Protein AF-A0A9P0PT63-F1 (afdb_monomer_lite)

Foldseek 3Di:
DVVVVVVVVVVVVVVVVVVVVVVVVVVVVVVCVVVVVVVVVVVVVVVVVVVVVVVVVVVVVVVVVVVVVVLVVLVVVVLVLLVVLLVLVVQLVLDDPVVCVVCCVSVPPPVCVVVVPPDDCPSPVSDDDPDPPPQDPVNSVVSVVCVVPDDPRPGPDPDPVVSVVSVVVVVVVVVVVVVVVVVVVVVVVVVVVVVVVVVVVVVVVVVVVVVVVVVVVVVVVVVVVVVVVVVVVVVCCVVPVVCCVCVPPVNVVLQVVLQVLLVVQQHHPPPVDDSVRSVVRSVVSVVVVVVVVVVDDPVVVVVVVVVVVVVVVVVVVVVVVVVVVVVVVVVVVVVVCVVPPDPDDDDPDPDPDDDDPDPDDPPPDPDPDDDDDPVRVVCVVVVDPDDPDDPDVVVVVDDCVVVVVVVVVVVVVVVVVPPDDDDDDDDDDDDDDDDD

pLDDT: mean 78.11, std 16.87, range [29.38, 98.12]

Radius of gyration: 75.82 Å; chains: 1; bounding box: 135×76×252 Å

InterPro domains:
  IPR051147 Cilia- and flagella-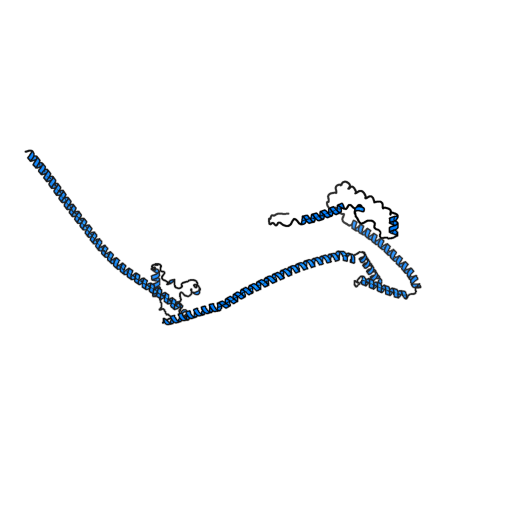associated domain-containing protein [PTHR21683] (3-370)

Structure (mmCIF, N/CA/C/O backbone):
data_AF-A0A9P0PT63-F1
#
_entry.id   AF-A0A9P0PT63-F1
#
loop_
_atom_site.group_PDB
_atom_site.id
_atom_site.type_symbol
_atom_site.label_atom_id
_atom_site.label_alt_id
_atom_site.label_comp_id
_atom_site.label_asym_id
_atom_site.label_entity_id
_atom_site.label_seq_id
_atom_site.pdbx_PDB_ins_code
_atom_site.Cartn_x
_atom_site.Cartn_y
_atom_site.Cartn_z
_atom_site.occupancy
_atom_site.B_iso_or_equiv
_atom_site.auth_seq_id
_atom_site.auth_comp_id
_atom_site.auth_asym_id
_atom_site.auth_atom_id
_atom_site.pdbx_PDB_model_num
ATOM 1 N N . MET A 1 1 ? -11.423 20.568 153.221 1.00 59.31 1 MET A N 1
ATOM 2 C CA . MET A 1 1 ? -11.903 21.873 152.723 1.00 59.31 1 MET A CA 1
ATOM 3 C C . MET A 1 1 ? -11.352 22.216 151.340 1.00 59.31 1 MET A C 1
ATOM 5 O O . MET A 1 1 ? -12.153 22.307 150.429 1.00 59.31 1 MET A O 1
ATOM 9 N N . LEU A 1 2 ? -10.031 22.305 151.117 1.00 66.31 2 LEU A N 1
ATOM 10 C CA . LEU A 1 2 ? -9.475 22.692 149.798 1.00 66.31 2 LEU A CA 1
ATOM 11 C C . LEU A 1 2 ? -9.800 21.710 148.646 1.00 66.31 2 LEU A C 1
ATOM 13 O O . LEU A 1 2 ? -9.967 22.111 147.500 1.00 66.31 2 LEU A O 1
ATOM 17 N N . ILE A 1 3 ? -9.929 20.417 148.960 1.00 73.19 3 ILE A N 1
ATOM 18 C CA . ILE A 1 3 ? -10.315 19.371 147.994 1.00 73.19 3 ILE A CA 1
ATOM 19 C C . ILE A 1 3 ? -11.766 19.557 147.527 1.00 73.19 3 ILE A C 1
ATOM 21 O O . ILE A 1 3 ? -12.070 19.329 146.364 1.00 73.19 3 ILE A O 1
ATOM 25 N N . GLU A 1 4 ? -12.646 20.005 148.422 1.00 73.25 4 GLU A N 1
ATOM 26 C CA . GLU A 1 4 ? -14.074 20.210 148.152 1.00 73.25 4 GLU A CA 1
ATOM 27 C C . GLU A 1 4 ? -14.294 21.410 147.228 1.00 73.25 4 GLU A C 1
ATOM 29 O O . GLU A 1 4 ? -15.067 21.335 146.281 1.00 73.25 4 GLU A O 1
ATOM 34 N N . GLU A 1 5 ? -13.551 22.496 147.439 1.00 76.12 5 GLU A N 1
ATOM 35 C CA . GLU A 1 5 ? -13.633 23.694 146.603 1.00 76.12 5 GLU A CA 1
ATOM 36 C C . GLU A 1 5 ? -13.079 23.441 145.189 1.00 76.12 5 GLU A C 1
ATOM 38 O O . GLU A 1 5 ? -13.733 23.786 144.202 1.00 76.12 5 GLU A O 1
ATOM 43 N N . ASN A 1 6 ? -11.955 22.720 145.068 1.00 77.50 6 ASN A N 1
ATOM 44 C CA . ASN A 1 6 ? -11.454 22.244 143.773 1.00 77.50 6 ASN A CA 1
ATOM 45 C C . ASN A 1 6 ? -12.447 21.302 143.081 1.00 77.50 6 ASN A C 1
ATOM 47 O O . ASN A 1 6 ? -12.688 21.463 141.889 1.00 77.50 6 ASN A O 1
ATOM 51 N N . LEU A 1 7 ? -13.089 20.389 143.820 1.00 81.19 7 LEU A N 1
ATOM 52 C CA . LEU A 1 7 ? -14.144 19.527 143.280 1.00 81.19 7 LEU A CA 1
ATOM 53 C C . LEU A 1 7 ? -15.309 20.360 142.718 1.00 81.19 7 LEU A C 1
ATOM 55 O O . LEU A 1 7 ? -15.822 20.049 141.648 1.00 81.19 7 LEU A O 1
ATOM 59 N N . THR A 1 8 ? -15.703 21.454 143.384 1.00 82.06 8 THR A N 1
ATOM 60 C CA . THR A 1 8 ? -16.770 22.337 142.875 1.00 82.06 8 THR A CA 1
ATOM 61 C C . THR A 1 8 ? -16.363 23.146 141.642 1.00 82.06 8 THR A C 1
ATOM 63 O O . THR A 1 8 ? -17.206 23.383 140.775 1.00 82.06 8 THR A O 1
ATOM 66 N N . MET A 1 9 ? -15.099 23.572 141.528 1.00 81.75 9 MET A N 1
ATOM 67 C CA . MET A 1 9 ? -14.596 24.270 140.338 1.00 81.75 9 MET A CA 1
ATOM 68 C C . MET A 1 9 ? -14.438 23.323 139.146 1.00 81.75 9 MET A C 1
ATOM 70 O O . MET A 1 9 ? -14.886 23.662 138.052 1.00 81.75 9 MET A O 1
ATOM 74 N N . GLU A 1 10 ? -13.904 22.121 139.368 1.00 81.38 10 GLU A N 1
ATOM 75 C CA . GLU A 1 10 ? -13.870 21.030 138.386 1.00 81.38 10 GLU A CA 1
ATOM 76 C C . GLU A 1 10 ? -15.290 20.684 137.922 1.00 81.38 10 GLU A C 1
ATOM 78 O O . GLU A 1 10 ? -15.550 20.625 136.725 1.00 81.38 10 GLU A O 1
ATOM 83 N N . GLN A 1 11 ? -16.258 20.584 138.841 1.00 83.38 11 GLN A N 1
ATOM 84 C CA . GLN A 1 11 ? -17.657 20.335 138.488 1.00 83.38 11 GLN A CA 1
ATOM 85 C C . GLN A 1 11 ? -18.253 21.466 137.637 1.00 83.38 11 GLN A C 1
ATOM 87 O O . GLN A 1 11 ? -18.990 21.204 136.689 1.00 83.38 11 GLN A O 1
ATOM 92 N N . LYS A 1 12 ? -17.930 22.733 137.934 1.00 85.25 12 LYS A N 1
ATOM 93 C CA . LYS A 1 12 ? -18.347 23.881 137.108 1.00 85.25 12 LYS A CA 1
ATOM 94 C C . LYS A 1 12 ? -17.708 23.841 135.722 1.00 85.25 12 LYS A C 1
ATOM 96 O O . LYS A 1 12 ? -18.402 24.093 134.741 1.00 85.25 12 LYS A O 1
ATOM 101 N N . MET A 1 13 ? -16.427 23.491 135.631 1.00 85.56 13 MET A N 1
ATOM 102 C CA . MET A 1 13 ? -15.718 23.352 134.360 1.00 85.56 13 MET A CA 1
ATOM 103 C C . MET A 1 13 ? -16.294 22.199 133.531 1.00 85.56 13 MET A C 1
ATOM 105 O O . MET A 1 13 ? -16.607 22.391 132.360 1.00 85.56 13 MET A O 1
ATOM 109 N N . ILE A 1 14 ? -16.552 21.046 134.155 1.00 85.69 14 ILE A N 1
ATOM 110 C CA . ILE A 1 14 ? -17.243 19.899 133.552 1.00 85.69 14 ILE A CA 1
ATOM 111 C C . ILE A 1 14 ? -18.635 20.306 133.065 1.00 85.69 14 ILE A C 1
ATOM 113 O O . ILE A 1 14 ? -19.023 19.936 131.963 1.00 85.69 14 ILE A O 1
ATOM 117 N N . ASN A 1 15 ? -19.379 21.107 133.829 1.00 87.31 15 ASN A N 1
ATOM 118 C CA . ASN A 1 15 ? -20.696 21.589 133.413 1.00 87.31 15 ASN A CA 1
ATOM 119 C C . ASN A 1 15 ? -20.620 22.533 132.199 1.00 87.31 15 ASN A C 1
ATOM 121 O O . ASN A 1 15 ? -21.442 22.413 131.294 1.00 87.31 15 ASN A O 1
ATOM 125 N N . ILE A 1 16 ? -19.633 23.435 132.142 1.00 88.94 16 ILE A N 1
ATOM 126 C CA . ILE A 1 16 ? -19.401 24.322 130.985 1.00 88.94 16 ILE A CA 1
ATOM 127 C C . ILE A 1 16 ? -18.994 23.505 129.756 1.00 88.94 16 ILE A C 1
ATOM 129 O O . ILE A 1 16 ? -19.508 23.722 128.660 1.00 88.94 16 ILE A O 1
ATOM 133 N N . ILE A 1 17 ? -18.094 22.540 129.942 1.00 86.81 17 ILE A N 1
ATOM 134 C CA . ILE A 1 17 ? -17.646 21.622 128.899 1.00 86.81 17 ILE A CA 1
ATOM 135 C C . ILE A 1 17 ? -18.831 20.797 128.381 1.00 86.81 17 ILE A C 1
ATOM 137 O O . ILE A 1 17 ? -19.046 20.750 127.175 1.00 86.81 17 ILE A O 1
ATOM 141 N N . ASN A 1 18 ? -19.653 20.233 129.269 1.00 87.56 18 ASN A N 1
ATOM 142 C CA . ASN A 1 18 ? -20.878 19.520 128.907 1.00 87.56 18 ASN A CA 1
ATOM 143 C C . ASN A 1 18 ? -21.846 20.420 128.137 1.00 87.56 18 ASN A C 1
ATOM 145 O O . ASN A 1 18 ? -22.384 19.991 127.125 1.00 87.56 18 ASN A O 1
ATOM 149 N N . HIS A 1 19 ? -22.038 21.671 128.557 1.00 89.75 19 HIS A N 1
ATOM 150 C CA . HIS A 1 19 ? -22.893 22.614 127.839 1.00 89.75 19 HIS A CA 1
ATOM 151 C C . HIS A 1 19 ? -22.367 22.919 126.427 1.00 89.75 19 HIS A C 1
ATOM 153 O O . HIS A 1 19 ? -23.127 22.888 125.463 1.00 89.75 19 HIS A O 1
ATOM 159 N N . ASN A 1 20 ? -21.059 23.143 126.277 1.00 89.25 20 ASN A N 1
ATOM 160 C CA . ASN A 1 20 ? -20.441 23.354 124.968 1.00 89.25 20 ASN A CA 1
ATOM 161 C C . ASN A 1 20 ? -20.518 22.101 124.088 1.00 89.25 20 ASN A C 1
ATOM 163 O O . ASN A 1 20 ? -20.829 22.221 122.907 1.00 89.25 20 ASN A O 1
ATOM 167 N N . TYR A 1 21 ? -20.301 20.906 124.648 1.00 90.00 21 TYR A N 1
ATOM 168 C CA . TYR A 1 21 ? -20.503 19.647 123.930 1.00 90.00 21 TYR A CA 1
ATOM 169 C C . TYR A 1 21 ? -21.944 19.506 123.449 1.00 90.00 21 TYR A C 1
ATOM 171 O O . TYR A 1 21 ? -22.147 19.195 122.283 1.00 90.00 21 TYR A O 1
ATOM 179 N N . GLN A 1 22 ? -22.933 19.805 124.294 1.00 90.38 22 GLN A N 1
ATOM 180 C CA . GLN A 1 22 ? -24.341 19.807 123.888 1.00 90.38 22 GLN A CA 1
ATOM 181 C C . GLN A 1 22 ? -24.600 20.810 122.754 1.00 90.38 22 GLN A C 1
ATOM 183 O O . GLN A 1 22 ? -25.274 20.478 121.785 1.00 90.38 22 GLN A O 1
ATOM 188 N N . ASN A 1 23 ? -24.005 22.005 122.803 1.00 90.50 23 ASN A N 1
ATOM 189 C CA . ASN A 1 23 ? -24.130 22.990 121.725 1.00 90.50 23 ASN A CA 1
ATOM 190 C C . ASN A 1 23 ? -23.486 22.516 120.409 1.00 90.50 23 ASN A C 1
ATOM 192 O O . ASN A 1 23 ? -24.074 22.717 119.347 1.00 90.50 23 ASN A O 1
ATOM 196 N N . TYR A 1 24 ? -22.318 21.866 120.455 1.00 90.69 24 TYR A N 1
ATOM 197 C CA . TYR A 1 24 ? -21.683 21.286 119.266 1.00 90.69 24 TYR A CA 1
ATOM 198 C C . TYR A 1 24 ? -22.472 20.105 118.703 1.00 90.69 24 TYR A C 1
ATOM 200 O O . TYR A 1 24 ? -22.617 20.017 117.486 1.00 90.69 24 TYR A O 1
ATOM 208 N N . VAL A 1 25 ? -23.007 19.234 119.565 1.00 91.50 25 VAL A N 1
ATOM 209 C CA . VAL A 1 25 ? -23.889 18.129 119.163 1.00 91.50 25 VAL A CA 1
ATOM 210 C C . VAL A 1 25 ? -25.119 18.688 118.455 1.00 91.50 25 VAL A C 1
ATOM 212 O O . VAL A 1 25 ? -25.373 18.312 117.317 1.00 91.50 25 VAL A O 1
ATOM 215 N N . ASN A 1 26 ? -25.794 19.678 119.045 1.00 90.56 26 ASN A N 1
ATOM 216 C CA . ASN A 1 26 ? -26.953 20.325 118.429 1.00 90.56 26 ASN A CA 1
ATOM 217 C C . ASN A 1 26 ? -26.606 20.990 117.084 1.00 90.56 26 ASN A C 1
ATOM 219 O O . ASN A 1 26 ? -27.338 20.844 116.108 1.00 90.56 26 ASN A O 1
ATOM 223 N N . ALA A 1 27 ? -25.484 21.713 116.997 1.00 91.88 27 ALA A N 1
ATOM 224 C CA . ALA A 1 27 ? -25.052 22.343 115.747 1.00 91.88 27 ALA A CA 1
ATOM 225 C C . ALA A 1 27 ? -24.721 21.308 114.657 1.00 91.88 27 ALA A C 1
ATOM 227 O O . ALA A 1 27 ? -25.038 21.521 113.485 1.00 91.88 27 ALA A O 1
ATOM 228 N N . PHE A 1 28 ? -24.110 20.184 115.038 1.00 92.81 28 PHE A N 1
ATOM 229 C CA . PHE A 1 28 ? -23.794 19.089 114.128 1.00 92.81 28 PHE A CA 1
ATOM 230 C C . PHE A 1 28 ? -25.051 18.344 113.671 1.00 92.81 28 PHE A C 1
ATOM 232 O O . PHE A 1 28 ? -25.179 18.054 112.487 1.00 92.81 28 PHE A O 1
ATOM 239 N N . GLU A 1 29 ? -26.016 18.107 114.560 1.00 91.69 29 GLU A N 1
ATOM 240 C CA . GLU A 1 29 ? -27.321 17.537 114.206 1.00 91.69 29 GLU A CA 1
ATOM 241 C C . GLU A 1 29 ? -28.078 18.430 113.215 1.00 91.69 29 GLU A C 1
ATOM 243 O O . GLU A 1 29 ? -28.604 17.938 112.217 1.00 91.69 29 GLU A O 1
ATOM 248 N N . VAL A 1 30 ? -28.067 19.753 113.421 1.00 92.81 30 VAL A N 1
ATOM 249 C CA . VAL A 1 30 ? -28.656 20.717 112.475 1.00 92.81 30 VAL A CA 1
ATOM 250 C C . VAL A 1 30 ? -27.931 20.694 111.125 1.00 92.81 30 VAL A C 1
ATOM 252 O O . VAL A 1 30 ? -28.581 20.760 110.079 1.00 92.81 30 VAL A O 1
ATOM 255 N N . PHE A 1 31 ? -26.599 20.581 111.120 1.00 94.62 31 PHE A N 1
ATOM 256 C CA . PHE A 1 31 ? -25.821 20.442 109.887 1.00 94.62 31 PHE A CA 1
ATOM 257 C C . PHE A 1 31 ? -26.155 19.140 109.149 1.00 94.62 31 PHE A C 1
ATOM 259 O O . PHE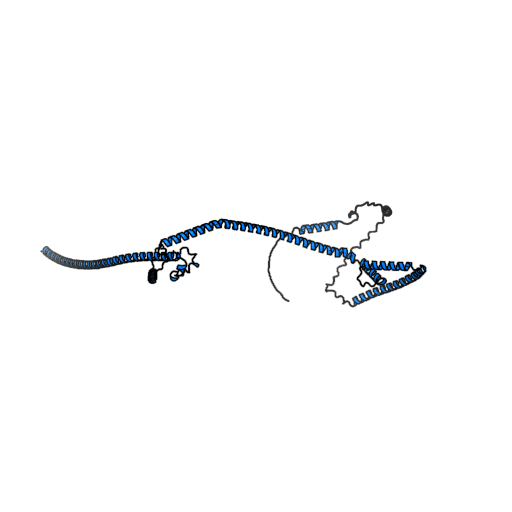 A 1 31 ? -26.459 19.197 107.960 1.00 94.62 31 PHE A O 1
ATOM 266 N N . LEU A 1 32 ? -26.177 17.999 109.849 1.00 94.25 32 LEU A N 1
ATOM 267 C CA . LEU A 1 32 ? -26.550 16.701 109.282 1.00 94.25 32 LEU A CA 1
ATOM 268 C C . LEU A 1 32 ? -27.968 16.722 108.716 1.00 94.25 32 LEU A C 1
ATOM 270 O O . LEU A 1 32 ? -28.198 16.199 107.630 1.00 94.25 32 LEU A O 1
ATOM 274 N N . PHE A 1 33 ? -28.910 17.359 109.412 1.00 94.50 33 PHE A N 1
ATOM 275 C CA . PHE A 1 33 ? -30.274 17.511 108.921 1.00 94.50 33 PHE A CA 1
ATOM 276 C C . PHE A 1 33 ? -30.320 18.335 107.628 1.00 94.50 33 PHE A C 1
ATOM 278 O O . PHE A 1 33 ? -30.963 17.931 106.660 1.00 94.50 33 PHE A O 1
ATOM 285 N N . LYS A 1 34 ? -29.616 19.474 107.584 1.00 94.31 34 LYS A N 1
ATOM 286 C CA . LYS A 1 34 ? -29.572 20.342 106.400 1.00 94.31 34 LYS A CA 1
ATOM 287 C C . LYS A 1 34 ? -28.875 19.670 105.214 1.00 94.31 34 LYS A C 1
ATOM 289 O O . LYS A 1 34 ? -29.360 19.795 104.092 1.00 94.31 34 LYS A O 1
ATOM 294 N N . ASP A 1 35 ? -27.768 18.975 105.454 1.00 95.00 35 ASP A N 1
ATOM 295 C CA . ASP A 1 35 ? -27.023 18.245 104.426 1.00 95.00 35 ASP A CA 1
ATOM 296 C C . ASP A 1 35 ? -27.834 17.065 103.883 1.00 95.00 35 ASP A C 1
ATOM 298 O O . ASP A 1 35 ? -28.002 16.938 102.672 1.00 95.00 35 ASP A O 1
ATOM 302 N N . HIS A 1 36 ? -28.450 16.276 104.770 1.00 94.31 36 HIS A N 1
ATOM 303 C CA . HIS A 1 36 ? -29.356 15.201 104.377 1.00 94.31 36 HIS A CA 1
ATOM 304 C C . HIS A 1 36 ? -30.527 15.734 103.548 1.00 94.31 36 HIS A C 1
ATOM 306 O O . HIS A 1 36 ? -30.816 15.195 102.484 1.00 94.31 36 HIS A O 1
ATOM 312 N N . HIS A 1 37 ? -31.161 16.827 103.980 1.00 95.56 37 HIS A N 1
ATOM 313 C CA . HIS A 1 37 ? -32.255 17.446 103.236 1.00 95.56 37 HIS A CA 1
ATOM 314 C C . HIS A 1 37 ? -31.813 17.947 101.852 1.00 95.56 37 HIS A C 1
ATOM 316 O O . HIS A 1 37 ? -32.503 17.702 100.866 1.00 95.56 37 HIS A O 1
ATOM 322 N N . ASN A 1 38 ? -30.651 18.600 101.756 1.00 94.31 38 ASN A N 1
ATOM 323 C CA . ASN A 1 38 ? -30.105 19.069 100.482 1.00 94.31 38 ASN A CA 1
ATOM 324 C C . ASN A 1 38 ? -29.736 17.903 99.547 1.00 94.31 38 ASN A C 1
ATOM 326 O O . ASN A 1 38 ? -30.055 17.934 98.364 1.00 94.31 38 ASN A O 1
ATOM 330 N N . SER A 1 39 ? -29.117 16.849 100.082 1.00 93.69 39 SER A N 1
ATOM 331 C CA . SER A 1 39 ? -28.791 15.628 99.340 1.00 93.69 39 SER A CA 1
ATOM 332 C C . SER A 1 39 ? -30.053 14.930 98.823 1.00 93.69 39 SER A C 1
ATOM 334 O O . SER A 1 39 ? -30.117 14.564 97.652 1.00 93.69 39 SER A O 1
ATOM 336 N N . MET A 1 40 ? -31.102 14.837 99.651 1.00 93.75 40 MET A N 1
ATOM 337 C CA . MET A 1 40 ? -32.406 14.312 99.230 1.00 93.75 40 MET A CA 1
ATOM 338 C C . MET A 1 40 ? -33.054 15.174 98.140 1.00 93.75 40 MET A C 1
ATOM 340 O O . MET A 1 40 ? -33.577 14.623 97.176 1.00 93.75 40 MET A O 1
ATOM 344 N N . ALA A 1 41 ? -32.978 16.505 98.237 1.00 94.19 41 ALA A N 1
ATOM 345 C CA . ALA A 1 41 ? -33.503 17.402 97.207 1.00 94.19 41 ALA A CA 1
ATOM 346 C C . ALA A 1 41 ? -32.776 17.229 95.858 1.00 94.19 41 ALA A C 1
ATOM 348 O O . ALA A 1 41 ? -33.422 17.164 94.813 1.00 94.19 41 ALA A O 1
ATOM 349 N N . ILE A 1 42 ? -31.445 17.093 95.879 1.00 93.81 42 ILE A N 1
ATOM 350 C CA . ILE A 1 42 ? -30.640 16.824 94.677 1.00 93.81 42 ILE A CA 1
ATOM 351 C C . ILE A 1 42 ? -30.976 15.447 94.095 1.00 93.81 42 ILE A C 1
ATOM 353 O O . ILE A 1 42 ? -31.095 15.315 92.879 1.00 93.81 42 ILE A O 1
ATOM 357 N N . LEU A 1 43 ? -31.146 14.418 94.933 1.00 94.56 43 LEU A N 1
ATOM 358 C CA . LEU A 1 43 ? -31.555 13.088 94.472 1.00 94.56 43 LEU A CA 1
ATOM 359 C C . LEU A 1 43 ? -32.927 13.126 93.801 1.00 94.56 43 LEU A C 1
ATOM 361 O O . LEU A 1 43 ? -33.079 12.570 92.718 1.00 94.56 43 LEU A O 1
ATOM 365 N N . GLU A 1 44 ? -33.892 13.834 94.385 1.00 94.62 44 GLU A N 1
ATOM 366 C CA . GLU A 1 44 ? -35.221 13.996 93.795 1.00 94.62 44 GLU A CA 1
ATOM 367 C C . GLU A 1 44 ? -35.154 14.720 92.435 1.00 94.62 44 GLU A C 1
ATOM 369 O O . GLU A 1 44 ? -35.834 14.337 91.480 1.00 94.62 44 GLU A O 1
ATOM 374 N N . GLU A 1 45 ? -34.315 15.752 92.302 1.00 94.88 45 GLU A N 1
ATOM 375 C CA . GLU A 1 45 ? -34.093 16.440 91.025 1.00 94.88 45 GLU A CA 1
ATOM 376 C C . GLU A 1 45 ? -33.396 15.538 89.989 1.00 94.88 45 GLU A C 1
ATOM 378 O O . GLU A 1 45 ? -33.801 15.498 88.820 1.00 94.88 45 GLU A O 1
ATOM 383 N N . CYS A 1 46 ? -32.400 14.756 90.407 1.00 95.00 46 CYS A N 1
ATOM 384 C CA . CYS A 1 46 ? -31.737 13.750 89.577 1.00 95.00 46 CYS A CA 1
ATOM 385 C C . CYS A 1 46 ? -32.718 12.669 89.098 1.00 95.00 46 CYS A C 1
ATOM 387 O O . CYS A 1 46 ? -32.708 12.303 87.925 1.00 95.00 46 CYS A O 1
ATOM 389 N N . GLU A 1 47 ? -33.614 12.186 89.958 1.00 94.06 47 GLU A N 1
ATOM 390 C CA . GLU A 1 47 ? -34.656 11.229 89.571 1.00 94.06 47 GLU A CA 1
ATOM 391 C C . GLU A 1 47 ? -35.652 11.849 88.581 1.00 94.06 47 GLU A C 1
ATOM 393 O O . GLU A 1 47 ? -35.973 11.245 87.552 1.00 94.06 47 GLU A O 1
ATOM 398 N N . LYS A 1 48 ? -36.096 13.091 88.818 1.00 94.44 48 LYS A N 1
ATOM 399 C CA . LYS A 1 48 ? -36.985 13.826 87.897 1.00 94.44 48 LYS A CA 1
ATOM 400 C C . LYS A 1 48 ? -36.347 14.095 86.534 1.00 94.44 48 LYS A C 1
ATOM 402 O O . LYS A 1 48 ? -37.037 14.102 85.517 1.00 94.44 48 LYS A O 1
ATOM 407 N N . THR A 1 49 ? -35.049 14.371 86.486 1.00 92.38 49 THR A N 1
ATOM 408 C CA . THR A 1 49 ? -34.332 14.585 85.219 1.00 92.38 49 THR A CA 1
ATOM 409 C C . THR A 1 49 ? -34.040 13.264 84.510 1.00 92.38 49 THR A C 1
ATOM 411 O O . THR A 1 49 ? -34.209 13.190 83.293 1.00 92.38 49 THR A O 1
ATOM 414 N N . SER A 1 50 ? -33.705 12.208 85.256 1.00 94.69 50 SER A N 1
ATOM 415 C CA . SER A 1 50 ? -33.507 10.846 84.744 1.00 94.69 50 SER A CA 1
ATOM 416 C C . SER A 1 50 ? -34.777 10.285 84.100 1.00 94.69 50 SER A C 1
ATOM 418 O O . SER A 1 50 ? -34.744 9.832 82.958 1.00 94.69 50 SER A O 1
ATOM 420 N N . THR A 1 51 ? -35.924 10.401 84.774 1.00 94.12 51 THR A N 1
ATOM 421 C CA . THR A 1 51 ? -37.230 9.975 84.234 1.00 94.12 51 THR A CA 1
ATOM 422 C C . THR A 1 51 ? -37.569 10.691 82.925 1.00 94.12 51 THR A C 1
ATOM 424 O O . THR A 1 51 ? -37.842 10.031 81.925 1.00 94.12 51 THR A O 1
ATOM 427 N N . LYS A 1 52 ? -37.430 12.023 82.868 1.00 95.50 52 LYS A N 1
ATOM 428 C CA . LYS A 1 52 ? -37.610 12.794 81.622 1.00 95.50 52 LYS A CA 1
ATOM 429 C C . LYS A 1 52 ? -36.638 12.379 80.514 1.00 95.50 52 LYS A C 1
ATOM 431 O O . LYS A 1 52 ? -37.012 12.368 79.343 1.00 95.50 52 LYS A O 1
ATOM 436 N N . ALA A 1 53 ? -35.386 12.069 80.851 1.00 95.00 53 ALA A N 1
ATOM 437 C CA . ALA A 1 53 ? -34.400 11.611 79.874 1.00 95.00 53 ALA A CA 1
ATOM 438 C C . ALA A 1 53 ? -34.779 10.243 79.284 1.00 95.00 53 ALA A C 1
ATOM 440 O O . ALA A 1 53 ? -34.657 10.051 78.074 1.00 95.00 53 ALA A O 1
ATOM 441 N N . ILE A 1 54 ? -35.292 9.328 80.115 1.00 94.88 54 ILE A N 1
ATOM 442 C CA . ILE A 1 54 ? -35.811 8.026 79.679 1.00 94.88 54 ILE A CA 1
ATOM 443 C C . ILE A 1 54 ? -37.013 8.216 78.744 1.00 94.88 54 ILE A C 1
ATOM 445 O O . ILE A 1 54 ? -37.006 7.661 77.648 1.00 94.88 54 ILE A O 1
ATOM 449 N N . GLU A 1 55 ? -37.987 9.055 79.110 1.00 95.25 55 GLU A N 1
ATOM 450 C CA . GLU A 1 55 ? -39.158 9.351 78.267 1.00 95.25 55 GLU A CA 1
ATOM 451 C C . GLU A 1 55 ? -38.745 9.872 76.878 1.00 95.25 55 GLU A C 1
ATOM 453 O O . GLU A 1 55 ? -39.179 9.354 75.848 1.00 95.25 55 GLU A O 1
ATOM 458 N N . ARG A 1 56 ? -37.829 10.850 76.822 1.00 94.69 56 ARG A N 1
ATOM 459 C CA . ARG A 1 56 ? -37.313 11.377 75.545 1.00 94.69 56 ARG A CA 1
ATOM 460 C C . ARG A 1 56 ? -36.536 10.335 74.743 1.00 94.69 56 ARG A C 1
ATOM 462 O O . ARG A 1 56 ? -36.600 10.339 73.513 1.00 94.69 56 ARG A O 1
ATOM 469 N N . TYR A 1 57 ? -35.804 9.447 75.411 1.00 94.88 57 TYR A N 1
ATOM 470 C CA . TYR A 1 57 ? -35.094 8.355 74.749 1.00 94.88 57 TYR A CA 1
ATOM 471 C C . TYR A 1 57 ? -36.063 7.343 74.122 1.00 94.88 57 TYR A C 1
ATOM 473 O O . TYR A 1 57 ? -35.827 6.868 73.008 1.00 94.88 57 TYR A O 1
ATOM 481 N N . GLU A 1 58 ? -37.180 7.043 74.784 1.00 94.94 58 GLU A N 1
ATOM 482 C CA . GLU A 1 58 ? -38.228 6.181 74.234 1.00 94.94 58 GLU A CA 1
ATOM 483 C C . GLU A 1 58 ? -38.911 6.809 73.013 1.00 94.94 58 GLU A C 1
ATOM 485 O O . GLU A 1 58 ? -39.065 6.136 71.988 1.00 94.94 58 GLU A O 1
ATOM 490 N N . GLU A 1 59 ? -39.239 8.104 73.068 1.00 95.44 59 GLU A N 1
ATOM 491 C CA . GLU A 1 59 ? -39.755 8.858 71.917 1.00 95.44 59 GLU A CA 1
ATOM 492 C C . GLU A 1 59 ? -38.782 8.805 70.731 1.00 95.44 59 GLU A C 1
ATOM 494 O O . GLU A 1 59 ? -39.180 8.482 69.605 1.00 95.44 59 GLU A O 1
ATOM 499 N N . TYR A 1 60 ? -37.493 9.051 70.986 1.00 95.12 60 TYR A N 1
ATOM 500 C CA . TYR A 1 60 ? -36.440 8.946 69.979 1.00 95.12 60 TYR A CA 1
ATOM 501 C C . TYR A 1 60 ? -36.364 7.536 69.387 1.00 95.12 60 TYR A C 1
ATOM 503 O O . TYR A 1 60 ? -36.327 7.381 68.168 1.00 95.12 60 TYR A O 1
ATOM 511 N N . LYS A 1 61 ? -36.394 6.491 70.220 1.00 95.88 61 LYS A N 1
ATOM 512 C CA . LYS A 1 61 ? -36.339 5.093 69.770 1.00 95.88 61 LYS A CA 1
ATOM 513 C C . LYS A 1 61 ? -37.527 4.739 68.876 1.00 95.88 61 LYS A C 1
ATOM 515 O O . LYS A 1 61 ? -37.356 4.065 67.856 1.00 95.88 61 LYS A O 1
ATOM 520 N N . LEU A 1 62 ? -38.728 5.200 69.225 1.00 95.62 62 LEU A N 1
ATOM 521 C CA . LEU A 1 62 ? -39.923 5.017 68.402 1.00 95.62 62 LEU A CA 1
ATOM 522 C C . LEU A 1 62 ? -39.811 5.767 67.068 1.00 95.62 62 LEU A C 1
ATOM 524 O O . LEU A 1 62 ? -40.139 5.197 66.023 1.00 95.62 62 LEU A O 1
ATOM 528 N N . ALA A 1 63 ? -39.316 7.008 67.080 1.00 94.62 63 ALA A N 1
ATOM 529 C CA . ALA A 1 63 ? -39.075 7.792 65.870 1.00 94.62 63 ALA A CA 1
ATOM 530 C C . ALA A 1 63 ? -38.007 7.146 64.968 1.00 94.62 63 ALA A C 1
ATOM 532 O O . ALA A 1 63 ? -38.235 6.995 63.769 1.00 94.62 63 ALA A O 1
ATOM 533 N N . ALA A 1 64 ? -36.897 6.676 65.540 1.00 94.38 64 ALA A N 1
ATOM 534 C CA . ALA A 1 64 ? -35.827 5.979 64.830 1.00 94.38 64 ALA A CA 1
ATOM 535 C C . ALA A 1 64 ? -36.321 4.674 64.188 1.00 94.38 64 ALA A C 1
ATOM 537 O O . ALA A 1 64 ? -36.000 4.391 63.034 1.00 94.38 64 ALA A O 1
ATOM 538 N N . LYS A 1 65 ? -37.175 3.908 64.884 1.00 95.19 65 LYS A N 1
ATOM 539 C CA . LYS A 1 65 ? -37.810 2.707 64.320 1.00 95.19 65 LYS A CA 1
ATOM 540 C C . LYS A 1 65 ? -38.705 3.043 63.123 1.00 95.19 65 LYS A C 1
ATOM 542 O O . LYS A 1 65 ? -38.637 2.360 62.103 1.00 95.19 65 LYS A O 1
ATOM 547 N N . LYS A 1 66 ? -39.535 4.090 63.230 1.00 95.00 66 LYS A N 1
ATOM 548 C CA . LYS A 1 66 ? -40.376 4.555 62.113 1.00 95.00 66 LYS A CA 1
ATOM 549 C C . LYS A 1 66 ? -39.523 5.015 60.932 1.00 95.00 66 LYS A C 1
ATOM 551 O O . LYS A 1 66 ? -39.797 4.614 59.807 1.00 95.00 66 LYS A O 1
ATOM 556 N N . TYR A 1 67 ? -38.467 5.783 61.194 1.00 91.31 67 TYR A N 1
ATOM 557 C CA . TYR A 1 67 ? -37.525 6.235 60.173 1.00 91.31 67 TYR A CA 1
ATOM 558 C C . TYR A 1 67 ? -36.856 5.061 59.449 1.00 91.31 67 TYR A C 1
ATOM 560 O O . TYR A 1 67 ? -36.867 5.028 58.225 1.00 91.31 67 TYR A O 1
ATOM 568 N N . ALA A 1 68 ? -36.356 4.056 60.176 1.00 89.19 68 ALA A N 1
ATOM 569 C CA . ALA A 1 68 ? -35.746 2.869 59.575 1.00 89.19 68 ALA A CA 1
ATOM 570 C C . ALA A 1 68 ? -36.735 2.087 58.691 1.00 89.19 68 ALA A C 1
ATOM 572 O O . ALA A 1 68 ? -36.395 1.685 57.579 1.00 89.19 68 ALA A O 1
ATOM 573 N N . SER A 1 69 ? -37.981 1.931 59.153 1.00 93.19 69 SER A N 1
ATOM 574 C CA . SER A 1 69 ? -39.062 1.305 58.383 1.00 93.19 69 SER A CA 1
ATOM 575 C C . SER A 1 69 ? -39.370 2.079 57.096 1.00 93.19 69 SER A C 1
ATOM 577 O O . SER A 1 69 ? -39.489 1.480 56.031 1.00 93.19 69 SER A O 1
ATOM 579 N N . MET A 1 70 ? -39.478 3.409 57.176 1.00 89.75 70 MET A N 1
ATOM 580 C CA . MET A 1 70 ? -39.704 4.268 56.009 1.00 89.75 70 MET A CA 1
ATOM 581 C C . MET A 1 70 ? -38.517 4.255 55.042 1.00 89.75 70 MET A C 1
ATOM 583 O O . MET A 1 70 ? -38.730 4.180 53.838 1.00 89.75 70 MET A O 1
ATOM 587 N N . LYS A 1 71 ? -37.281 4.279 55.554 1.00 86.56 71 LYS A N 1
ATOM 588 C CA . LYS A 1 71 ? -36.049 4.212 54.755 1.00 86.56 71 LYS A CA 1
ATOM 589 C C . LYS A 1 71 ? -35.982 2.904 53.962 1.00 86.56 71 LYS A C 1
ATOM 591 O O . LYS A 1 71 ? -35.749 2.934 52.761 1.00 86.56 71 LYS A O 1
ATOM 596 N N . SER A 1 72 ? -36.266 1.768 54.602 1.00 87.44 72 SER A N 1
ATOM 597 C CA . SER A 1 72 ? -36.299 0.467 53.921 1.00 87.44 72 SER A CA 1
ATOM 598 C C . SER A 1 72 ? -37.408 0.382 52.867 1.00 87.44 72 SER A C 1
ATOM 600 O O . SER A 1 72 ? -37.153 -0.084 51.760 1.00 87.44 72 SER A O 1
ATOM 602 N N . ALA A 1 73 ? -38.614 0.871 53.177 1.00 89.69 73 ALA A N 1
ATOM 603 C CA . ALA A 1 73 ? -39.713 0.902 52.212 1.00 89.69 73 ALA A CA 1
ATOM 604 C C . ALA A 1 73 ? -39.397 1.794 51.000 1.00 89.69 73 ALA A C 1
ATOM 606 O O . ALA A 1 73 ? -39.719 1.423 49.873 1.00 89.69 73 ALA A O 1
ATOM 607 N N . LEU A 1 74 ? -38.737 2.936 51.226 1.00 85.88 74 LEU A N 1
ATOM 608 C CA . LEU A 1 74 ? -38.300 3.840 50.167 1.00 85.88 74 LEU A CA 1
ATOM 609 C C . LEU A 1 74 ? -37.312 3.148 49.225 1.00 85.88 74 LEU A C 1
ATOM 611 O O . LEU A 1 74 ? -37.565 3.126 48.024 1.00 85.88 74 LEU A O 1
ATOM 615 N N . TYR A 1 75 ? -36.251 2.531 49.755 1.00 83.06 75 TYR A N 1
ATOM 616 C CA . TYR A 1 75 ? -35.278 1.816 48.922 1.00 83.06 75 TYR A CA 1
ATOM 617 C C . TYR A 1 75 ? -35.906 0.670 48.139 1.00 83.06 75 TYR A C 1
ATOM 619 O O . TYR A 1 75 ? -35.666 0.550 46.947 1.00 83.06 75 TYR A O 1
ATOM 627 N N . PHE A 1 76 ? -36.785 -0.116 48.764 1.00 86.69 76 PHE A N 1
ATOM 628 C CA . PHE A 1 76 ? -37.483 -1.181 48.048 1.00 86.69 76 PHE A CA 1
ATOM 629 C C . PHE A 1 76 ? -38.347 -0.639 46.899 1.00 86.69 76 PHE A C 1
ATOM 631 O O . PHE A 1 76 ? -38.356 -1.193 45.802 1.00 86.69 76 PHE A O 1
ATOM 638 N N . SER A 1 77 ? -39.086 0.450 47.132 1.00 83.81 77 SER A N 1
ATOM 639 C CA . SER A 1 77 ? -39.909 1.063 46.082 1.00 83.81 77 SER A CA 1
ATOM 640 C C . SER A 1 77 ? -39.077 1.676 44.954 1.00 83.81 77 SER A C 1
ATOM 642 O O . SER A 1 77 ? -39.497 1.659 43.800 1.00 83.81 77 SER A O 1
ATOM 644 N N . GLU A 1 78 ? -37.896 2.186 45.284 1.00 82.19 78 GLU A N 1
ATOM 645 C CA . GLU A 1 78 ? -36.974 2.807 44.344 1.00 82.19 78 GLU A CA 1
ATOM 646 C C . GLU A 1 78 ? -36.272 1.765 43.466 1.00 82.19 78 GLU A C 1
ATOM 648 O O . GLU A 1 78 ? -36.284 1.897 42.242 1.00 82.19 78 GLU A O 1
ATOM 653 N N . GLU A 1 79 ? -35.801 0.671 44.061 1.00 81.88 79 GLU A N 1
ATOM 654 C CA . GLU A 1 79 ? -35.283 -0.497 43.348 1.00 81.88 79 GLU A CA 1
ATOM 655 C C . GLU A 1 79 ? -36.322 -1.021 42.347 1.00 81.88 79 GLU A C 1
ATOM 657 O O . GLU A 1 79 ? -36.043 -1.188 41.160 1.00 81.88 79 GLU A O 1
ATOM 662 N N . LYS A 1 80 ? -37.575 -1.180 42.794 1.00 85.81 80 LYS A N 1
ATOM 663 C CA . LYS A 1 80 ? -38.678 -1.618 41.926 1.00 85.81 80 LYS A CA 1
ATOM 664 C C . LYS A 1 80 ? -38.961 -0.638 40.793 1.00 85.81 80 LYS A C 1
ATOM 666 O O . LYS A 1 80 ? -39.316 -1.070 39.697 1.00 85.81 80 LYS A O 1
ATOM 671 N N . TRP A 1 81 ? -38.827 0.662 41.033 1.00 84.19 81 TRP A N 1
ATOM 672 C CA . TRP A 1 81 ? -38.989 1.669 39.991 1.00 84.19 81 TRP A CA 1
ATOM 673 C C . TRP A 1 81 ? -37.875 1.579 38.941 1.00 84.19 81 TRP A C 1
ATOM 675 O O . TRP A 1 81 ? -38.182 1.586 37.746 1.00 84.19 81 TRP A O 1
ATOM 685 N N . ARG A 1 82 ? -36.612 1.412 39.363 1.00 81.44 82 ARG A N 1
ATOM 686 C CA . ARG A 1 82 ? -35.476 1.206 38.448 1.00 81.44 82 ARG A CA 1
ATOM 687 C C . ARG A 1 82 ? -35.658 -0.050 37.604 1.00 81.44 82 ARG A C 1
ATOM 689 O O . ARG A 1 82 ? -35.535 0.036 36.385 1.00 81.44 82 ARG A O 1
ATOM 696 N N . ASP A 1 83 ? -36.036 -1.167 38.230 1.00 82.94 83 ASP A N 1
ATOM 697 C CA . ASP A 1 83 ? -36.362 -2.420 37.538 1.00 82.94 83 ASP A CA 1
ATOM 698 C C . ASP A 1 83 ? -37.417 -2.176 36.449 1.00 82.94 83 ASP A C 1
ATOM 700 O O . ASP A 1 83 ? -37.241 -2.542 35.287 1.00 82.94 83 ASP A O 1
ATOM 704 N N . CYS A 1 84 ? -38.521 -1.510 36.806 1.00 83.56 84 CYS A N 1
ATOM 705 C CA . CYS A 1 84 ? -39.612 -1.233 35.873 1.00 83.56 84 CYS A CA 1
ATOM 706 C C . CYS A 1 84 ? -39.176 -0.324 34.717 1.00 83.56 84 CYS A C 1
ATOM 708 O O . CYS A 1 84 ? -39.616 -0.536 33.588 1.00 83.56 84 CYS A O 1
ATOM 710 N N . LYS A 1 85 ? -38.313 0.665 34.972 1.00 80.06 85 LYS A N 1
ATOM 711 C CA . LYS A 1 85 ? -37.751 1.534 33.930 1.00 80.06 85 LYS A CA 1
ATOM 712 C C . LYS A 1 85 ? -36.825 0.778 32.989 1.00 80.06 85 LYS A C 1
ATOM 714 O O . LYS A 1 85 ? -36.985 0.897 31.777 1.00 80.06 85 LYS A O 1
ATOM 719 N N . MET A 1 86 ? -35.945 -0.057 33.531 1.00 81.62 86 MET A N 1
ATOM 720 C CA . MET A 1 86 ? -35.076 -0.928 32.745 1.00 81.62 86 MET A CA 1
ATOM 721 C C . MET A 1 86 ? -35.899 -1.857 31.841 1.00 81.62 86 MET A C 1
ATOM 723 O O . MET A 1 86 ? -35.638 -1.949 30.642 1.00 81.62 86 MET A O 1
ATOM 727 N N . TYR A 1 87 ? -36.941 -2.500 32.381 1.00 84.88 87 TYR A N 1
ATOM 728 C CA . TYR A 1 87 ? -37.831 -3.347 31.584 1.00 84.88 87 TYR A CA 1
ATOM 729 C C . TYR A 1 87 ? -38.625 -2.553 30.545 1.00 84.88 87 TYR A C 1
ATOM 731 O O . TYR A 1 87 ? -38.815 -3.038 29.431 1.00 84.88 87 TYR A O 1
ATOM 739 N N . GLN A 1 88 ? -39.068 -1.337 30.869 1.00 81.06 88 GLN A N 1
ATOM 740 C CA . GLN A 1 88 ? -39.761 -0.463 29.924 1.00 81.06 88 GLN A CA 1
ATOM 741 C C . GLN A 1 88 ? -38.870 -0.126 28.720 1.00 81.06 88 GLN A C 1
ATOM 743 O O . GLN A 1 88 ? -39.317 -0.269 27.582 1.00 81.06 88 GLN A O 1
ATOM 748 N N . GLU A 1 89 ? -37.625 0.290 28.955 1.00 79.31 89 GLU A N 1
ATOM 749 C CA . GLU A 1 89 ? -36.674 0.609 27.883 1.00 79.31 89 GLU A CA 1
ATOM 750 C C . GLU A 1 89 ? -36.301 -0.631 27.070 1.00 79.31 89 GLU A C 1
ATOM 752 O O . GLU A 1 89 ? -36.312 -0.594 25.838 1.00 79.31 89 GLU A O 1
ATOM 757 N N . PHE A 1 90 ? -36.064 -1.760 27.741 1.00 83.62 90 PHE A N 1
ATOM 758 C CA . PHE A 1 90 ? -35.801 -3.033 27.081 1.00 83.62 90 PHE A CA 1
ATOM 759 C C . PHE A 1 90 ? -36.951 -3.440 26.141 1.00 83.62 90 PHE A C 1
ATOM 761 O O . PHE A 1 90 ? -36.730 -3.715 24.960 1.00 83.62 90 PHE A O 1
ATOM 768 N N . LEU A 1 91 ? -38.196 -3.428 26.631 1.00 85.06 91 LEU A N 1
ATOM 769 C CA . LEU A 1 91 ? -39.374 -3.780 25.833 1.00 85.06 91 LEU A CA 1
ATOM 770 C C . LEU A 1 91 ? -39.619 -2.784 24.696 1.00 85.06 91 LEU A C 1
ATOM 772 O O . LEU A 1 91 ? -40.052 -3.184 23.615 1.00 85.06 91 LEU A O 1
ATOM 776 N N . PHE A 1 92 ? -39.322 -1.500 24.902 1.00 83.06 92 PHE A N 1
ATOM 777 C CA . PHE A 1 92 ? -39.409 -0.506 23.837 1.00 83.06 92 PHE A CA 1
ATOM 778 C C . PHE A 1 92 ? -38.380 -0.780 22.734 1.00 83.06 92 PHE A C 1
ATOM 780 O O . PHE A 1 92 ? -38.749 -0.810 21.561 1.00 83.06 92 PHE A O 1
ATOM 787 N N . ASN A 1 93 ? -37.127 -1.074 23.081 1.00 81.75 93 ASN A N 1
ATOM 788 C CA . ASN A 1 93 ? -36.065 -1.371 22.113 1.00 81.75 93 ASN A CA 1
ATOM 789 C C . ASN A 1 93 ? -36.328 -2.656 21.319 1.00 81.75 93 ASN A C 1
ATOM 791 O O . ASN A 1 93 ? -36.066 -2.708 20.115 1.00 81.75 93 ASN A O 1
ATOM 795 N N . MET A 1 94 ? -36.918 -3.659 21.968 1.00 83.38 94 MET A N 1
ATOM 796 C CA . MET A 1 94 ? -37.341 -4.908 21.333 1.00 83.38 94 MET A CA 1
ATOM 797 C C . MET A 1 94 ? -38.592 -4.755 20.458 1.00 83.38 94 MET A C 1
ATOM 799 O O . MET A 1 94 ? -38.836 -5.584 19.580 1.00 83.38 94 MET A O 1
ATOM 803 N N . SER A 1 95 ? -39.401 -3.712 20.673 1.00 85.44 95 SER A N 1
ATOM 804 C CA . SER A 1 95 ? -40.623 -3.492 19.895 1.00 85.44 95 SER A CA 1
ATOM 805 C C . SER A 1 95 ? -40.309 -3.171 18.427 1.00 85.44 95 SER A C 1
ATOM 807 O O . SER A 1 95 ? -39.269 -2.576 18.138 1.00 85.44 95 SER A O 1
ATOM 809 N N . PRO A 1 96 ? -41.184 -3.510 17.464 1.00 85.69 96 PRO A N 1
ATOM 810 C CA . PRO A 1 96 ? -40.934 -3.232 16.054 1.00 85.69 96 PRO A CA 1
ATOM 811 C C . PRO A 1 96 ? -40.692 -1.744 15.778 1.00 85.69 96 PRO A C 1
ATOM 813 O O . PRO A 1 96 ? -41.347 -0.875 16.352 1.00 85.69 96 PRO A O 1
ATOM 816 N N . VAL A 1 97 ? -39.833 -1.444 14.798 1.00 82.06 97 VAL A N 1
ATOM 817 C CA . VAL A 1 97 ? -39.466 -0.066 14.403 1.00 82.06 97 VAL A CA 1
ATOM 818 C C . VAL A 1 97 ? -40.698 0.824 14.176 1.00 82.06 97 VAL A C 1
ATOM 820 O O . VAL A 1 97 ? -40.713 1.985 14.570 1.00 82.06 97 VAL A O 1
ATOM 823 N N . ARG A 1 98 ? -41.777 0.271 13.605 1.00 84.19 98 ARG A N 1
ATOM 824 C CA . ARG A 1 98 ? -43.037 0.996 13.358 1.00 84.19 98 ARG A CA 1
ATOM 825 C C . ARG A 1 98 ? -43.718 1.478 14.645 1.00 84.19 98 ARG A C 1
ATOM 827 O O . ARG A 1 98 ? -44.305 2.554 14.636 1.00 84.19 98 ARG A O 1
ATOM 834 N N . PHE A 1 99 ? -43.645 0.697 15.724 1.00 83.50 99 PHE A N 1
ATOM 835 C CA . PHE A 1 99 ? -44.209 1.062 17.024 1.00 83.50 99 PHE A CA 1
ATOM 836 C C . PHE A 1 99 ? -43.381 2.160 17.697 1.00 83.50 99 PHE A C 1
ATOM 838 O O . PHE A 1 99 ? -43.951 3.127 18.200 1.00 83.50 99 PHE A O 1
ATOM 845 N N . ARG A 1 100 ? -42.046 2.063 17.618 1.00 81.06 100 ARG A N 1
ATOM 846 C CA . ARG A 1 100 ? -41.137 3.090 18.150 1.00 81.06 100 ARG A CA 1
ATOM 847 C C . ARG A 1 100 ? -41.310 4.441 17.457 1.00 81.06 100 ARG A C 1
ATOM 849 O O . ARG A 1 100 ? -41.395 5.464 18.124 1.00 81.06 100 ARG A O 1
ATOM 856 N N . LEU A 1 101 ? -41.451 4.439 16.130 1.00 78.00 101 LEU A N 1
ATOM 857 C CA . LEU A 1 101 ? -41.678 5.658 15.341 1.00 78.00 101 LEU A CA 1
ATOM 858 C C . LEU A 1 101 ? -43.026 6.334 15.641 1.00 78.00 101 LEU A C 1
ATOM 860 O O . LEU A 1 101 ? -43.132 7.553 15.542 1.00 78.00 101 LEU A O 1
ATOM 864 N N . ALA A 1 102 ? -44.055 5.563 16.006 1.00 81.38 102 ALA A N 1
ATOM 865 C CA . ALA A 1 102 ? -45.359 6.102 16.393 1.00 81.38 102 ALA A CA 1
ATOM 866 C C . ALA A 1 102 ? -45.359 6.723 17.805 1.00 81.38 102 ALA A C 1
ATOM 868 O O . ALA A 1 102 ? -46.207 7.567 18.095 1.00 81.38 102 ALA A O 1
ATOM 869 N N . HIS A 1 103 ? -44.398 6.352 18.660 1.00 74.44 103 HIS A N 1
ATOM 870 C CA . HIS A 1 103 ? -44.305 6.797 20.054 1.00 74.44 103 HIS A CA 1
ATOM 871 C C . HIS A 1 103 ? -42.954 7.467 20.380 1.00 74.44 103 HIS A C 1
ATOM 873 O O . HIS A 1 103 ? -42.240 7.030 21.286 1.00 74.44 103 HIS A O 1
ATOM 879 N N . PRO A 1 104 ? -42.613 8.596 19.724 1.00 64.88 104 PRO A N 1
ATOM 880 C CA . PRO A 1 104 ? -41.339 9.289 19.939 1.00 64.88 104 PRO A CA 1
ATOM 881 C C . PRO A 1 104 ? -41.208 9.885 21.353 1.00 64.88 104 PRO A C 1
ATOM 883 O O . PRO A 1 104 ? -40.109 10.095 21.850 1.00 64.88 104 PRO A O 1
ATOM 886 N N . ALA A 1 105 ? -42.320 10.126 22.055 1.00 62.47 105 ALA A N 1
ATOM 887 C CA . ALA A 1 105 ? -42.300 10.659 23.420 1.00 62.47 105 ALA A CA 1
ATOM 888 C C . ALA A 1 105 ? -41.773 9.657 24.467 1.00 62.47 105 ALA A C 1
ATOM 890 O O . ALA A 1 105 ? -41.260 10.082 25.501 1.00 62.47 105 ALA A O 1
ATOM 891 N N . GLN A 1 106 ? -41.880 8.350 24.198 1.00 62.38 106 GLN A N 1
ATOM 892 C CA . GLN A 1 106 ? -41.245 7.284 24.987 1.00 62.38 106 GLN A CA 1
ATOM 893 C C . GLN A 1 106 ? -39.778 7.065 24.568 1.00 62.38 106 GLN A C 1
ATOM 895 O O . GLN A 1 106 ? -39.018 6.414 25.271 1.00 62.38 106 GLN A O 1
ATOM 900 N N . SER A 1 107 ? -39.385 7.673 23.446 1.00 58.28 107 SER A N 1
ATOM 901 C CA . SER A 1 107 ? -38.094 7.570 22.769 1.00 58.28 107 SER A CA 1
ATOM 902 C C . SER A 1 107 ? -37.149 8.738 23.094 1.00 58.28 107 SER A C 1
ATOM 904 O O . SER A 1 107 ? -36.189 8.960 22.362 1.00 58.28 107 SER A O 1
ATOM 906 N N . LYS A 1 108 ? -37.399 9.513 24.164 1.00 54.47 108 LYS A N 1
ATOM 907 C CA . LYS A 1 108 ? -36.605 10.715 24.512 1.00 54.47 108 LYS A CA 1
ATOM 908 C C . LYS A 1 108 ? -35.109 10.449 24.769 1.00 54.47 108 LYS A C 1
ATOM 910 O O . LYS A 1 108 ? -34.354 11.408 24.832 1.00 54.47 108 LYS A O 1
ATOM 915 N N . ASN A 1 109 ? -34.695 9.184 24.879 1.00 50.47 109 ASN A N 1
ATOM 916 C CA . ASN A 1 109 ? -33.302 8.757 25.053 1.00 50.47 109 ASN A CA 1
ATOM 917 C C . ASN A 1 109 ? -32.690 8.083 23.801 1.00 50.47 109 ASN A C 1
ATOM 919 O O . ASN A 1 109 ? -31.584 7.566 23.882 1.00 50.47 109 ASN A O 1
ATOM 923 N N . VAL A 1 110 ? -33.393 8.024 22.660 1.00 49.22 110 VAL A N 1
ATOM 924 C CA . VAL A 1 110 ? -32.985 7.189 21.503 1.00 49.22 110 VAL A CA 1
ATOM 925 C C . VAL A 1 110 ? -32.238 7.964 20.416 1.00 49.22 110 VAL A C 1
ATOM 927 O O . VAL A 1 110 ? -31.451 7.363 19.689 1.00 49.22 110 VAL A O 1
ATOM 930 N N . ASP A 1 111 ? -32.424 9.282 20.304 1.00 41.88 111 ASP A N 1
ATOM 931 C CA . ASP A 1 111 ? -31.728 10.074 19.273 1.00 41.88 111 ASP A CA 1
ATOM 932 C C . ASP A 1 111 ? -30.201 10.144 19.500 1.00 41.88 111 ASP A C 1
ATOM 934 O O . ASP A 1 111 ? -29.462 10.460 18.573 1.00 41.88 111 ASP A O 1
ATOM 938 N N . THR A 1 112 ? -29.710 9.748 20.679 1.00 43.56 112 THR A N 1
ATOM 939 C CA . THR A 1 112 ? -28.277 9.585 20.982 1.00 43.56 112 THR A CA 1
ATOM 940 C C . THR A 1 112 ? -27.713 8.209 20.594 1.00 43.56 112 THR A C 1
ATOM 942 O O . THR A 1 112 ? -26.512 7.996 20.660 1.00 43.56 112 THR A O 1
ATOM 945 N N . ILE A 1 113 ? -28.523 7.253 20.122 1.00 47.88 113 ILE A N 1
ATOM 946 C CA . ILE A 1 113 ? -28.033 5.893 19.801 1.00 47.88 113 ILE A CA 1
ATOM 947 C C . ILE A 1 113 ? -27.218 5.860 18.495 1.00 47.88 113 ILE A C 1
ATOM 949 O O . ILE A 1 113 ? -26.413 4.955 18.290 1.00 47.88 113 ILE A O 1
ATOM 953 N N . ALA A 1 114 ? -27.383 6.843 17.604 1.00 44.25 114 ALA A N 1
ATOM 954 C CA . ALA A 1 114 ? -26.576 6.917 16.384 1.00 44.25 114 ALA A CA 1
ATOM 955 C C . ALA A 1 114 ? -25.134 7.404 16.637 1.00 44.25 114 ALA A C 1
ATOM 957 O O . ALA A 1 114 ? -24.263 7.128 15.813 1.00 44.25 114 ALA A O 1
ATOM 958 N N . GLU A 1 115 ? -24.874 8.085 17.760 1.00 42.38 115 GLU A N 1
ATOM 959 C CA . GLU A 1 115 ? -23.532 8.543 18.161 1.00 42.38 115 GLU A CA 1
ATOM 960 C C . GLU A 1 115 ? -22.922 7.686 19.294 1.00 42.38 115 GLU A C 1
ATOM 962 O O . GLU A 1 115 ? -21.703 7.521 19.324 1.00 42.38 115 GLU A O 1
ATOM 967 N N . ASP A 1 116 ? -23.739 7.024 20.127 1.00 40.81 116 ASP A N 1
ATOM 968 C CA . ASP A 1 116 ? -23.294 6.288 21.329 1.00 40.81 116 ASP A CA 1
ATOM 969 C C . ASP A 1 116 ? -23.087 4.769 21.138 1.00 40.81 116 ASP A C 1
ATOM 971 O O . ASP A 1 116 ? -23.098 4.003 22.100 1.00 40.81 116 ASP A O 1
ATOM 975 N N . ILE A 1 117 ? -22.813 4.285 19.920 1.00 46.31 117 ILE A N 1
ATOM 976 C CA . ILE A 1 117 ? -22.385 2.877 19.703 1.00 46.31 117 ILE A CA 1
ATOM 977 C C . ILE A 1 117 ? -21.017 2.586 20.383 1.00 46.31 117 ILE A C 1
ATOM 979 O O . ILE A 1 117 ? -20.539 1.454 20.371 1.00 46.31 117 ILE A O 1
ATOM 983 N N . MET A 1 118 ? -20.383 3.590 21.005 1.00 46.09 118 MET A N 1
ATOM 984 C CA . MET A 1 118 ? -19.110 3.465 21.724 1.00 46.09 118 MET A CA 1
ATOM 985 C C . MET A 1 118 ? -19.211 3.337 23.257 1.00 46.09 118 MET A C 1
ATOM 987 O O . MET A 1 118 ? -18.162 3.157 23.871 1.00 46.09 118 MET A O 1
ATOM 991 N N . ASP A 1 119 ? -20.400 3.377 23.877 1.00 44.88 119 ASP A N 1
ATOM 992 C CA . ASP A 1 119 ? -20.538 3.158 25.329 1.00 44.88 119 ASP A CA 1
ATOM 993 C C . ASP A 1 119 ? -21.092 1.754 25.647 1.00 44.88 119 ASP A C 1
ATOM 995 O O . ASP A 1 119 ? -22.227 1.399 25.327 1.00 44.88 119 ASP A O 1
ATOM 999 N N . ASP A 1 120 ? -20.258 0.946 26.307 1.00 53.97 120 ASP A N 1
ATOM 1000 C CA . ASP A 1 120 ? -20.386 -0.509 26.490 1.00 53.97 120 ASP A CA 1
ATOM 1001 C C . ASP A 1 120 ? -21.571 -1.007 27.352 1.00 53.97 120 ASP A C 1
ATOM 1003 O O . ASP A 1 120 ? -21.718 -2.217 27.532 1.00 53.97 120 ASP A O 1
ATOM 1007 N N . ASP A 1 121 ? -22.439 -0.156 27.908 1.00 58.97 121 ASP A N 1
ATOM 1008 C CA . ASP A 1 121 ? -23.552 -0.658 28.732 1.00 58.97 121 ASP A CA 1
ATOM 1009 C C . ASP A 1 121 ? -24.728 0.339 28.773 1.00 58.97 121 ASP A C 1
ATOM 1011 O O . ASP A 1 121 ? -24.855 1.157 29.684 1.00 58.97 121 ASP A O 1
ATOM 1015 N N . ILE A 1 122 ? -25.636 0.240 27.792 1.00 58.31 122 ILE A N 1
ATOM 1016 C CA . ILE A 1 122 ? -26.910 0.996 27.697 1.00 58.31 122 ILE A CA 1
ATOM 1017 C C . ILE A 1 122 ? -27.706 0.943 29.021 1.00 58.31 122 ILE A C 1
ATOM 1019 O O . ILE A 1 122 ? -28.461 1.856 29.351 1.00 58.31 122 ILE A O 1
ATOM 1023 N N . PHE A 1 123 ? -27.505 -0.109 29.820 1.00 59.56 123 PHE A N 1
ATOM 1024 C CA . PHE A 1 123 ? -28.185 -0.330 31.094 1.00 59.56 123 PHE A CA 1
ATOM 1025 C C . PHE A 1 123 ? -27.376 0.103 32.327 1.00 59.56 123 PHE A C 1
ATOM 1027 O O . PHE A 1 123 ? -27.892 0.005 33.444 1.00 59.56 123 PHE A O 1
ATOM 1034 N N . ALA A 1 124 ? -26.152 0.626 32.174 1.00 64.12 124 ALA A N 1
ATOM 1035 C CA . ALA A 1 124 ? -25.312 1.062 33.297 1.00 64.12 124 ALA A CA 1
ATOM 1036 C C . ALA A 1 124 ? -26.005 2.088 34.200 1.00 64.12 124 ALA A C 1
ATOM 1038 O O . ALA A 1 124 ? -25.829 2.050 35.414 1.00 64.12 124 ALA A O 1
ATOM 1039 N N . LYS A 1 125 ? -26.847 2.959 33.631 1.00 63.50 125 LYS A N 1
ATOM 1040 C CA . LYS A 1 125 ? -27.606 3.978 34.373 1.00 63.50 125 LYS A CA 1
ATOM 1041 C C . LYS A 1 125 ? -28.631 3.385 35.351 1.00 63.50 125 LYS A C 1
ATOM 1043 O O . LYS A 1 125 ? -28.954 4.009 36.360 1.00 63.50 125 LYS A O 1
ATOM 1048 N N . TYR A 1 126 ? -29.141 2.191 35.057 1.00 58.84 126 TYR A N 1
ATOM 1049 C CA . TYR A 1 126 ? -30.165 1.509 35.855 1.00 58.84 126 TYR A CA 1
ATOM 1050 C C . TYR A 1 126 ? -29.589 0.380 36.712 1.00 58.84 126 TYR A C 1
ATOM 1052 O O . TYR A 1 126 ? -30.249 -0.089 37.640 1.00 58.84 126 TYR A O 1
ATOM 1060 N N . LYS A 1 127 ? -28.343 -0.024 36.441 1.00 60.72 127 LYS A N 1
ATOM 1061 C CA . LYS A 1 127 ? -27.596 -0.998 37.230 1.00 60.72 127 LYS A CA 1
ATOM 1062 C C . LYS A 1 127 ? -27.334 -0.413 38.615 1.00 60.72 127 LYS A C 1
ATOM 1064 O O . LYS A 1 127 ? -26.784 0.677 38.759 1.00 60.72 127 LYS A O 1
ATOM 1069 N N . ILE A 1 128 ? -27.743 -1.143 39.645 1.00 54.16 128 ILE A N 1
ATOM 1070 C CA . ILE A 1 128 ? -27.402 -0.831 41.031 1.00 54.16 128 ILE A CA 1
ATOM 1071 C C . ILE A 1 128 ? -25.881 -0.973 41.128 1.00 54.16 128 ILE A C 1
ATOM 1073 O O . ILE A 1 128 ? -25.358 -2.089 41.115 1.00 54.16 128 ILE A O 1
ATOM 1077 N N . ALA A 1 129 ? -25.155 0.145 41.146 1.00 48.06 129 ALA A N 1
ATOM 1078 C CA . ALA A 1 129 ? -23.761 0.112 41.551 1.00 48.06 129 ALA A CA 1
ATOM 1079 C C . ALA A 1 129 ? -23.743 -0.452 42.976 1.00 48.06 129 ALA A C 1
ATOM 1081 O O . ALA A 1 129 ? -24.439 0.052 43.851 1.00 48.06 129 ALA A O 1
ATOM 1082 N N . LEU A 1 130 ? -22.980 -1.523 43.193 1.00 50.09 130 LEU A N 1
ATOM 1083 C CA . LEU A 1 130 ? -22.754 -2.110 44.517 1.00 50.09 130 LEU A CA 1
ATOM 1084 C C . LEU A 1 130 ? -22.062 -1.142 45.497 1.00 50.09 130 LEU A C 1
ATOM 1086 O O . LEU A 1 130 ? -21.880 -1.496 46.659 1.00 50.09 130 LEU A O 1
ATOM 1090 N N . ASP A 1 131 ? -21.679 0.050 45.039 1.00 44.59 131 ASP A N 1
ATOM 1091 C CA . ASP A 1 131 ? -21.156 1.111 45.883 1.00 44.59 131 ASP A CA 1
ATOM 1092 C C . ASP A 1 131 ? -22.309 1.847 46.571 1.00 44.59 131 ASP A C 1
ATOM 1094 O O . ASP A 1 131 ? -23.246 2.301 45.915 1.00 44.59 131 ASP A O 1
ATOM 1098 N N . ASP A 1 132 ? -22.196 1.961 47.898 1.00 49.78 132 ASP A N 1
ATOM 1099 C CA . ASP A 1 132 ? -23.056 2.657 48.868 1.00 49.78 132 ASP A CA 1
ATOM 1100 C C . ASP A 1 132 ? -23.276 4.157 48.543 1.00 49.78 132 ASP A C 1
ATOM 1102 O O . ASP A 1 132 ? -23.009 5.049 49.354 1.00 49.78 132 ASP A O 1
ATOM 1106 N N . ALA A 1 133 ? -23.767 4.489 47.352 1.00 56.19 133 ALA A N 1
ATOM 1107 C CA . ALA A 1 133 ? -24.264 5.815 47.045 1.00 56.19 133 ALA A CA 1
ATOM 1108 C C . ALA A 1 133 ? -25.607 5.970 47.762 1.00 56.19 133 ALA A C 1
ATOM 1110 O O . ALA A 1 133 ? -26.663 5.592 47.251 1.00 56.19 133 ALA A O 1
ATOM 1111 N N . GLU A 1 134 ? -25.565 6.493 48.989 1.00 59.12 134 GLU A N 1
ATOM 1112 C CA . GLU A 1 134 ? -26.767 6.952 49.670 1.00 59.12 134 GLU A CA 1
ATOM 1113 C C . GLU A 1 134 ? -27.526 7.893 48.726 1.00 59.12 134 GLU A C 1
ATOM 1115 O O . GLU A 1 134 ? -27.039 8.962 48.360 1.00 59.12 134 GLU A O 1
ATOM 1120 N N . LEU A 1 135 ? -28.711 7.449 48.305 1.00 60.34 135 LEU A N 1
ATOM 1121 C CA . LEU A 1 135 ? -29.586 8.163 47.383 1.00 60.34 135 LEU A CA 1
ATOM 1122 C C . LEU A 1 135 ? -29.750 9.622 47.834 1.00 60.34 135 LEU A C 1
ATOM 1124 O O . LEU A 1 135 ? -30.219 9.890 48.949 1.00 60.34 135 LEU A O 1
ATOM 1128 N N . THR A 1 136 ? -29.354 10.571 46.985 1.00 66.62 136 THR A N 1
ATOM 1129 C CA . THR A 1 136 ? -29.415 11.987 47.345 1.00 66.62 136 THR A CA 1
ATOM 1130 C C . THR A 1 136 ? -30.877 12.436 47.312 1.00 66.62 136 THR A C 1
ATOM 1132 O O . THR A 1 136 ? -31.686 11.976 46.508 1.00 66.62 136 THR A O 1
ATOM 1135 N N . LEU A 1 137 ? -31.258 13.374 48.185 1.00 66.38 137 LEU A N 1
ATOM 1136 C CA . LEU A 1 137 ? -32.614 13.949 48.218 1.00 66.38 137 LEU A CA 1
ATOM 1137 C C . LEU A 1 137 ? -33.070 14.540 46.868 1.00 66.38 137 LEU A C 1
ATOM 1139 O O . LEU A 1 137 ? -34.271 14.696 46.650 1.00 66.38 137 LEU A O 1
ATOM 1143 N N . SER A 1 138 ? -32.127 14.894 45.995 1.00 70.56 138 SER A N 1
ATOM 1144 C CA . SER A 1 138 ? -32.374 15.330 44.619 1.00 70.56 138 SER A CA 1
ATOM 1145 C C . SER A 1 138 ? -32.873 14.180 43.742 1.00 70.56 138 SER A C 1
ATOM 1147 O O . SER A 1 138 ? -33.918 14.327 43.117 1.00 70.56 138 SER A O 1
ATOM 1149 N N . ASP A 1 139 ? -32.226 13.015 43.802 1.00 71.00 139 ASP A N 1
ATOM 1150 C CA . ASP A 1 139 ? -32.572 11.828 43.007 1.00 71.00 139 ASP A CA 1
ATOM 1151 C C . ASP A 1 139 ? -33.995 11.345 43.331 1.00 71.00 139 ASP A C 1
ATOM 1153 O O . ASP A 1 139 ? -34.798 11.058 42.448 1.00 71.00 139 ASP A O 1
ATOM 1157 N N . ILE A 1 140 ? -34.369 11.356 44.616 1.00 73.25 140 ILE A N 1
ATOM 1158 C CA . ILE A 1 140 ? -35.728 10.996 45.062 1.00 73.25 140 ILE A CA 1
ATOM 1159 C C . ILE A 1 140 ? -36.775 11.978 44.516 1.00 73.25 140 ILE A C 1
ATOM 1161 O O . ILE A 1 140 ? -37.888 11.579 44.169 1.00 73.25 140 ILE A O 1
ATOM 1165 N N . LYS A 1 141 ? -36.445 13.274 44.448 1.00 73.75 141 LYS A N 1
ATOM 1166 C CA . LYS A 1 141 ? -37.354 14.296 43.903 1.00 73.75 141 LYS A CA 1
ATOM 1167 C C . LYS A 1 141 ? -37.517 14.156 42.395 1.00 73.75 141 LYS A C 1
ATOM 1169 O O . LYS A 1 141 ? -38.622 14.365 41.898 1.00 73.75 141 LYS A O 1
ATOM 1174 N N . GLU A 1 142 ? -36.453 13.798 41.690 1.00 73.81 142 GLU A N 1
ATOM 1175 C CA . GLU A 1 142 ? -36.494 13.519 40.256 1.00 73.81 142 GLU A CA 1
ATOM 1176 C C . GLU A 1 142 ? -37.364 12.297 39.967 1.00 73.81 142 GLU A C 1
ATOM 1178 O O . GLU A 1 142 ? -38.320 12.411 39.199 1.00 73.81 142 GLU A O 1
ATOM 1183 N N . ILE A 1 143 ? -37.152 11.191 40.689 1.00 74.19 143 ILE A N 1
ATOM 1184 C CA . ILE A 1 143 ? -37.991 9.986 40.592 1.00 74.19 143 ILE A CA 1
ATOM 1185 C C . ILE A 1 143 ? -39.463 10.327 40.861 1.00 74.19 143 ILE A C 1
ATOM 1187 O O . ILE A 1 143 ? -40.345 9.910 40.109 1.00 74.19 143 ILE A O 1
ATOM 1191 N N . ALA A 1 144 ? -39.756 11.120 41.896 1.00 73.19 144 ALA A N 1
ATOM 1192 C CA . ALA A 1 144 ? -41.125 11.519 42.224 1.00 73.19 144 ALA A CA 1
ATOM 1193 C C . ALA A 1 144 ? -41.780 12.361 41.113 1.00 73.19 144 ALA A C 1
ATOM 1195 O O . ALA A 1 144 ? -42.943 12.138 40.770 1.00 73.19 144 ALA A O 1
ATOM 1196 N N . ASN A 1 145 ? -41.035 13.296 40.520 1.00 76.56 145 ASN A N 1
ATOM 1197 C CA . ASN A 1 145 ? -41.513 14.127 39.415 1.00 76.56 145 ASN A CA 1
ATOM 1198 C C . ASN A 1 145 ? -41.744 13.300 38.135 1.00 76.56 145 ASN A C 1
ATOM 1200 O O . ASN A 1 145 ? -42.736 13.492 37.426 1.00 76.56 145 ASN A O 1
ATOM 1204 N N . GLU A 1 146 ? -40.877 12.324 37.861 1.00 71.19 146 GLU A N 1
ATOM 1205 C CA . GLU A 1 146 ? -41.058 11.365 36.767 1.00 71.19 146 GLU A CA 1
ATOM 1206 C C . GLU A 1 146 ? -42.264 10.449 36.991 1.00 71.19 146 GLU A C 1
ATOM 1208 O O . GLU A 1 146 ? -43.040 10.218 36.066 1.00 71.19 146 GLU A O 1
ATOM 1213 N N . CYS A 1 147 ? -42.486 9.976 38.220 1.00 69.62 147 CYS A N 1
ATOM 1214 C CA . CYS A 1 147 ? -43.670 9.184 38.565 1.00 69.62 147 CYS A CA 1
ATOM 1215 C C . CYS A 1 147 ? -44.966 9.979 38.376 1.00 69.62 147 CYS A C 1
ATOM 1217 O O . CYS A 1 147 ? -45.978 9.422 37.960 1.00 69.62 147 CYS A O 1
ATOM 1219 N N . GLN A 1 148 ? -44.941 11.283 38.657 1.00 68.12 148 GLN A N 1
ATOM 1220 C CA . GLN A 1 148 ? -46.116 12.145 38.555 1.00 68.12 148 GLN A CA 1
ATOM 1221 C C . GLN A 1 148 ? -46.410 12.614 37.121 1.00 68.12 148 GLN A C 1
ATOM 1223 O O . GLN A 1 148 ? -47.557 12.919 36.795 1.00 68.12 148 GLN A O 1
ATOM 1228 N N . SER A 1 149 ? -45.392 12.648 36.260 1.00 63.12 149 SER A N 1
ATOM 1229 C CA . SER A 1 149 ? -45.507 12.987 34.834 1.00 63.12 149 SER A CA 1
ATOM 1230 C C . SER A 1 149 ? -45.633 11.764 33.915 1.00 63.12 149 SER A C 1
ATOM 1232 O O . SER A 1 149 ? -45.818 11.921 32.705 1.00 63.12 149 SER A O 1
ATOM 1234 N N . ALA A 1 150 ? -45.566 10.548 34.466 1.00 60.88 150 ALA A N 1
ATOM 1235 C CA . ALA A 1 150 ? -45.661 9.312 33.705 1.00 60.88 150 ALA A CA 1
ATOM 1236 C C . ALA A 1 150 ? -47.059 9.142 33.080 1.00 60.88 150 ALA A C 1
ATOM 1238 O O . ALA A 1 150 ? -48.055 8.882 33.753 1.00 60.88 150 ALA A O 1
ATOM 1239 N N . CYS A 1 151 ? -47.121 9.269 31.755 1.00 57.31 151 CYS A N 1
ATOM 1240 C CA . CYS A 1 151 ? -48.260 8.838 30.948 1.00 57.31 151 CYS A CA 1
ATOM 1241 C C . CYS A 1 151 ? -48.385 7.298 31.021 1.00 57.31 151 CYS A C 1
ATOM 1243 O O . CYS A 1 151 ? -47.354 6.634 31.179 1.00 57.31 151 CYS A O 1
ATOM 1245 N N . PRO A 1 152 ? -49.589 6.700 30.894 1.00 62.50 152 PRO A N 1
ATOM 1246 C CA . PRO A 1 152 ? -49.739 5.249 30.823 1.00 62.50 152 PRO A CA 1
ATOM 1247 C C . PRO A 1 152 ? -48.789 4.660 29.778 1.00 62.50 152 PRO A C 1
ATOM 1249 O O . PRO A 1 152 ? -48.827 5.046 28.609 1.00 62.50 152 PRO A O 1
ATOM 1252 N N . ALA A 1 153 ? -47.900 3.765 30.208 1.00 64.50 153 ALA A N 1
ATOM 1253 C CA . ALA A 1 153 ? -46.952 3.120 29.315 1.00 64.50 153 ALA A CA 1
ATOM 1254 C C . ALA A 1 153 ? -47.726 2.206 28.357 1.00 64.50 153 ALA A C 1
ATOM 1256 O O . ALA A 1 153 ? -48.172 1.126 28.745 1.00 64.50 153 ALA A O 1
ATOM 1257 N N . ASP A 1 154 ? -47.918 2.649 27.114 1.00 71.81 154 ASP A N 1
ATOM 1258 C CA . ASP A 1 154 ? -48.379 1.755 26.060 1.00 71.81 154 ASP A CA 1
ATOM 1259 C C . ASP A 1 154 ? -47.212 0.852 25.659 1.00 71.81 154 ASP A C 1
ATOM 1261 O O . ASP A 1 154 ? -46.195 1.316 25.146 1.00 71.81 154 ASP A O 1
ATOM 1265 N N . ILE A 1 155 ? -47.334 -0.429 25.991 1.00 78.31 155 ILE A N 1
ATOM 1266 C CA . ILE A 1 155 ? -46.326 -1.461 25.741 1.00 78.31 155 ILE A CA 1
ATOM 1267 C C . ILE A 1 155 ? -46.801 -2.294 24.554 1.00 78.31 155 ILE A C 1
ATOM 1269 O O . ILE A 1 155 ? -47.953 -2.732 24.542 1.00 78.31 155 ILE A O 1
ATOM 1273 N N . TYR A 1 156 ? -45.922 -2.540 23.582 1.00 83.56 156 TYR A N 1
ATOM 1274 C CA . TYR A 1 156 ? -46.248 -3.352 22.408 1.00 83.56 156 TYR A CA 1
ATOM 1275 C C . TYR A 1 156 ? -46.559 -4.810 22.777 1.00 83.56 156 TYR A C 1
ATOM 1277 O O . TYR A 1 156 ? -47.583 -5.345 22.361 1.00 83.56 156 TYR A O 1
ATOM 1285 N N . PHE A 1 157 ? -45.704 -5.423 23.597 1.00 86.06 157 PHE A N 1
ATOM 1286 C CA . PHE A 1 157 ? -45.840 -6.812 24.031 1.00 86.06 157 PHE A CA 1
ATOM 1287 C C . PHE A 1 157 ? -46.884 -6.939 25.139 1.00 86.06 157 PHE A C 1
ATOM 1289 O O . PHE A 1 157 ? -46.767 -6.289 26.183 1.00 86.06 157 PHE A O 1
ATOM 1296 N N . LYS A 1 158 ? -47.907 -7.770 24.924 1.00 86.50 158 LYS A N 1
ATOM 1297 C CA . LYS A 1 158 ? -48.946 -8.037 25.934 1.00 86.50 158 LYS A CA 1
ATOM 1298 C C . LYS A 1 158 ? -48.762 -9.402 26.590 1.00 86.50 158 LYS A C 1
ATOM 1300 O O . LYS A 1 158 ? -49.143 -9.562 27.749 1.00 86.50 158 LYS A O 1
ATOM 1305 N N . GLU A 1 159 ? -48.148 -10.353 25.886 1.00 88.81 159 GLU A N 1
ATOM 1306 C CA . GLU A 1 159 ? -47.878 -11.698 26.391 1.00 88.81 159 GLU A CA 1
ATOM 1307 C C . GLU A 1 159 ? -46.369 -12.010 26.375 1.00 88.81 159 GLU A C 1
ATOM 1309 O O . GLU A 1 159 ? -45.684 -11.689 25.402 1.00 88.81 159 GLU A O 1
ATOM 1314 N N . PRO A 1 160 ? -45.816 -12.675 27.411 1.00 87.19 160 PRO A N 1
ATOM 1315 C CA . PRO A 1 160 ? -44.399 -13.053 27.432 1.00 87.19 160 PRO A CA 1
ATOM 1316 C C . PRO A 1 160 ? -43.966 -13.962 26.270 1.00 87.19 160 PRO A C 1
ATOM 1318 O O . PRO A 1 160 ? -42.800 -13.945 25.883 1.00 87.19 160 PRO A O 1
ATOM 1321 N N . SER A 1 161 ? -44.886 -14.751 25.707 1.00 86.00 161 SER A N 1
ATOM 1322 C CA . SER A 1 161 ? -44.614 -15.654 24.581 1.00 86.00 161 SER A CA 1
ATOM 1323 C C . SER A 1 161 ? -44.206 -14.908 23.303 1.00 86.00 161 SER A C 1
ATOM 1325 O O . SER A 1 161 ? -43.364 -15.400 22.553 1.00 86.00 161 SER A O 1
ATOM 1327 N N . GLU A 1 162 ? -44.716 -13.691 23.091 1.00 88.25 162 GLU A N 1
ATOM 1328 C CA . GLU A 1 162 ? -44.370 -12.835 21.948 1.00 88.25 162 GLU A CA 1
ATOM 1329 C C . GLU A 1 162 ? -42.888 -12.443 21.970 1.00 88.25 162 GLU A C 1
ATOM 1331 O O . GLU A 1 162 ? -42.222 -12.437 20.937 1.00 88.25 162 GLU A O 1
ATOM 1336 N N . LEU A 1 163 ? -42.347 -12.166 23.159 1.00 88.50 163 LEU A N 1
ATOM 1337 C CA . LEU A 1 163 ? -40.943 -11.803 23.330 1.00 88.50 163 LEU A CA 1
ATOM 1338 C C . LEU A 1 163 ? -40.012 -12.997 23.073 1.00 88.50 163 LEU A C 1
ATOM 1340 O O . LEU A 1 163 ? -38.947 -12.831 22.479 1.00 88.50 163 LEU A O 1
ATOM 1344 N N . VAL A 1 164 ? -40.424 -14.203 23.475 1.00 89.38 164 VAL A N 1
ATOM 1345 C CA . VAL A 1 164 ? -39.669 -15.440 23.214 1.00 89.38 164 VAL A CA 1
ATOM 1346 C C . VAL A 1 164 ? -39.541 -15.695 21.712 1.00 89.38 164 VAL A C 1
ATOM 1348 O O . VAL A 1 164 ? -38.467 -16.073 21.248 1.00 89.38 164 VAL A O 1
ATOM 1351 N N . GLU A 1 165 ? -40.594 -15.437 20.936 1.00 88.75 165 GLU A N 1
ATOM 1352 C CA . GLU A 1 165 ? -40.534 -15.596 19.480 1.00 88.75 165 GLU A CA 1
ATOM 1353 C C . GLU A 1 165 ? -39.593 -14.569 18.831 1.00 88.75 165 GLU A C 1
ATOM 1355 O O . GLU A 1 165 ? -38.828 -14.917 17.931 1.00 88.75 165 GLU A O 1
ATOM 1360 N N . VAL A 1 166 ? -39.566 -13.324 19.328 1.00 89.25 166 VAL A N 1
ATOM 1361 C CA . VAL A 1 166 ? -38.586 -12.321 18.874 1.00 89.25 166 VAL A CA 1
ATOM 1362 C C . VAL A 1 166 ? -37.159 -12.768 19.198 1.00 89.25 166 VAL A C 1
ATOM 1364 O O . VAL A 1 166 ? -36.289 -12.672 18.333 1.00 89.25 166 VAL A O 1
ATOM 1367 N N . PHE A 1 167 ? -36.903 -13.296 20.399 1.00 89.12 167 PHE A N 1
ATOM 1368 C CA . PHE A 1 167 ? -35.586 -13.835 20.749 1.00 89.12 167 PHE A CA 1
ATOM 1369 C C . PHE A 1 167 ? -35.174 -14.986 19.842 1.00 89.12 167 PHE A C 1
ATOM 1371 O O . PHE A 1 167 ? -34.077 -14.956 19.294 1.00 89.12 167 PHE A O 1
ATOM 1378 N N . ARG A 1 168 ? -36.070 -15.942 19.596 1.00 91.38 168 ARG A N 1
ATOM 1379 C CA . ARG A 1 168 ? -35.814 -17.049 18.674 1.00 91.38 168 ARG A CA 1
ATOM 1380 C C . ARG A 1 168 ? -35.518 -16.556 17.256 1.00 91.38 168 ARG A C 1
ATOM 1382 O O . ARG A 1 168 ? -34.633 -17.087 16.588 1.00 91.38 168 ARG A O 1
ATOM 1389 N N . TYR A 1 169 ? -36.234 -15.532 16.793 1.00 91.69 169 TYR A N 1
ATOM 1390 C CA . TYR A 1 169 ? -35.957 -14.900 15.507 1.00 91.69 169 TYR A CA 1
ATOM 1391 C C . TYR A 1 169 ? -34.573 -14.238 15.488 1.00 91.69 169 TYR A C 1
ATOM 1393 O O . TYR A 1 169 ? -33.829 -14.427 14.529 1.00 91.69 169 TYR A O 1
ATOM 1401 N N . MET A 1 170 ? -34.190 -13.509 16.540 1.00 89.81 170 MET A N 1
ATOM 1402 C CA . MET A 1 170 ? -32.852 -12.916 16.650 1.00 89.81 170 MET A CA 1
ATOM 1403 C C . MET A 1 170 ? -31.751 -13.975 16.718 1.00 89.81 170 MET A C 1
ATOM 1405 O O . MET A 1 170 ? -30.732 -13.822 16.056 1.00 89.81 170 MET A O 1
ATOM 1409 N N . GLU A 1 171 ? -31.952 -15.065 17.456 1.00 92.25 171 GLU A N 1
ATOM 1410 C CA . GLU A 1 171 ? -31.031 -16.206 17.490 1.00 92.25 171 GLU A CA 1
ATOM 1411 C C . GLU A 1 171 ? -30.850 -16.812 16.098 1.00 92.25 171 GLU A C 1
ATOM 1413 O O . GLU A 1 171 ? -29.724 -17.059 15.671 1.00 92.25 171 GLU A O 1
ATOM 1418 N N . LEU A 1 172 ? -31.947 -16.990 15.357 1.00 94.81 172 LEU A N 1
ATOM 1419 C CA . LEU A 1 172 ? -31.905 -17.491 13.988 1.00 94.81 172 LEU A CA 1
ATOM 1420 C C . LEU A 1 172 ? -31.167 -16.529 13.047 1.00 94.81 172 LEU A C 1
ATOM 1422 O O . LEU A 1 172 ? -30.355 -16.977 12.241 1.00 94.81 172 LEU A O 1
ATOM 1426 N N . GLN A 1 173 ? -31.416 -15.220 13.151 1.00 93.06 173 GLN A N 1
ATOM 1427 C CA . GLN A 1 173 ? -30.698 -14.207 12.369 1.00 93.06 173 GLN A CA 1
ATOM 1428 C C . GLN A 1 173 ? -29.209 -14.178 12.718 1.00 93.06 173 GLN A C 1
ATOM 1430 O O . GLN A 1 173 ? -28.373 -14.161 11.822 1.00 93.06 173 GLN A O 1
ATOM 1435 N N . ASN A 1 174 ? -28.863 -14.235 14.002 1.00 93.56 174 ASN A N 1
ATOM 1436 C CA . ASN A 1 174 ? -27.478 -14.260 14.462 1.00 93.56 174 ASN A CA 1
ATOM 1437 C C . ASN A 1 174 ? -26.749 -15.520 13.985 1.00 93.56 174 ASN A C 1
ATOM 1439 O O . ASN A 1 174 ? -25.608 -15.431 13.538 1.00 93.56 174 ASN A O 1
ATOM 1443 N N . LEU A 1 175 ? -27.416 -16.677 14.011 1.00 95.12 175 LEU A N 1
ATOM 1444 C CA . LEU A 1 175 ? -26.880 -17.917 13.458 1.00 95.12 175 LEU A CA 1
ATOM 1445 C C . LEU A 1 175 ? -26.680 -17.820 11.940 1.00 95.12 175 LEU A C 1
ATOM 1447 O O . LEU A 1 175 ? -25.643 -18.239 11.436 1.00 95.12 175 LEU A O 1
ATOM 1451 N N . ASN A 1 176 ? -27.646 -17.249 11.217 1.00 95.38 176 ASN A N 1
ATOM 1452 C CA . ASN A 1 176 ? -27.536 -17.049 9.773 1.00 95.38 176 ASN A CA 1
ATOM 1453 C C . ASN A 1 176 ? -26.381 -16.094 9.423 1.00 95.38 176 ASN A C 1
ATOM 1455 O O . ASN A 1 176 ? -25.588 -16.372 8.531 1.00 95.38 176 ASN A O 1
ATOM 1459 N N . ASN A 1 177 ? -26.224 -15.007 10.182 1.00 94.12 177 ASN A N 1
ATOM 1460 C CA . ASN A 1 177 ? -25.103 -14.079 10.038 1.00 94.12 177 ASN A CA 1
ATOM 1461 C C . ASN A 1 177 ? -23.760 -14.768 10.301 1.00 94.12 177 ASN A C 1
ATOM 1463 O O . ASN A 1 177 ? -22.807 -14.557 9.556 1.00 94.12 177 ASN A O 1
ATOM 1467 N N . LEU A 1 178 ? -23.685 -15.619 11.328 1.00 94.31 178 LEU A N 1
ATOM 1468 C CA . LEU A 1 178 ? -22.484 -16.399 11.614 1.00 94.31 178 LEU A CA 1
ATOM 1469 C C . LEU A 1 178 ? -22.149 -17.357 10.464 1.00 94.31 178 LEU A C 1
ATOM 1471 O O . LEU A 1 178 ? -20.988 -17.454 10.072 1.00 94.31 178 LEU A O 1
ATOM 1475 N N . LEU A 1 179 ? -23.158 -18.021 9.896 1.00 94.81 179 LEU A N 1
ATOM 1476 C CA . LEU A 1 179 ? -22.979 -18.899 8.744 1.00 94.81 179 LEU A CA 1
ATOM 1477 C C . LEU A 1 179 ? -22.457 -18.125 7.527 1.00 94.81 179 LEU A C 1
ATOM 1479 O O . LEU A 1 179 ? -21.498 -18.569 6.906 1.00 94.81 179 LEU A O 1
ATOM 1483 N N . TYR A 1 180 ? -23.010 -16.946 7.227 1.00 94.25 180 TYR A N 1
ATOM 1484 C CA . TYR A 1 180 ? -22.505 -16.105 6.138 1.00 94.25 180 TYR A CA 1
ATOM 1485 C C . TYR A 1 180 ? -21.060 -15.651 6.353 1.00 94.25 180 TYR A C 1
ATOM 1487 O O . TYR A 1 180 ? -20.290 -15.605 5.396 1.00 94.25 180 TYR A O 1
ATOM 1495 N N . CYS A 1 181 ? -20.672 -15.331 7.589 1.00 91.12 181 CYS A N 1
ATOM 1496 C CA . CYS A 1 181 ? -19.283 -15.003 7.907 1.00 91.12 181 CYS A CA 1
ATOM 1497 C C . CYS A 1 181 ? -18.344 -16.185 7.629 1.00 91.12 181 CYS A C 1
ATOM 1499 O O . CYS A 1 181 ? -17.267 -15.990 7.066 1.00 91.12 181 CYS A O 1
ATOM 1501 N N . GLU A 1 182 ? -18.765 -17.401 7.976 1.00 91.88 182 GLU A N 1
ATOM 1502 C CA . GLU A 1 182 ? -17.996 -18.618 7.710 1.00 91.88 182 GLU A CA 1
ATOM 1503 C C . GLU A 1 182 ? -17.909 -18.912 6.203 1.00 91.88 182 GLU A C 1
ATOM 1505 O O . GLU A 1 182 ? -16.822 -19.133 5.669 1.00 91.88 182 GLU A O 1
ATOM 1510 N N . GLU A 1 183 ? -19.033 -18.835 5.485 1.00 93.44 183 GLU A N 1
ATOM 1511 C CA . GLU A 1 183 ? -19.086 -19.042 4.034 1.00 93.44 183 GLU A CA 1
ATOM 1512 C C . GLU A 1 183 ? -18.236 -18.018 3.268 1.00 93.44 183 GLU A C 1
ATOM 1514 O O . GLU A 1 183 ? -17.577 -18.367 2.287 1.00 93.44 183 GLU A O 1
ATOM 1519 N N . LEU A 1 184 ? -18.214 -16.758 3.716 1.00 94.25 184 LEU A N 1
ATOM 1520 C CA . LEU A 1 184 ? -17.452 -15.680 3.080 1.00 94.25 184 LEU A CA 1
ATOM 1521 C C . LEU A 1 184 ? -15.948 -15.737 3.388 1.00 94.25 184 LEU A C 1
ATOM 1523 O O . LEU A 1 184 ? -15.151 -15.159 2.643 1.00 94.25 184 LEU A O 1
ATOM 1527 N N . SER A 1 185 ? -15.543 -16.462 4.432 1.00 93.00 185 SER A N 1
ATOM 1528 C CA . SER A 1 185 ? -14.144 -16.581 4.852 1.00 93.00 185 SER A CA 1
ATOM 1529 C C . SER A 1 185 ? -13.243 -17.132 3.733 1.00 93.00 185 SER A C 1
ATOM 1531 O O . SER A 1 185 ? -12.232 -16.520 3.376 1.00 93.00 185 SER A O 1
ATOM 1533 N N . ALA A 1 186 ? -13.650 -18.228 3.083 1.00 91.50 186 ALA A N 1
ATOM 1534 C CA . ALA A 1 186 ? -12.853 -18.868 2.031 1.00 91.50 186 ALA A CA 1
ATOM 1535 C C . ALA A 1 186 ? -12.736 -18.036 0.726 1.00 91.50 186 ALA A C 1
ATOM 1537 O O . ALA A 1 186 ? -11.621 -17.894 0.200 1.00 91.50 186 ALA A O 1
ATOM 1538 N N . PRO A 1 187 ? -13.818 -17.435 0.182 1.00 95.06 187 PRO A N 1
ATOM 1539 C CA . PRO A 1 187 ? -13.718 -16.485 -0.925 1.00 95.06 187 PRO A CA 1
ATOM 1540 C C . PRO A 1 187 ? -12.838 -15.277 -0.598 1.00 95.06 187 PRO A C 1
ATOM 1542 O O . PRO A 1 187 ? -12.045 -14.861 -1.443 1.00 95.06 187 PRO A O 1
ATOM 1545 N N . LEU A 1 188 ? -12.931 -14.735 0.620 1.00 95.31 188 LEU A N 1
ATOM 1546 C CA . LEU A 1 188 ? -12.131 -13.585 1.041 1.00 95.31 188 LEU A CA 1
ATOM 1547 C C . LEU A 1 188 ? -10.635 -13.919 1.067 1.00 95.31 188 LEU A C 1
ATOM 1549 O O . LEU A 1 188 ? -9.817 -13.148 0.562 1.00 95.31 188 LEU A O 1
ATOM 1553 N N . GLU A 1 189 ? -10.271 -15.087 1.596 1.00 94.31 189 GLU A N 1
ATOM 1554 C CA . GLU A 1 189 ? -8.887 -15.559 1.583 1.00 94.31 189 GLU A CA 1
ATOM 1555 C C . GLU A 1 189 ? -8.381 -15.806 0.155 1.00 94.31 189 GLU A C 1
ATOM 1557 O O . GLU A 1 189 ? -7.248 -15.453 -0.182 1.00 94.31 189 GLU A O 1
ATOM 1562 N N . THR A 1 190 ? -9.242 -16.318 -0.726 1.00 96.19 190 THR A N 1
ATOM 1563 C CA . THR A 1 190 ? -8.919 -16.487 -2.148 1.00 96.19 190 THR A CA 1
ATOM 1564 C C . THR A 1 190 ? -8.647 -15.139 -2.817 1.00 96.19 190 THR A C 1
ATOM 1566 O O . THR A 1 190 ? -7.600 -14.971 -3.443 1.00 96.19 190 THR A O 1
ATOM 1569 N N . VAL A 1 191 ? -9.528 -14.148 -2.637 1.00 96.94 191 VAL A N 1
ATOM 1570 C CA . VAL A 1 191 ? -9.345 -12.788 -3.174 1.00 96.94 191 VAL A CA 1
ATOM 1571 C C . VAL A 1 191 ? -8.050 -12.173 -2.649 1.00 96.94 191 VAL A C 1
ATOM 1573 O O . VAL A 1 191 ? -7.240 -11.682 -3.437 1.00 96.94 191 VAL A O 1
ATOM 1576 N N . LYS A 1 192 ? -7.789 -12.281 -1.343 1.00 97.25 192 LYS A N 1
ATOM 1577 C CA . LYS A 1 192 ? -6.544 -11.805 -0.727 1.00 97.25 192 LYS A CA 1
ATOM 1578 C C . LYS A 1 192 ? -5.311 -12.439 -1.372 1.00 97.25 192 LYS A C 1
ATOM 1580 O O . LYS A 1 192 ? -4.371 -11.733 -1.734 1.00 97.25 192 LYS A O 1
ATOM 1585 N N . ASN A 1 193 ? -5.320 -13.754 -1.568 1.00 96.94 193 ASN A N 1
ATOM 1586 C CA . ASN A 1 193 ? -4.208 -14.459 -2.199 1.00 96.94 193 ASN A CA 1
ATOM 1587 C C . ASN A 1 193 ? -4.020 -14.045 -3.664 1.00 96.94 193 ASN A C 1
ATOM 1589 O O . ASN A 1 193 ? -2.884 -13.831 -4.089 1.00 96.94 193 ASN A O 1
ATOM 1593 N N . THR A 1 194 ? -5.104 -13.866 -4.427 1.00 96.88 194 THR A N 1
ATOM 1594 C CA . THR A 1 194 ? -5.013 -13.366 -5.810 1.00 96.88 194 THR A CA 1
ATOM 1595 C C . THR A 1 194 ? -4.476 -11.938 -5.878 1.00 96.88 194 THR A C 1
ATOM 1597 O O . THR A 1 194 ? -3.680 -11.637 -6.762 1.00 96.88 194 THR A O 1
ATOM 1600 N N . MET A 1 195 ? -4.821 -11.081 -4.913 1.00 97.31 195 MET A N 1
ATOM 1601 C CA . MET A 1 195 ? -4.303 -9.716 -4.823 1.00 97.31 195 MET A CA 1
ATOM 1602 C C . MET A 1 195 ? -2.792 -9.709 -4.566 1.00 97.31 195 MET A C 1
ATOM 1604 O O . MET A 1 195 ? -2.056 -9.042 -5.287 1.00 97.31 195 MET A O 1
ATOM 1608 N N . ILE A 1 196 ? -2.318 -10.524 -3.618 1.00 97.06 196 ILE A N 1
ATOM 1609 C CA . ILE A 1 196 ? -0.881 -10.684 -3.335 1.00 97.06 196 ILE A CA 1
ATOM 1610 C C . ILE A 1 196 ? -0.134 -11.229 -4.564 1.00 97.06 196 ILE A C 1
ATOM 1612 O O . ILE A 1 196 ? 1.007 -10.853 -4.832 1.00 97.06 196 ILE A O 1
ATOM 1616 N N . GLN A 1 197 ? -0.745 -12.148 -5.316 1.00 97.19 197 GLN A N 1
ATOM 1617 C CA . GLN A 1 197 ? -0.150 -12.663 -6.551 1.00 97.19 197 GLN A CA 1
ATOM 1618 C C . GLN A 1 197 ? -0.083 -11.591 -7.642 1.00 97.19 197 GLN A C 1
ATOM 1620 O O . GLN A 1 197 ? 0.958 -11.468 -8.284 1.00 97.19 197 GLN A O 1
ATOM 1625 N N . ALA A 1 198 ? -1.147 -10.808 -7.824 1.00 96.88 198 ALA A N 1
ATOM 1626 C CA . ALA A 1 198 ? -1.191 -9.720 -8.795 1.00 96.88 198 ALA A CA 1
ATOM 1627 C C . ALA A 1 198 ? -0.140 -8.643 -8.487 1.00 96.88 198 ALA A C 1
ATOM 1629 O O . ALA A 1 198 ? 0.589 -8.238 -9.387 1.00 96.88 198 ALA A O 1
ATOM 1630 N N . GLU A 1 199 ? 0.008 -8.252 -7.219 1.00 97.19 199 GLU A N 1
ATOM 1631 C CA . GLU A 1 199 ? 1.049 -7.319 -6.766 1.00 97.19 199 GLU A CA 1
ATOM 1632 C C . GLU A 1 199 ? 2.449 -7.820 -7.153 1.00 97.19 199 GLU A C 1
ATOM 1634 O O . GLU A 1 199 ? 3.196 -7.126 -7.839 1.00 97.19 199 GLU A O 1
ATOM 1639 N N . LYS A 1 200 ? 2.755 -9.091 -6.862 1.00 97.06 200 LYS A N 1
ATOM 1640 C CA . LYS A 1 200 ? 4.029 -9.712 -7.262 1.00 97.06 200 LYS A CA 1
ATOM 1641 C C . LYS A 1 200 ? 4.237 -9.775 -8.776 1.00 97.06 200 LYS A C 1
ATOM 1643 O O . LYS A 1 200 ? 5.385 -9.809 -9.219 1.00 97.06 200 LYS A O 1
ATOM 1648 N N . MET A 1 201 ? 3.173 -9.894 -9.573 1.00 97.12 201 MET A N 1
ATOM 1649 C CA . MET A 1 201 ? 3.281 -9.858 -11.036 1.00 97.12 201 MET A CA 1
ATOM 1650 C C . MET A 1 201 ? 3.606 -8.441 -11.510 1.00 97.12 201 MET A C 1
ATOM 1652 O O . MET A 1 201 ? 4.543 -8.277 -12.286 1.00 97.12 201 MET A O 1
ATOM 1656 N N . PHE A 1 202 ? 2.930 -7.426 -10.969 1.00 96.94 202 PHE A N 1
ATOM 1657 C CA . PHE A 1 202 ? 3.225 -6.032 -11.296 1.00 96.94 202 PHE A CA 1
ATOM 1658 C C . PHE A 1 202 ? 4.636 -5.615 -10.885 1.00 96.94 202 PHE A C 1
ATOM 1660 O O . PHE A 1 202 ? 5.321 -4.971 -11.673 1.00 96.94 202 PHE A O 1
ATOM 1667 N N . ASP A 1 203 ? 5.120 -6.041 -9.719 1.00 97.69 203 ASP A N 1
ATOM 1668 C CA . ASP A 1 203 ? 6.495 -5.756 -9.294 1.00 97.69 203 ASP A CA 1
ATOM 1669 C C . ASP A 1 203 ? 7.533 -6.337 -10.266 1.00 97.69 203 ASP A C 1
ATOM 1671 O O . ASP A 1 203 ? 8.532 -5.688 -10.590 1.00 97.69 203 ASP A O 1
ATOM 1675 N N . LYS A 1 204 ? 7.291 -7.552 -10.779 1.00 97.00 204 LYS A N 1
ATOM 1676 C CA . LYS A 1 204 ? 8.151 -8.170 -11.801 1.00 97.00 204 LYS A CA 1
ATOM 1677 C C . LYS A 1 204 ? 8.105 -7.403 -13.116 1.00 97.00 204 LYS A C 1
ATOM 1679 O O . LYS A 1 204 ? 9.155 -7.182 -13.718 1.00 97.00 204 LYS A O 1
ATOM 1684 N N . ASP A 1 205 ? 6.920 -6.985 -13.545 1.00 97.44 205 ASP A N 1
ATOM 1685 C CA . ASP A 1 205 ? 6.756 -6.220 -14.778 1.00 97.44 205 ASP A CA 1
ATOM 1686 C C . ASP A 1 205 ? 7.458 -4.861 -14.668 1.00 97.44 205 ASP A C 1
ATOM 1688 O O . ASP A 1 205 ? 8.219 -4.496 -15.563 1.00 97.44 205 ASP A O 1
ATOM 1692 N N . ILE A 1 206 ? 7.315 -4.157 -13.540 1.00 97.44 206 ILE A N 1
ATOM 1693 C CA . ILE A 1 206 ? 8.012 -2.892 -13.257 1.00 97.44 206 ILE A CA 1
ATOM 1694 C C . ILE A 1 206 ? 9.532 -3.084 -13.286 1.00 97.44 206 ILE A C 1
ATOM 1696 O O . ILE A 1 206 ? 10.244 -2.276 -13.891 1.00 97.44 206 ILE A O 1
ATOM 1700 N N . ALA A 1 207 ? 10.043 -4.159 -12.680 1.00 97.12 207 ALA A N 1
ATOM 1701 C CA . ALA A 1 207 ? 11.467 -4.480 -12.726 1.00 97.12 207 ALA A CA 1
ATOM 1702 C C . ALA A 1 207 ? 11.944 -4.733 -14.167 1.00 97.12 207 ALA A C 1
ATOM 1704 O O . ALA A 1 207 ? 12.968 -4.187 -14.579 1.00 97.12 207 ALA A O 1
ATOM 1705 N N . SER A 1 208 ? 11.174 -5.488 -14.959 1.00 97.75 208 SER A N 1
ATOM 1706 C CA . SER A 1 208 ? 11.501 -5.760 -16.365 1.00 97.75 208 SER A CA 1
ATOM 1707 C C . SER A 1 208 ? 11.489 -4.492 -17.225 1.00 97.75 208 SER A C 1
ATOM 1709 O O . SER A 1 208 ? 12.380 -4.286 -18.048 1.00 97.75 208 SER A O 1
ATOM 1711 N N . LEU A 1 209 ? 10.524 -3.595 -17.001 1.00 97.44 209 LEU A N 1
ATOM 1712 C CA . LEU A 1 209 ? 10.443 -2.315 -17.699 1.00 97.44 209 LEU A CA 1
ATOM 1713 C C . LEU A 1 209 ? 11.624 -1.421 -17.335 1.00 97.44 209 LEU A C 1
ATOM 1715 O O . LEU A 1 209 ? 12.211 -0.804 -18.218 1.00 97.44 209 LEU A O 1
ATOM 1719 N N . SER A 1 210 ? 12.017 -1.403 -16.063 1.00 97.38 210 SER A N 1
ATOM 1720 C CA . SER A 1 210 ? 13.189 -0.655 -15.600 1.00 97.38 210 SER A CA 1
ATOM 1721 C C . SER A 1 210 ? 14.480 -1.162 -16.256 1.00 97.38 210 SER A C 1
ATOM 1723 O O . SER A 1 210 ? 15.308 -0.361 -16.685 1.00 97.38 210 SER A O 1
ATOM 1725 N N . GLU A 1 211 ? 14.633 -2.481 -16.415 1.00 97.56 211 GLU A N 1
ATOM 1726 C CA . GLU A 1 211 ? 15.765 -3.077 -17.138 1.00 97.56 211 GLU A CA 1
ATOM 1727 C C . GLU A 1 211 ? 15.761 -2.693 -18.628 1.00 97.56 211 GLU A C 1
ATOM 1729 O O . GLU A 1 211 ? 16.795 -2.313 -19.184 1.00 97.56 211 GLU A O 1
ATOM 1734 N N . ILE A 1 212 ? 14.594 -2.747 -19.282 1.00 97.88 212 ILE A N 1
ATOM 1735 C CA . ILE A 1 212 ? 14.446 -2.345 -20.687 1.00 97.88 212 ILE A CA 1
ATOM 1736 C C . ILE A 1 212 ? 14.797 -0.866 -20.863 1.00 97.88 212 ILE A C 1
ATOM 1738 O O . ILE A 1 212 ? 15.510 -0.534 -21.811 1.00 97.88 212 ILE A O 1
ATOM 1742 N N . ILE A 1 213 ? 14.338 0.002 -19.957 1.00 97.62 213 ILE A N 1
ATOM 1743 C CA . ILE A 1 213 ? 14.662 1.432 -19.963 1.00 97.62 213 ILE A CA 1
ATOM 1744 C C . ILE A 1 213 ? 16.173 1.624 -19.831 1.00 97.62 213 ILE A C 1
ATOM 1746 O O . ILE A 1 213 ? 16.762 2.254 -20.703 1.00 97.62 213 ILE A O 1
ATOM 1750 N N . GLY A 1 214 ? 16.824 1.002 -18.843 1.00 97.94 214 GLY A N 1
ATOM 1751 C CA . GLY A 1 214 ? 18.276 1.125 -18.668 1.00 97.94 214 GLY A CA 1
ATOM 1752 C C . GLY A 1 214 ? 19.076 0.637 -19.885 1.00 97.94 214 GLY A C 1
ATOM 1753 O O . GLY A 1 214 ? 20.083 1.242 -20.269 1.00 97.94 214 GLY A O 1
ATOM 1754 N N . ARG A 1 215 ? 18.607 -0.423 -20.559 1.00 97.62 215 ARG A N 1
ATOM 1755 C CA . ARG A 1 215 ? 19.201 -0.898 -21.819 1.00 97.62 215 ARG A CA 1
ATOM 1756 C C . ARG A 1 215 ? 19.017 0.106 -22.957 1.00 97.62 215 ARG A C 1
ATOM 1758 O O . ARG A 1 215 ? 19.955 0.315 -23.724 1.00 97.62 215 ARG A O 1
ATOM 1765 N N . LEU A 1 216 ? 17.833 0.705 -23.088 1.00 97.50 216 LEU A N 1
ATOM 1766 C CA . LEU A 1 216 ? 17.556 1.713 -24.113 1.00 97.50 216 LEU A CA 1
ATOM 1767 C C . LEU A 1 216 ? 18.361 2.990 -23.874 1.00 97.50 216 LEU A C 1
ATOM 1769 O O . LEU A 1 216 ? 18.963 3.488 -24.816 1.00 97.50 216 LEU A O 1
ATOM 1773 N N . GLU A 1 217 ? 18.441 3.474 -22.637 1.00 98.06 217 GLU A N 1
ATOM 1774 C CA . GLU A 1 217 ? 19.262 4.631 -22.263 1.00 98.06 217 GLU A CA 1
ATOM 1775 C C . GLU A 1 217 ? 20.736 4.397 -22.607 1.00 98.06 217 GLU A C 1
ATOM 1777 O O . GLU A 1 217 ? 21.361 5.226 -23.264 1.00 98.06 217 GLU A O 1
ATOM 1782 N N . SER A 1 218 ? 21.272 3.225 -22.255 1.00 96.75 218 SER A N 1
ATOM 1783 C CA . SER A 1 218 ? 22.645 2.848 -22.613 1.00 96.75 218 SER A CA 1
ATOM 1784 C C . SER A 1 218 ? 22.846 2.771 -24.134 1.00 96.75 218 SER A C 1
ATOM 1786 O O . SER A 1 218 ? 23.887 3.182 -24.645 1.00 96.75 218 SER A O 1
ATOM 1788 N N . GLY A 1 219 ? 21.848 2.266 -24.868 1.00 98.12 219 GLY A N 1
ATOM 1789 C CA . GLY A 1 219 ? 21.864 2.212 -26.330 1.00 98.12 219 GLY A CA 1
ATOM 1790 C C . GLY A 1 219 ? 21.833 3.595 -26.984 1.00 98.12 219 GLY A C 1
ATOM 1791 O O . GLY A 1 219 ? 22.584 3.837 -27.925 1.00 98.12 219 GLY A O 1
ATOM 1792 N N . ILE A 1 220 ? 21.017 4.512 -26.459 1.00 97.19 220 ILE A N 1
ATOM 1793 C CA . ILE A 1 220 ? 20.943 5.906 -26.916 1.00 97.19 220 ILE A CA 1
ATOM 1794 C C . ILE A 1 220 ? 22.286 6.597 -26.692 1.00 97.19 220 ILE A C 1
ATOM 1796 O O . ILE A 1 220 ? 22.832 7.162 -27.633 1.00 97.19 220 ILE A O 1
ATOM 1800 N N . MET A 1 221 ? 22.856 6.481 -25.490 1.00 96.94 221 MET A N 1
ATOM 1801 C CA . MET A 1 221 ? 24.164 7.066 -25.179 1.00 96.94 221 MET A CA 1
ATOM 1802 C C . MET A 1 221 ? 25.252 6.582 -26.144 1.00 96.94 221 MET A C 1
ATOM 1804 O O . MET A 1 221 ? 26.033 7.384 -26.655 1.00 96.94 221 MET A O 1
ATOM 1808 N N . TRP A 1 222 ? 25.286 5.277 -26.437 1.00 97.62 222 TRP A N 1
ATOM 1809 C CA . TRP A 1 222 ? 26.254 4.715 -27.379 1.00 97.62 222 TRP A CA 1
ATOM 1810 C C . TRP A 1 222 ? 26.065 5.248 -28.804 1.00 97.62 222 TRP A C 1
ATOM 1812 O O . TRP A 1 222 ? 27.050 5.577 -29.470 1.00 97.62 222 TRP A O 1
ATOM 1822 N N . GLU A 1 223 ? 24.820 5.363 -29.276 1.00 95.56 223 GLU A N 1
ATOM 1823 C CA . GLU A 1 223 ? 24.554 5.915 -30.607 1.00 95.56 223 GLU A CA 1
ATOM 1824 C C . GLU A 1 223 ? 24.863 7.410 -30.701 1.00 95.56 223 GLU A C 1
ATOM 1826 O O . GLU A 1 223 ? 25.395 7.861 -31.714 1.00 95.56 223 GLU A O 1
ATOM 1831 N N . GLU A 1 224 ? 24.604 8.190 -29.653 1.00 96.81 224 GLU A N 1
ATOM 1832 C CA . GLU A 1 224 ? 24.959 9.611 -29.616 1.00 96.81 224 GLU A CA 1
ATOM 1833 C C . GLU A 1 224 ? 26.479 9.819 -29.666 1.00 96.81 224 GLU A C 1
ATOM 1835 O O . GLU A 1 224 ? 26.978 10.638 -30.447 1.00 96.81 224 GLU A O 1
ATOM 1840 N N . GLU A 1 225 ? 27.240 9.045 -28.886 1.00 96.56 225 GLU A N 1
ATOM 1841 C CA . GLU A 1 225 ? 28.706 9.072 -28.930 1.00 96.56 225 GLU A CA 1
ATOM 1842 C C . GLU A 1 225 ? 29.237 8.666 -30.307 1.00 96.56 225 GLU A C 1
ATOM 1844 O O . GLU A 1 225 ? 30.134 9.315 -30.859 1.00 96.56 225 GLU A O 1
ATOM 1849 N N . ARG A 1 226 ? 28.657 7.618 -30.898 1.00 97.38 226 ARG A N 1
ATOM 1850 C CA . ARG A 1 226 ? 29.011 7.147 -32.237 1.00 97.38 226 ARG A CA 1
ATOM 1851 C C . ARG A 1 226 ? 28.691 8.186 -33.309 1.00 97.38 226 ARG A C 1
ATOM 1853 O O . ARG A 1 226 ? 29.521 8.416 -34.191 1.00 97.38 226 ARG A O 1
ATOM 1860 N N . ALA A 1 227 ? 27.527 8.825 -33.241 1.00 97.19 227 ALA A N 1
ATOM 1861 C CA . ALA A 1 227 ? 27.127 9.876 -34.169 1.00 97.19 227 ALA A CA 1
ATOM 1862 C C . ALA A 1 227 ? 28.105 11.054 -34.108 1.00 97.19 227 ALA A C 1
ATOM 1864 O O . ALA A 1 227 ? 28.604 11.495 -35.145 1.00 97.19 227 ALA A O 1
ATOM 1865 N N . LYS A 1 228 ? 28.468 11.490 -32.897 1.00 96.81 228 LYS A N 1
ATOM 1866 C CA . LYS A 1 228 ? 29.463 12.547 -32.688 1.00 96.81 228 LYS A CA 1
ATOM 1867 C C . LYS A 1 228 ? 30.836 12.166 -33.245 1.00 96.81 228 LYS A C 1
ATOM 1869 O O . LYS A 1 228 ? 31.473 12.971 -33.920 1.00 96.81 228 LYS A O 1
ATOM 1874 N N . TYR A 1 229 ? 31.284 10.933 -33.009 1.00 96.69 229 TYR A N 1
ATOM 1875 C CA . TYR A 1 229 ? 32.543 10.433 -33.561 1.00 96.69 229 TYR A CA 1
ATOM 1876 C C . TYR A 1 229 ? 32.556 10.468 -35.097 1.00 96.69 229 TYR A C 1
ATOM 1878 O O . TYR A 1 229 ? 33.531 10.924 -35.698 1.00 96.69 229 TYR A O 1
ATOM 1886 N N . LEU A 1 230 ? 31.476 10.008 -35.735 1.00 96.06 230 LEU A N 1
ATOM 1887 C CA . LEU A 1 230 ? 31.348 10.010 -37.193 1.00 96.06 230 LEU A CA 1
ATOM 1888 C C . LEU A 1 230 ? 31.287 11.430 -37.758 1.00 96.06 230 LEU A C 1
ATOM 1890 O O . LEU A 1 230 ? 31.898 11.697 -38.791 1.00 96.06 230 LEU A O 1
ATOM 1894 N N . GLU A 1 231 ? 30.606 12.350 -37.077 1.00 95.12 231 GLU A N 1
ATOM 1895 C CA . GLU A 1 231 ? 30.573 13.762 -37.455 1.00 95.12 231 GLU A CA 1
ATOM 1896 C C . GLU A 1 231 ? 31.978 14.382 -37.410 1.00 95.12 231 GLU A C 1
ATOM 1898 O O . GLU A 1 231 ? 32.415 15.020 -38.371 1.00 95.12 231 GLU A O 1
ATOM 1903 N N . ASP A 1 232 ? 32.721 14.154 -36.326 1.00 94.75 232 ASP A N 1
ATOM 1904 C CA . ASP A 1 232 ? 34.096 14.633 -36.186 1.00 94.75 232 ASP A CA 1
ATOM 1905 C C . ASP A 1 232 ? 35.022 14.010 -37.237 1.00 94.75 232 ASP A C 1
ATOM 1907 O O . ASP A 1 232 ? 35.909 14.682 -37.773 1.00 94.75 232 ASP A O 1
ATOM 1911 N N . TYR A 1 233 ? 34.813 12.736 -37.567 1.00 93.56 233 TYR A N 1
ATOM 1912 C CA . TYR A 1 233 ? 35.548 12.057 -38.628 1.00 93.56 233 TYR A CA 1
ATOM 1913 C C . TYR A 1 233 ? 35.242 12.656 -40.008 1.00 93.56 233 TYR A C 1
ATOM 1915 O O . TYR A 1 233 ? 36.167 12.996 -40.746 1.00 93.56 233 TYR A O 1
ATOM 1923 N N . ALA A 1 234 ? 33.968 12.886 -40.330 1.00 92.31 234 ALA A N 1
ATOM 1924 C CA . ALA A 1 234 ? 33.557 13.525 -41.577 1.00 92.31 234 ALA A CA 1
ATOM 1925 C C . ALA A 1 234 ? 34.134 14.944 -41.700 1.00 92.31 234 ALA A C 1
ATOM 1927 O O . ALA A 1 234 ? 34.681 15.308 -42.742 1.00 92.31 234 ALA A O 1
ATOM 1928 N N . LYS A 1 235 ? 34.106 15.732 -40.617 1.00 90.44 235 LYS A N 1
ATOM 1929 C CA . LYS A 1 235 ? 34.732 17.064 -40.576 1.00 90.44 235 LYS A CA 1
ATOM 1930 C C . LYS A 1 235 ? 36.236 17.003 -40.825 1.00 90.44 235 LYS A C 1
ATOM 1932 O O . LYS A 1 235 ? 36.762 17.879 -41.510 1.00 90.44 235 LYS A O 1
ATOM 1937 N N . LYS A 1 236 ? 36.943 16.006 -40.284 1.00 89.81 236 LYS A N 1
ATOM 1938 C CA . LYS A 1 236 ? 38.378 15.811 -40.559 1.00 89.81 236 LYS A CA 1
ATOM 1939 C C . LYS A 1 236 ? 38.614 15.491 -42.031 1.00 89.81 236 LYS A C 1
ATOM 1941 O O . LYS A 1 236 ? 39.452 16.144 -42.647 1.00 89.81 236 LYS A O 1
ATOM 1946 N N . LEU A 1 237 ? 37.835 14.571 -42.597 1.00 87.62 237 LEU A N 1
ATOM 1947 C CA . LEU A 1 237 ? 37.959 14.157 -43.994 1.00 87.62 237 LEU A CA 1
ATOM 1948 C C . LEU A 1 237 ? 37.722 15.324 -44.964 1.00 87.62 237 LEU A C 1
ATOM 1950 O O . LEU A 1 237 ? 38.523 15.553 -45.871 1.00 87.62 237 LEU A O 1
ATOM 1954 N N . ILE A 1 238 ? 36.665 16.109 -44.727 1.00 86.06 238 ILE A N 1
ATOM 1955 C CA . ILE A 1 238 ? 36.346 17.293 -45.534 1.00 86.06 238 ILE A CA 1
ATOM 1956 C C . ILE A 1 238 ? 37.463 18.335 -45.433 1.00 86.06 238 ILE A C 1
ATOM 1958 O O . ILE A 1 238 ? 37.884 18.875 -46.450 1.00 86.06 238 ILE A O 1
ATOM 1962 N N . ASN A 1 239 ? 37.961 18.620 -44.225 1.00 82.69 239 ASN A N 1
ATOM 1963 C CA . ASN A 1 239 ? 38.945 19.686 -44.022 1.00 82.69 239 ASN A CA 1
ATOM 1964 C C . ASN A 1 239 ? 40.372 19.324 -44.448 1.00 82.69 239 ASN A C 1
ATOM 1966 O O . ASN A 1 239 ? 41.153 20.239 -44.711 1.00 82.69 239 ASN A O 1
ATOM 1970 N N . GLN A 1 240 ? 40.726 18.039 -44.477 1.00 81.06 240 GLN A N 1
ATOM 1971 C CA . GLN A 1 240 ? 42.078 17.579 -44.793 1.00 81.06 240 GLN A CA 1
ATOM 1972 C C . GLN A 1 240 ? 42.157 17.044 -46.223 1.00 81.06 240 GLN A C 1
ATOM 1974 O O . GLN A 1 240 ? 42.666 17.726 -47.111 1.00 81.06 240 GLN A O 1
ATOM 1979 N N . GLU A 1 241 ? 41.636 15.839 -46.444 1.00 75.56 241 GLU A N 1
ATOM 1980 C CA . GLU A 1 241 ? 41.875 15.076 -47.670 1.00 75.56 241 GLU A CA 1
ATOM 1981 C C . GLU A 1 241 ? 41.099 15.649 -48.857 1.00 75.56 241 GLU A C 1
ATOM 1983 O O . GLU A 1 241 ? 41.672 15.918 -49.912 1.00 75.56 241 GLU A O 1
ATOM 1988 N N . LEU A 1 242 ? 39.803 15.916 -48.674 1.00 78.44 242 LEU A N 1
ATOM 1989 C CA . LEU A 1 242 ? 38.953 16.413 -49.759 1.00 78.44 242 LEU A CA 1
ATOM 1990 C C . LEU A 1 242 ? 39.222 17.885 -50.077 1.00 78.44 242 LEU A C 1
ATOM 1992 O O . LEU A 1 242 ? 39.114 18.300 -51.229 1.00 78.44 242 LEU A O 1
ATOM 1996 N N . ARG A 1 243 ? 39.618 18.682 -49.078 1.00 80.00 243 ARG A N 1
ATOM 1997 C CA . ARG A 1 243 ? 39.921 20.103 -49.275 1.00 80.00 243 ARG A CA 1
ATOM 1998 C C . ARG A 1 243 ? 41.087 20.311 -50.231 1.00 80.00 243 ARG A C 1
ATOM 2000 O O . ARG A 1 243 ? 40.984 21.159 -51.110 1.00 80.00 243 ARG A O 1
ATOM 2007 N N . HIS A 1 244 ? 42.169 19.552 -50.075 1.00 75.31 244 HIS A N 1
ATOM 2008 C CA . HIS A 1 244 ? 43.290 19.624 -51.011 1.00 75.31 244 HIS A CA 1
ATOM 2009 C C . HIS A 1 244 ? 42.879 19.110 -52.397 1.00 75.31 244 HIS A C 1
ATOM 2011 O O . HIS A 1 244 ? 43.344 19.616 -53.407 1.00 75.31 244 HIS A O 1
ATOM 2017 N N . LEU A 1 245 ? 41.986 18.126 -52.482 1.00 75.62 245 LEU A N 1
ATOM 2018 C CA . LEU A 1 245 ? 41.568 17.582 -53.774 1.00 75.62 245 LEU A CA 1
ATOM 2019 C C . LEU A 1 245 ? 40.622 18.496 -54.567 1.00 75.62 245 LEU A C 1
ATOM 2021 O O . LEU A 1 245 ? 40.478 18.304 -55.766 1.00 75.62 245 LEU A O 1
ATOM 2025 N N . ILE A 1 246 ? 39.956 19.453 -53.918 1.00 70.94 246 ILE A N 1
ATOM 2026 C CA . ILE A 1 246 ? 38.969 20.336 -54.565 1.00 70.94 246 ILE A CA 1
ATOM 2027 C C . ILE A 1 246 ? 39.467 21.789 -54.643 1.00 70.94 246 ILE A C 1
ATOM 2029 O O . ILE A 1 246 ? 39.147 22.489 -55.597 1.00 70.94 246 ILE A O 1
ATOM 2033 N N . ILE A 1 247 ? 40.244 22.253 -53.656 1.00 76.31 247 ILE A N 1
ATOM 2034 C CA . ILE A 1 247 ? 40.649 23.665 -53.495 1.00 76.31 247 ILE A CA 1
ATOM 2035 C C . ILE A 1 247 ? 42.156 23.863 -53.736 1.00 76.31 247 ILE A C 1
ATOM 2037 O O . ILE A 1 247 ? 42.688 24.934 -53.452 1.00 76.31 247 ILE A O 1
ATOM 2041 N N . ASP A 1 248 ? 42.884 22.857 -54.227 1.00 82.44 248 ASP A N 1
ATOM 2042 C CA . ASP A 1 248 ? 44.275 23.099 -54.617 1.00 82.44 248 ASP A CA 1
ATOM 2043 C C . ASP A 1 248 ? 44.347 24.129 -55.753 1.00 82.44 248 ASP A C 1
ATOM 2045 O O . ASP A 1 248 ? 43.512 24.142 -56.663 1.00 82.44 248 ASP A O 1
ATOM 2049 N N . ASP A 1 249 ? 45.359 24.995 -55.692 1.00 83.44 249 ASP A N 1
ATOM 2050 C CA . ASP A 1 249 ? 45.529 26.116 -56.624 1.00 83.44 249 ASP A CA 1
ATOM 2051 C C . ASP A 1 249 ? 45.618 25.611 -58.071 1.00 83.44 249 ASP A C 1
ATOM 2053 O O . ASP A 1 249 ? 45.084 26.220 -58.995 1.00 83.44 249 ASP A O 1
ATOM 2057 N N . SER A 1 250 ? 46.209 24.429 -58.268 1.00 83.31 250 SER A N 1
ATOM 2058 C CA . SER A 1 250 ? 46.296 23.776 -59.575 1.00 83.31 250 SER A CA 1
ATOM 2059 C C . SER A 1 250 ? 44.923 23.459 -60.187 1.00 83.31 250 SER A C 1
ATOM 2061 O O . SER A 1 250 ? 44.712 23.682 -61.380 1.00 83.31 250 SER A O 1
ATOM 2063 N N . ILE A 1 251 ? 43.971 22.993 -59.376 1.00 84.38 251 ILE A N 1
ATOM 2064 C CA . ILE A 1 251 ? 42.633 22.577 -59.814 1.00 84.38 251 ILE A CA 1
ATOM 2065 C C . ILE A 1 251 ? 41.743 23.796 -60.030 1.00 84.38 251 ILE A C 1
ATOM 2067 O O . ILE A 1 251 ? 40.995 23.844 -61.007 1.00 84.38 251 ILE A O 1
ATOM 2071 N N . LEU A 1 252 ? 41.861 24.806 -59.166 1.00 85.44 252 LEU A N 1
ATOM 2072 C CA . LEU A 1 252 ? 41.136 26.061 -59.332 1.00 85.44 252 LEU A CA 1
ATOM 2073 C C . LEU A 1 252 ? 41.598 26.804 -60.592 1.00 85.44 252 LEU A C 1
ATOM 2075 O O . LEU A 1 252 ? 40.768 27.256 -61.376 1.00 85.44 252 LEU A O 1
ATOM 2079 N N . ASN A 1 253 ? 42.909 26.858 -60.839 1.00 86.75 253 ASN A N 1
ATOM 2080 C CA . ASN A 1 253 ? 43.452 27.424 -62.073 1.00 86.75 253 ASN A CA 1
ATOM 2081 C C . ASN A 1 253 ? 42.971 26.648 -63.306 1.00 86.75 253 ASN A C 1
ATOM 2083 O O . ASN A 1 253 ? 42.567 27.256 -64.294 1.00 86.75 253 ASN A O 1
ATOM 2087 N N . LEU A 1 254 ? 42.957 25.310 -63.247 1.00 87.44 254 LEU A N 1
ATOM 2088 C CA . LEU A 1 254 ? 42.407 24.489 -64.326 1.00 87.44 254 LEU A CA 1
ATOM 2089 C C . LEU A 1 254 ? 40.926 24.803 -64.579 1.00 87.44 254 LEU A C 1
ATOM 2091 O O . LEU A 1 254 ? 40.531 24.916 -65.735 1.00 87.44 254 LEU A O 1
ATOM 2095 N N . TYR A 1 255 ? 40.125 24.971 -63.523 1.00 87.44 255 TYR A N 1
ATOM 2096 C CA . TYR A 1 255 ? 38.715 25.343 -63.644 1.00 87.44 255 TYR A CA 1
ATOM 2097 C C . TYR A 1 255 ? 38.549 26.664 -64.398 1.00 87.44 255 TYR A C 1
ATOM 2099 O O . TYR A 1 255 ? 37.806 26.705 -65.374 1.00 87.44 255 TYR A O 1
ATOM 2107 N N . VAL A 1 256 ? 39.310 27.695 -64.017 1.00 87.38 256 VAL A N 1
ATOM 2108 C CA . VAL A 1 256 ? 39.287 29.011 -64.676 1.00 87.38 256 VAL A CA 1
ATOM 2109 C C . VAL A 1 256 ? 39.671 28.904 -66.156 1.00 87.38 256 VAL A C 1
ATOM 2111 O O . VAL A 1 256 ? 39.012 29.500 -67.001 1.00 87.38 256 VAL A O 1
ATOM 2114 N N . PHE A 1 257 ? 40.699 28.121 -66.502 1.00 88.25 257 PHE A N 1
ATOM 2115 C CA . PHE A 1 257 ? 41.096 27.945 -67.905 1.00 88.25 257 PHE A CA 1
ATOM 2116 C C . PHE A 1 257 ? 40.062 27.181 -68.735 1.00 88.25 257 PHE A C 1
ATOM 2118 O O . PHE A 1 257 ? 39.857 27.489 -69.909 1.00 88.25 257 PHE A O 1
ATOM 2125 N N . VAL A 1 258 ? 39.434 26.163 -68.148 1.00 89.56 258 VAL A N 1
ATOM 2126 C CA . VAL A 1 258 ? 38.375 25.393 -68.810 1.00 89.56 258 VAL A CA 1
ATOM 2127 C C . VAL A 1 258 ? 37.146 26.270 -69.033 1.00 89.56 258 VAL A C 1
ATOM 2129 O O . VAL A 1 258 ? 36.580 26.228 -70.123 1.00 89.56 258 VAL A O 1
ATOM 2132 N N . GLU A 1 259 ? 36.769 27.074 -68.041 1.00 88.00 259 GLU A N 1
ATOM 2133 C CA . GLU A 1 259 ? 35.659 28.023 -68.127 1.00 88.00 259 GLU A CA 1
ATOM 2134 C C . GLU A 1 259 ? 35.908 29.073 -69.219 1.00 88.00 259 GLU A C 1
ATOM 2136 O O . GLU A 1 259 ? 35.106 29.185 -70.144 1.00 88.00 259 GLU A O 1
ATOM 2141 N N . ASP A 1 260 ? 37.069 29.736 -69.210 1.00 87.31 260 ASP A N 1
ATOM 2142 C CA . ASP A 1 260 ? 37.441 30.741 -70.219 1.00 87.31 260 ASP A CA 1
ATOM 2143 C C . ASP A 1 260 ? 37.463 30.161 -71.649 1.00 87.31 260 ASP A C 1
ATOM 2145 O O . ASP A 1 260 ? 36.945 30.751 -72.605 1.00 87.31 260 ASP A O 1
ATOM 2149 N N . CYS A 1 261 ? 38.008 28.949 -71.814 1.00 87.56 261 CYS A N 1
ATOM 2150 C CA . CYS A 1 261 ? 38.029 28.257 -73.103 1.00 87.56 261 CYS A CA 1
ATOM 2151 C C . CYS A 1 261 ? 36.613 27.898 -73.586 1.00 87.56 261 CYS A C 1
ATOM 2153 O O . CYS A 1 261 ? 36.295 28.067 -74.770 1.00 87.56 261 CYS A O 1
ATOM 2155 N N . PHE A 1 262 ? 35.757 27.423 -72.677 1.00 89.25 262 PHE A N 1
ATOM 2156 C CA . PHE A 1 262 ? 34.377 27.066 -72.984 1.00 89.25 262 PHE A CA 1
ATOM 2157 C C . PHE A 1 262 ? 33.558 28.298 -73.391 1.00 89.25 262 PHE A C 1
ATOM 2159 O O . PHE A 1 262 ? 32.909 28.272 -74.439 1.00 89.25 262 PHE A O 1
ATOM 2166 N N . GLU A 1 263 ? 33.652 29.394 -72.635 1.00 88.25 263 GLU A N 1
ATOM 2167 C CA . GLU A 1 263 ? 32.944 30.645 -72.929 1.00 88.25 263 GLU A CA 1
ATOM 2168 C C . GLU A 1 263 ? 33.386 31.271 -74.251 1.00 88.25 263 GLU A C 1
ATOM 2170 O O . GLU A 1 263 ? 32.554 31.717 -75.045 1.00 88.25 263 GLU A O 1
ATOM 2175 N N . THR A 1 264 ? 34.691 31.250 -74.533 1.00 84.88 264 THR A N 1
ATOM 2176 C CA . THR A 1 264 ? 35.238 31.854 -75.752 1.00 84.88 264 THR A CA 1
ATOM 2177 C C . THR A 1 264 ? 34.876 31.065 -77.016 1.00 84.88 264 THR A C 1
ATOM 2179 O O . THR A 1 264 ? 34.695 31.663 -78.079 1.00 84.88 264 THR A O 1
ATOM 2182 N N . ARG A 1 265 ? 34.831 29.724 -76.954 1.00 81.38 265 ARG A N 1
ATOM 2183 C CA . ARG A 1 265 ? 34.763 28.864 -78.158 1.00 81.38 265 ARG A CA 1
ATOM 2184 C C . ARG A 1 265 ? 33.479 28.060 -78.310 1.00 81.38 265 ARG A C 1
ATOM 2186 O O . ARG A 1 265 ? 33.152 27.664 -79.427 1.00 81.38 265 ARG A O 1
ATOM 2193 N N . VAL A 1 266 ? 32.753 27.800 -77.227 1.00 85.00 266 VAL A N 1
ATOM 2194 C CA . VAL A 1 266 ? 31.579 26.918 -77.239 1.00 85.00 266 VAL A CA 1
ATOM 2195 C C . VAL A 1 266 ? 30.291 27.713 -77.059 1.00 85.00 266 VAL A C 1
ATOM 2197 O O . VAL A 1 266 ? 29.469 27.732 -77.978 1.00 85.00 266 VAL A O 1
ATOM 2200 N N . ALA A 1 267 ? 30.101 28.316 -75.883 1.00 82.00 267 ALA A N 1
ATOM 2201 C CA . ALA A 1 267 ? 28.906 29.061 -75.482 1.00 82.00 267 ALA A CA 1
ATOM 2202 C C . ALA A 1 267 ? 29.137 29.756 -74.122 1.00 82.00 267 ALA A C 1
ATOM 2204 O O . ALA A 1 267 ? 29.920 29.233 -73.330 1.00 82.00 267 ALA A O 1
ATOM 2205 N N . PRO A 1 268 ? 28.436 30.865 -73.805 1.00 80.88 268 PRO A N 1
ATOM 2206 C CA . PRO A 1 268 ? 28.468 31.448 -72.460 1.00 80.88 268 PRO A CA 1
ATOM 2207 C C . PRO A 1 268 ? 27.989 30.435 -71.407 1.00 80.88 268 PRO A C 1
ATOM 2209 O O . PRO A 1 268 ? 27.058 29.662 -71.659 1.00 80.88 268 PRO A O 1
ATOM 2212 N N . ASN A 1 269 ? 28.624 30.421 -70.231 1.00 77.88 269 ASN A N 1
ATOM 2213 C CA . ASN A 1 269 ? 28.347 29.461 -69.159 1.00 77.88 269 ASN A CA 1
ATOM 2214 C C . ASN A 1 269 ? 27.080 29.826 -68.351 1.00 77.88 269 ASN A C 1
ATOM 2216 O O . ASN A 1 269 ? 27.114 29.995 -67.136 1.00 77.88 269 ASN A O 1
ATOM 2220 N N . ASP A 1 270 ? 25.926 29.928 -69.016 1.00 70.06 270 ASP A N 1
ATOM 2221 C CA . ASP A 1 270 ? 24.658 30.344 -68.386 1.00 70.06 270 ASP A CA 1
ATOM 2222 C C . ASP A 1 270 ? 24.031 29.264 -67.472 1.00 70.06 270 ASP A C 1
ATOM 2224 O O . ASP A 1 270 ? 23.053 29.524 -66.768 1.00 70.06 270 ASP A O 1
ATOM 2228 N N . ALA A 1 271 ? 24.566 28.036 -67.483 1.00 70.69 271 ALA A N 1
ATOM 2229 C CA . ALA A 1 271 ? 23.962 26.860 -66.847 1.00 70.69 271 ALA A CA 1
ATOM 2230 C C . ALA A 1 271 ? 24.750 26.282 -65.653 1.00 70.69 271 ALA A C 1
ATOM 2232 O O . ALA A 1 271 ? 24.371 25.220 -65.162 1.00 70.69 271 ALA A O 1
ATOM 2233 N N . ASN A 1 272 ? 25.804 26.956 -65.165 1.00 77.44 272 ASN A N 1
ATOM 2234 C CA . ASN A 1 272 ? 26.706 26.444 -64.114 1.00 77.44 272 ASN A CA 1
ATOM 2235 C C . ASN A 1 272 ? 27.173 25.005 -64.401 1.00 77.44 272 ASN A C 1
ATOM 2237 O O . ASN A 1 272 ? 27.024 24.109 -63.565 1.00 77.44 272 ASN A O 1
ATOM 2241 N N . LEU A 1 273 ? 27.683 24.772 -65.612 1.00 83.69 273 LEU A N 1
ATOM 2242 C CA . LEU A 1 273 ? 28.126 23.443 -66.026 1.00 83.69 273 LEU A CA 1
ATOM 2243 C C . LEU A 1 273 ? 29.316 22.983 -65.178 1.00 83.69 273 LEU A C 1
ATOM 2245 O O . LEU A 1 273 ? 30.216 23.757 -64.849 1.00 83.69 273 LEU A O 1
ATOM 2249 N N . THR A 1 274 ? 29.348 21.693 -64.855 1.00 85.75 274 THR A N 1
ATOM 2250 C CA . THR A 1 274 ? 30.476 21.086 -64.142 1.00 85.75 274 THR A CA 1
ATOM 2251 C C . THR A 1 274 ? 31.726 21.135 -65.025 1.00 85.75 274 THR A C 1
ATOM 2253 O O . THR A 1 274 ? 31.629 20.996 -66.244 1.00 85.75 274 THR A O 1
ATOM 2256 N N . MET A 1 275 ? 32.925 21.229 -64.434 1.00 84.88 275 MET A N 1
ATOM 2257 C CA . MET A 1 275 ? 34.203 21.208 -65.175 1.00 84.88 275 MET A CA 1
ATOM 2258 C C . MET A 1 275 ? 34.266 20.087 -66.228 1.00 84.88 275 MET A C 1
ATOM 2260 O O . MET A 1 275 ? 34.681 20.316 -67.360 1.00 84.88 275 MET A O 1
ATOM 2264 N N . LEU A 1 276 ? 33.822 18.876 -65.877 1.00 88.81 276 LEU A N 1
ATOM 2265 C CA . LEU A 1 276 ? 33.823 17.726 -66.785 1.00 88.81 276 LEU A CA 1
ATOM 2266 C C . LEU A 1 276 ? 32.873 17.920 -67.975 1.00 88.81 276 LEU A C 1
ATOM 2268 O O . LEU A 1 276 ? 33.205 17.544 -69.098 1.00 88.81 276 LEU A O 1
ATOM 2272 N N . GLU A 1 277 ? 31.713 18.528 -67.742 1.00 88.75 277 GLU A N 1
ATOM 2273 C CA . GLU A 1 277 ? 30.725 18.828 -68.780 1.00 88.75 277 GLU A CA 1
ATOM 2274 C C . GLU A 1 277 ? 31.256 19.910 -69.727 1.00 88.75 277 GLU A C 1
ATOM 2276 O O . GLU A 1 277 ? 31.155 19.755 -70.945 1.00 88.75 277 GLU A O 1
ATOM 2281 N N . MET A 1 278 ? 31.921 20.939 -69.185 1.00 88.50 278 MET A N 1
ATOM 2282 C CA . MET A 1 278 ? 32.615 21.957 -69.979 1.00 88.50 278 MET A CA 1
ATOM 2283 C C . MET A 1 278 ? 33.728 21.342 -70.840 1.00 88.50 278 MET A C 1
ATOM 2285 O O . MET A 1 278 ? 33.763 21.570 -72.048 1.00 88.50 278 MET A O 1
ATOM 2289 N N . ILE A 1 279 ? 34.591 20.489 -70.270 1.00 89.12 279 ILE A N 1
ATOM 2290 C CA . ILE A 1 279 ? 35.650 19.786 -71.022 1.00 89.12 279 ILE A CA 1
ATOM 2291 C C . ILE A 1 279 ? 35.052 18.899 -72.118 1.00 89.12 279 ILE A C 1
ATOM 2293 O O . ILE A 1 279 ? 35.551 18.883 -73.243 1.00 89.12 279 ILE A O 1
ATOM 2297 N N . SER A 1 280 ? 33.974 18.171 -71.821 1.00 90.25 280 SER A N 1
ATOM 2298 C CA . SER A 1 280 ? 33.292 17.332 -72.809 1.00 90.25 280 SER A CA 1
ATOM 2299 C C . SER A 1 280 ? 32.707 18.169 -73.952 1.00 90.25 280 SER A C 1
ATOM 2301 O O . SER A 1 280 ? 32.846 17.805 -75.123 1.00 90.25 280 SER A O 1
ATOM 2303 N N . GLY A 1 281 ? 32.132 19.331 -73.635 1.00 87.62 281 GLY A N 1
ATOM 2304 C CA . GLY A 1 281 ? 31.653 20.297 -74.619 1.00 87.62 281 GLY A CA 1
ATOM 2305 C C . GLY A 1 281 ? 32.772 20.851 -75.505 1.00 87.62 281 GLY A C 1
ATOM 2306 O O . GLY A 1 281 ? 32.630 20.842 -76.730 1.00 87.62 281 GLY A O 1
ATOM 2307 N N . ILE A 1 282 ? 33.903 21.250 -74.909 1.00 89.12 282 ILE A N 1
ATOM 2308 C CA . ILE A 1 282 ? 35.105 21.680 -75.644 1.00 89.12 282 ILE A CA 1
ATOM 2309 C C . ILE A 1 282 ? 35.590 20.556 -76.559 1.00 89.12 282 ILE A C 1
ATOM 2311 O O . ILE A 1 282 ? 35.820 20.785 -77.741 1.00 89.12 282 ILE A O 1
ATOM 2315 N N . SER A 1 283 ? 35.707 19.329 -76.046 1.00 89.62 283 SER A N 1
ATOM 2316 C CA . SER A 1 283 ? 36.176 18.174 -76.817 1.00 89.62 283 SER A CA 1
ATOM 2317 C C . SER A 1 283 ? 35.277 17.880 -78.017 1.00 89.62 283 SER A C 1
ATOM 2319 O O . SER A 1 283 ? 35.778 17.635 -79.115 1.00 89.62 283 SER A O 1
ATOM 2321 N N . LYS A 1 284 ? 33.956 17.968 -77.837 1.00 90.81 284 LYS A N 1
ATOM 2322 C CA . LYS A 1 284 ? 32.997 17.797 -78.928 1.00 90.81 284 LYS A CA 1
ATOM 2323 C C . LYS A 1 284 ? 33.159 18.880 -79.995 1.00 90.81 284 LYS A C 1
ATOM 2325 O O . LYS A 1 284 ? 33.262 18.547 -81.171 1.00 90.81 284 LYS A O 1
ATOM 2330 N N . LYS A 1 285 ? 33.242 20.154 -79.595 1.00 87.62 285 LYS A N 1
ATOM 2331 C CA . LYS A 1 285 ? 33.465 21.267 -80.532 1.00 87.62 285 LYS A CA 1
ATOM 2332 C C . LYS A 1 285 ? 34.793 21.152 -81.266 1.00 87.62 285 LYS A C 1
ATOM 2334 O O . LYS A 1 285 ? 34.824 21.318 -82.478 1.00 87.62 285 LYS A O 1
ATOM 2339 N N . TYR A 1 286 ? 35.854 20.792 -80.556 1.00 88.00 286 TYR A N 1
ATOM 2340 C CA . TYR A 1 286 ? 37.161 20.548 -81.150 1.00 88.00 286 TYR A CA 1
ATOM 2341 C C . TYR A 1 286 ? 37.114 19.418 -82.193 1.00 88.00 286 TYR A C 1
ATOM 2343 O O . TYR A 1 286 ? 37.676 19.552 -83.277 1.00 88.00 286 TYR A O 1
ATOM 2351 N N . GLY A 1 287 ? 36.394 18.328 -81.907 1.00 88.56 287 GLY A N 1
ATOM 2352 C CA . GLY A 1 287 ? 36.163 17.247 -82.869 1.00 88.56 287 GLY A CA 1
ATOM 2353 C C . GLY A 1 287 ? 35.377 17.697 -84.106 1.00 88.56 287 GLY A C 1
ATOM 2354 O O . GLY A 1 287 ? 35.761 17.370 -85.229 1.00 88.56 287 GLY A O 1
ATOM 2355 N N . ASP A 1 288 ? 34.317 18.486 -83.912 1.00 88.31 288 ASP A N 1
ATOM 2356 C CA . ASP A 1 288 ? 33.523 19.052 -85.009 1.00 88.31 288 ASP A CA 1
ATOM 2357 C C . ASP A 1 288 ? 34.380 19.972 -85.904 1.00 88.31 288 ASP A C 1
ATOM 2359 O O . ASP A 1 288 ? 34.313 19.891 -87.132 1.00 88.31 288 ASP A O 1
ATOM 2363 N N . GLU A 1 289 ? 35.224 20.816 -85.303 1.00 85.31 289 GLU A N 1
ATOM 2364 C CA . GLU A 1 289 ? 36.148 21.710 -86.013 1.00 85.31 289 GLU A CA 1
ATOM 2365 C C . GLU A 1 289 ? 37.232 20.946 -86.781 1.00 85.31 289 GLU A C 1
ATOM 2367 O O . GLU A 1 289 ? 37.507 21.275 -87.937 1.00 85.31 289 GLU A O 1
ATOM 2372 N N . LEU A 1 290 ? 37.811 19.892 -86.198 1.00 84.00 290 LEU A N 1
ATOM 2373 C CA . LEU A 1 290 ? 38.762 19.020 -86.895 1.00 84.00 290 LEU A CA 1
ATOM 2374 C C . LEU A 1 290 ? 38.131 18.364 -88.129 1.00 84.00 290 LEU A C 1
ATOM 2376 O O . LEU A 1 290 ? 38.735 18.370 -89.202 1.00 84.00 290 LEU A O 1
ATOM 2380 N N . LEU A 1 291 ? 36.895 17.870 -88.014 1.00 86.75 291 LEU A N 1
ATOM 2381 C CA . LEU A 1 291 ? 36.163 17.278 -89.137 1.00 86.75 291 LEU A CA 1
ATOM 2382 C C . LEU A 1 291 ? 35.864 18.304 -90.245 1.00 86.75 291 LEU A C 1
ATOM 2384 O O . LEU A 1 291 ? 35.770 17.952 -91.423 1.00 86.75 291 LEU A O 1
ATOM 2388 N N . ILE A 1 292 ? 35.694 19.580 -89.886 1.00 83.12 292 ILE A N 1
ATOM 2389 C CA . ILE A 1 292 ? 35.581 20.675 -90.857 1.00 83.12 292 ILE A CA 1
ATOM 2390 C C . ILE A 1 292 ? 36.939 20.938 -91.517 1.00 83.12 292 ILE A C 1
ATOM 2392 O O . ILE A 1 292 ? 36.989 21.071 -92.740 1.00 83.12 292 ILE A O 1
ATOM 2396 N N . MET A 1 293 ? 38.034 20.962 -90.752 1.00 76.31 293 MET A N 1
ATOM 2397 C CA . MET A 1 293 ? 39.380 21.174 -91.295 1.00 76.31 293 MET A CA 1
ATOM 2398 C C . MET A 1 293 ? 39.820 20.071 -92.264 1.00 76.31 293 MET A C 1
ATOM 2400 O O . MET A 1 293 ? 40.460 20.378 -93.267 1.00 76.31 293 MET A O 1
ATOM 2404 N N . GLU A 1 294 ? 39.432 18.812 -92.045 1.00 76.12 294 GLU A N 1
ATOM 2405 C CA . GLU A 1 294 ? 39.731 17.707 -92.974 1.00 76.12 294 GLU A CA 1
ATOM 2406 C C . GLU A 1 294 ? 39.117 17.893 -94.373 1.00 76.12 294 GLU A C 1
ATOM 2408 O O . GLU A 1 294 ? 39.608 17.325 -95.350 1.00 76.12 294 GLU A O 1
ATOM 2413 N N . LYS A 1 295 ? 38.068 18.714 -94.500 1.00 78.69 295 LYS A N 1
ATOM 2414 C CA . LYS A 1 295 ? 37.417 19.014 -95.786 1.00 78.69 295 LYS A CA 1
ATOM 2415 C C . LYS A 1 295 ? 38.143 20.100 -96.585 1.00 78.69 295 LYS A C 1
ATOM 2417 O O . LYS A 1 295 ? 37.787 20.334 -97.740 1.00 78.69 295 LYS A O 1
ATOM 2422 N N . VAL A 1 296 ? 39.124 20.782 -95.991 1.00 76.94 296 VAL A N 1
ATOM 2423 C CA . VAL A 1 296 ? 39.814 21.932 -96.590 1.00 76.94 296 VAL A CA 1
ATOM 2424 C C . VAL A 1 296 ? 41.158 21.495 -97.206 1.00 76.94 296 VAL A C 1
ATOM 2426 O O . VAL A 1 296 ? 41.910 20.751 -96.576 1.00 76.94 296 VAL A O 1
ATOM 2429 N N . PRO A 1 297 ? 41.508 21.946 -98.429 1.00 78.00 297 PRO A N 1
ATOM 2430 C CA . PRO A 1 297 ? 42.796 21.640 -99.055 1.00 78.00 297 PRO A CA 1
ATOM 2431 C C . PRO A 1 297 ? 44.011 22.098 -98.233 1.00 78.00 297 PRO A C 1
ATOM 2433 O O . PRO A 1 297 ? 44.035 23.198 -97.675 1.00 78.00 297 PRO A O 1
ATOM 2436 N N . LYS A 1 298 ? 45.064 21.271 -98.221 1.00 74.00 298 LYS A N 1
ATOM 2437 C CA . LYS A 1 298 ? 46.268 21.463 -97.392 1.00 74.00 298 LYS A CA 1
ATOM 2438 C C . LYS A 1 298 ? 47.047 22.744 -97.713 1.00 74.00 298 LYS A C 1
ATOM 2440 O O . LYS A 1 298 ? 47.670 23.298 -96.810 1.00 74.00 298 LYS A O 1
ATOM 2445 N N . GLU A 1 299 ? 46.997 23.242 -98.952 1.00 74.25 299 GLU A N 1
ATOM 2446 C CA . GLU A 1 299 ? 47.697 24.485 -99.314 1.00 74.25 299 GLU A CA 1
ATOM 2447 C C . GLU A 1 299 ? 47.108 25.713 -98.602 1.00 74.25 299 GLU A C 1
ATOM 2449 O O . GLU A 1 299 ? 47.849 26.583 -98.146 1.00 74.25 299 GLU A O 1
ATOM 2454 N N . ILE A 1 300 ? 45.781 25.760 -98.442 1.00 73.75 300 ILE A N 1
ATOM 2455 C CA . ILE A 1 300 ? 45.082 26.865 -97.768 1.00 73.75 300 ILE A CA 1
ATOM 2456 C C . ILE A 1 300 ? 45.355 26.821 -96.257 1.00 73.75 300 ILE A C 1
ATOM 2458 O O . ILE A 1 300 ? 45.560 27.861 -95.633 1.00 73.75 300 ILE A O 1
ATOM 2462 N N . ILE A 1 301 ? 45.436 25.617 -95.682 1.00 72.00 301 ILE A N 1
ATOM 2463 C CA . ILE A 1 301 ? 45.759 25.401 -94.264 1.00 72.00 301 ILE A CA 1
ATOM 2464 C C . ILE A 1 301 ? 47.181 25.882 -93.942 1.00 72.00 301 ILE A C 1
ATOM 2466 O O . ILE A 1 301 ? 47.385 26.505 -92.904 1.00 72.00 301 ILE A O 1
ATOM 2470 N N . SER A 1 302 ? 48.158 25.656 -94.830 1.00 73.56 302 SER A N 1
ATOM 2471 C CA . SER A 1 302 ? 49.542 26.106 -94.609 1.00 73.56 302 SER A CA 1
ATOM 2472 C C . SER A 1 302 ? 49.662 27.634 -94.593 1.00 73.56 302 SER A C 1
ATOM 2474 O O . SER A 1 302 ? 50.309 28.185 -93.706 1.00 73.56 302 SER A O 1
ATOM 2476 N N . ALA A 1 303 ? 49.002 28.327 -95.528 1.00 75.81 303 ALA A N 1
ATOM 2477 C CA . ALA A 1 303 ? 49.013 29.792 -95.582 1.00 75.81 303 ALA A CA 1
ATOM 2478 C C . ALA A 1 303 ? 48.262 30.429 -94.395 1.00 75.81 303 ALA A C 1
ATOM 2480 O O . ALA A 1 303 ? 48.727 31.405 -93.804 1.00 75.81 303 ALA A O 1
ATOM 2481 N N . LEU A 1 304 ? 47.118 29.855 -94.003 1.00 72.06 304 LEU A N 1
ATOM 2482 C CA . LEU A 1 304 ? 46.378 30.286 -92.810 1.00 72.06 304 LEU A CA 1
ATOM 2483 C C . LEU A 1 304 ? 47.149 29.997 -91.516 1.00 72.06 304 LEU A C 1
ATOM 2485 O O . LEU A 1 304 ? 47.088 30.797 -90.584 1.00 72.06 304 LEU A O 1
ATOM 2489 N N . GLY A 1 305 ? 47.901 28.895 -91.464 1.00 74.25 305 GLY A N 1
ATOM 2490 C CA . GLY A 1 305 ? 48.747 28.535 -90.329 1.00 74.25 305 GLY A CA 1
ATOM 2491 C C . GLY A 1 305 ? 49.808 29.595 -90.035 1.00 74.25 305 GLY A C 1
ATOM 2492 O O . GLY A 1 305 ? 49.948 30.012 -88.887 1.00 74.25 305 GLY A O 1
ATOM 2493 N N . GLU A 1 306 ? 50.496 30.100 -91.063 1.00 78.81 306 GLU A N 1
ATOM 2494 C CA . GLU A 1 306 ? 51.487 31.177 -90.909 1.00 78.81 306 GLU A CA 1
ATOM 2495 C C . GLU A 1 306 ? 50.853 32.472 -90.370 1.00 78.81 306 GLU A C 1
ATOM 2497 O O . GLU A 1 306 ? 51.362 33.063 -89.413 1.00 78.81 306 GLU A O 1
ATOM 2502 N N . SER A 1 307 ? 49.699 32.874 -90.916 1.00 80.44 307 SER A N 1
ATOM 2503 C CA . SER A 1 307 ? 48.967 34.060 -90.449 1.00 80.44 307 SER A CA 1
ATOM 2504 C C . SER A 1 307 ? 48.458 33.903 -89.009 1.00 80.44 307 SER A C 1
ATOM 2506 O O . SER A 1 307 ? 48.555 34.839 -88.215 1.00 80.44 307 SER A O 1
ATOM 2508 N N . CYS A 1 308 ? 47.957 32.720 -88.641 1.00 79.12 308 CYS A N 1
ATOM 2509 C CA . CYS A 1 308 ? 47.468 32.423 -87.293 1.00 79.12 308 CYS A CA 1
ATOM 2510 C C . CYS A 1 308 ? 48.602 32.453 -86.258 1.00 79.12 308 CYS A C 1
ATOM 2512 O O . CYS A 1 308 ? 48.452 33.034 -85.184 1.00 79.12 308 CYS A O 1
ATOM 2514 N N . VAL A 1 309 ? 49.773 31.894 -86.588 1.00 81.94 309 VAL A N 1
ATOM 2515 C CA . VAL A 1 309 ? 50.961 31.970 -85.721 1.00 81.94 309 VAL A CA 1
ATOM 2516 C C . VAL A 1 309 ? 51.383 33.425 -85.506 1.00 81.94 309 VAL A C 1
ATOM 2518 O O . VAL A 1 309 ? 51.717 33.809 -84.383 1.00 81.94 309 VAL A O 1
ATOM 2521 N N . GLN A 1 310 ? 51.333 34.255 -86.551 1.00 83.81 310 GLN A N 1
ATOM 2522 C CA . GLN A 1 310 ? 51.673 35.671 -86.442 1.00 83.81 310 GLN A CA 1
ATOM 2523 C C . GLN A 1 310 ? 50.676 36.451 -85.569 1.00 83.81 310 GLN A C 1
ATOM 2525 O O . GLN A 1 310 ? 51.101 37.264 -84.743 1.00 83.81 310 GLN A O 1
ATOM 2530 N N . GLU A 1 311 ? 49.376 36.181 -85.704 1.00 84.50 311 GLU A N 1
ATOM 2531 C CA . GLU A 1 311 ? 48.327 36.775 -84.869 1.00 84.50 311 GLU A CA 1
ATOM 2532 C C . GLU A 1 311 ? 48.460 36.347 -83.401 1.00 84.50 311 GLU A C 1
ATOM 2534 O O . GLU A 1 311 ? 48.513 37.202 -82.517 1.00 84.50 311 GLU A O 1
ATOM 2539 N N . ASN A 1 312 ? 48.647 35.051 -83.135 1.00 83.50 312 ASN A N 1
ATOM 2540 C CA . ASN A 1 312 ? 48.880 34.522 -81.787 1.00 83.50 312 ASN A CA 1
ATOM 2541 C C . ASN A 1 312 ? 50.134 35.129 -81.137 1.00 83.50 312 ASN A C 1
ATOM 2543 O O . ASN A 1 312 ? 50.162 35.433 -79.944 1.00 83.50 312 ASN A O 1
ATOM 2547 N N . MET A 1 313 ? 51.189 35.366 -81.919 1.00 84.81 313 MET A N 1
ATOM 2548 C CA . MET A 1 313 ? 52.386 36.042 -81.422 1.00 84.81 313 MET A CA 1
ATOM 2549 C C . MET A 1 313 ? 52.118 37.525 -81.105 1.00 84.81 313 MET A C 1
ATOM 2551 O O . MET A 1 313 ? 52.724 38.086 -80.189 1.00 84.81 313 MET A O 1
ATOM 2555 N N . ALA A 1 314 ? 51.225 38.187 -81.843 1.00 87.19 314 ALA A N 1
ATOM 2556 C CA . ALA A 1 314 ? 50.814 39.559 -81.557 1.00 87.19 314 ALA A CA 1
ATOM 2557 C C . ALA A 1 314 ? 49.952 39.645 -80.285 1.00 87.19 314 ALA A C 1
ATOM 2559 O O . ALA A 1 314 ? 50.216 40.503 -79.437 1.00 87.19 314 ALA A O 1
ATOM 2560 N N . THR A 1 315 ? 48.988 38.735 -80.108 1.00 85.38 315 THR A N 1
ATOM 2561 C CA . THR A 1 315 ? 48.145 38.665 -78.904 1.00 85.38 315 THR A CA 1
ATOM 2562 C C . THR A 1 315 ? 48.968 38.324 -77.661 1.00 85.38 315 THR A C 1
ATOM 2564 O O . THR A 1 315 ? 48.825 38.999 -76.643 1.00 85.38 315 THR A O 1
ATOM 2567 N N . MET A 1 316 ? 49.927 37.395 -77.756 1.00 86.31 316 MET A N 1
ATOM 2568 C CA . MET A 1 316 ? 50.858 37.073 -76.665 1.00 86.31 316 MET A CA 1
ATOM 2569 C C . MET A 1 316 ? 51.681 38.294 -76.223 1.00 86.31 316 MET A C 1
ATOM 2571 O O . MET A 1 316 ? 51.805 38.566 -75.028 1.00 86.31 316 MET A O 1
ATOM 2575 N N . ARG A 1 317 ? 52.202 39.087 -77.171 1.00 91.06 317 ARG A N 1
ATOM 2576 C CA . ARG A 1 317 ? 52.925 40.332 -76.848 1.00 91.06 317 ARG A CA 1
ATOM 2577 C C . ARG A 1 317 ? 52.026 41.376 -76.186 1.00 91.06 317 ARG A C 1
ATOM 2579 O O . ARG A 1 317 ? 52.504 42.144 -75.349 1.00 91.06 317 ARG A O 1
ATOM 2586 N N . LEU A 1 318 ? 50.753 41.449 -76.575 1.00 90.88 318 LEU A N 1
ATOM 2587 C CA . LEU A 1 318 ? 49.776 42.344 -75.953 1.00 90.88 318 LEU A CA 1
ATOM 2588 C C . LEU A 1 318 ? 49.486 41.898 -74.514 1.00 90.88 318 LEU A C 1
ATOM 2590 O O . LEU A 1 318 ? 49.584 42.721 -73.605 1.00 90.88 318 LEU A O 1
ATOM 2594 N N . ALA A 1 319 ? 49.238 40.604 -74.294 1.00 88.12 319 ALA A N 1
ATOM 2595 C CA . ALA A 1 319 ? 49.014 40.030 -72.970 1.00 88.12 319 ALA A CA 1
ATOM 2596 C C . ALA A 1 319 ? 50.209 40.260 -72.028 1.00 88.12 319 ALA A C 1
ATOM 2598 O O . ALA A 1 319 ? 50.023 40.670 -70.885 1.00 88.12 319 ALA A O 1
ATOM 2599 N N . GLU A 1 320 ? 51.447 40.103 -72.513 1.00 90.75 320 GLU A N 1
ATOM 2600 C CA . GLU A 1 320 ? 52.651 40.381 -71.718 1.00 90.75 320 GLU A CA 1
ATOM 2601 C C . GLU A 1 320 ? 52.754 41.866 -71.318 1.00 90.75 320 GLU A C 1
ATOM 2603 O O . GLU A 1 320 ? 53.093 42.193 -70.176 1.00 90.75 320 GLU A O 1
ATOM 2608 N N . LYS A 1 321 ? 52.431 42.787 -72.239 1.00 92.00 321 LYS A N 1
ATOM 2609 C CA . LYS A 1 321 ? 52.371 44.227 -71.937 1.00 92.00 321 LYS A CA 1
ATOM 2610 C C . LYS A 1 321 ? 51.286 44.537 -70.902 1.00 92.00 321 LYS A C 1
ATOM 2612 O O . LYS A 1 321 ? 51.556 45.298 -69.976 1.00 92.00 321 LYS A O 1
ATOM 2617 N N . ALA A 1 322 ? 50.104 43.934 -71.026 1.00 89.56 322 ALA A N 1
ATOM 2618 C CA . ALA A 1 322 ? 49.008 44.104 -70.076 1.00 89.56 322 ALA A CA 1
ATOM 2619 C C . ALA A 1 322 ? 49.371 43.560 -68.683 1.00 89.56 322 ALA A C 1
ATOM 2621 O O . ALA A 1 322 ? 49.191 44.260 -67.690 1.00 89.56 322 ALA A O 1
ATOM 2622 N N . ALA A 1 323 ? 49.979 42.372 -68.597 1.00 90.12 323 ALA A N 1
ATOM 2623 C CA . ALA A 1 323 ? 50.440 41.790 -67.335 1.00 90.12 323 ALA A CA 1
ATOM 2624 C C . ALA A 1 323 ? 51.470 42.688 -66.627 1.00 90.12 323 ALA A C 1
ATOM 2626 O O . ALA A 1 323 ? 51.390 42.900 -65.416 1.00 90.12 323 ALA A O 1
ATOM 2627 N N . LYS A 1 324 ? 52.404 43.283 -67.385 1.00 91.75 324 LYS A N 1
ATOM 2628 C CA . LYS A 1 324 ? 53.360 44.271 -66.859 1.00 91.75 324 LYS A CA 1
ATOM 2629 C C . LYS A 1 324 ? 52.656 45.520 -66.316 1.00 91.75 324 LYS A C 1
ATOM 2631 O O . LYS A 1 324 ? 52.989 45.956 -65.216 1.00 91.75 324 LYS A O 1
ATOM 2636 N N . GLN A 1 325 ? 51.667 46.052 -67.037 1.00 90.94 325 GLN A N 1
ATOM 2637 C CA . GLN A 1 325 ? 50.872 47.205 -66.592 1.00 90.94 325 GLN A CA 1
ATOM 2638 C C . GLN A 1 325 ? 50.062 46.896 -65.327 1.00 90.94 325 GLN A C 1
ATOM 2640 O O . GLN A 1 325 ? 50.061 47.691 -64.393 1.00 90.94 325 GLN A O 1
ATOM 2645 N N . VAL A 1 326 ? 49.424 45.726 -65.246 1.00 90.81 326 VAL A N 1
ATOM 2646 C CA . VAL A 1 326 ? 48.667 45.290 -64.061 1.00 90.81 326 VAL A CA 1
ATOM 2647 C C . VAL A 1 326 ? 49.590 45.123 -62.853 1.00 90.81 326 VAL A C 1
ATOM 2649 O O . VAL A 1 326 ? 49.276 45.614 -61.770 1.00 90.81 326 VAL A O 1
ATOM 2652 N N . ALA A 1 327 ? 50.769 44.518 -63.023 1.00 90.69 327 ALA A N 1
ATOM 2653 C CA . ALA A 1 327 ? 51.760 44.403 -61.952 1.00 90.69 327 ALA A CA 1
ATOM 2654 C C . ALA A 1 327 ? 52.252 45.777 -61.453 1.00 90.69 327 ALA A C 1
ATOM 2656 O O . ALA A 1 327 ? 52.446 45.978 -60.249 1.00 90.69 327 ALA A O 1
ATOM 2657 N N . GLU A 1 328 ? 52.432 46.739 -62.360 1.00 92.56 328 GLU A N 1
ATOM 2658 C CA . GLU A 1 328 ? 52.772 48.119 -62.014 1.00 92.56 328 GLU A CA 1
ATOM 2659 C C . GLU A 1 328 ? 51.627 48.816 -61.263 1.00 92.56 328 GLU A C 1
ATOM 2661 O O . GLU A 1 328 ? 51.859 49.402 -60.204 1.00 92.56 328 GLU A O 1
ATOM 2666 N N . LEU A 1 329 ? 50.382 48.673 -61.726 1.00 92.06 329 LEU A N 1
ATOM 2667 C CA . LEU A 1 329 ? 49.197 49.183 -61.033 1.00 92.06 329 LEU A CA 1
ATOM 2668 C C . LEU A 1 329 ? 49.039 48.568 -59.640 1.00 92.06 329 LEU A C 1
ATOM 2670 O O . LEU A 1 329 ? 48.774 49.298 -58.687 1.00 92.06 329 LEU A O 1
ATOM 2674 N N . HIS A 1 330 ? 49.257 47.263 -59.471 1.00 90.81 330 HIS A N 1
ATOM 2675 C CA . HIS A 1 330 ? 49.253 46.623 -58.153 1.00 90.81 330 HIS A CA 1
ATOM 2676 C C . HIS A 1 330 ? 50.325 47.210 -57.228 1.00 90.81 330 HIS A C 1
ATOM 2678 O O . HIS A 1 330 ? 50.059 47.461 -56.053 1.00 90.81 330 HIS A O 1
ATOM 2684 N N . ARG A 1 331 ? 51.525 47.504 -57.744 1.00 92.81 331 ARG A N 1
ATOM 2685 C CA . ARG A 1 331 ? 52.565 48.200 -56.968 1.00 92.81 331 ARG A CA 1
ATOM 2686 C C . ARG A 1 331 ? 52.151 49.618 -56.578 1.00 92.81 331 ARG A C 1
ATOM 2688 O O . ARG A 1 331 ? 52.341 50.004 -55.424 1.00 92.81 331 ARG A O 1
ATOM 2695 N N . LEU A 1 332 ? 51.592 50.387 -57.511 1.00 92.12 332 LEU A N 1
ATOM 2696 C CA . LEU A 1 332 ? 51.155 51.763 -57.268 1.00 92.12 332 LEU A CA 1
ATOM 2697 C C . LEU A 1 332 ? 49.984 51.819 -56.286 1.00 92.12 332 LEU A C 1
ATOM 2699 O O . LEU A 1 332 ? 50.020 52.607 -55.348 1.00 92.12 332 LEU A O 1
ATOM 2703 N N . THR A 1 333 ? 48.987 50.951 -56.446 1.00 89.31 333 THR A N 1
ATOM 2704 C CA . THR A 1 333 ? 47.841 50.839 -55.531 1.00 89.31 333 THR A CA 1
ATOM 2705 C C . THR A 1 333 ? 48.270 50.382 -54.142 1.00 89.31 333 THR A C 1
ATOM 2707 O O . THR A 1 333 ? 47.857 50.995 -53.163 1.00 89.31 333 THR A O 1
ATOM 2710 N N . ALA A 1 334 ? 49.163 49.394 -54.022 1.00 88.94 334 ALA A N 1
ATOM 2711 C CA . ALA A 1 334 ? 49.725 49.001 -52.729 1.00 88.94 334 ALA A CA 1
ATOM 2712 C C . ALA A 1 334 ? 50.494 50.157 -52.062 1.00 88.94 334 ALA A C 1
ATOM 2714 O O . ALA A 1 334 ? 50.378 50.365 -50.853 1.00 88.94 334 ALA A O 1
ATOM 2715 N N . SER A 1 335 ? 51.244 50.944 -52.843 1.00 89.69 335 SER A N 1
ATOM 2716 C CA . SER A 1 335 ? 51.912 52.159 -52.362 1.00 89.69 335 SER A CA 1
ATOM 2717 C C . SER A 1 335 ? 50.901 53.216 -51.900 1.00 89.69 335 SER A C 1
ATOM 2719 O O . SER A 1 335 ? 51.030 53.754 -50.804 1.00 89.69 335 SER A O 1
ATOM 2721 N N . LEU A 1 336 ? 49.846 53.452 -52.682 1.00 88.44 336 LEU A N 1
ATOM 2722 C CA . LEU A 1 336 ? 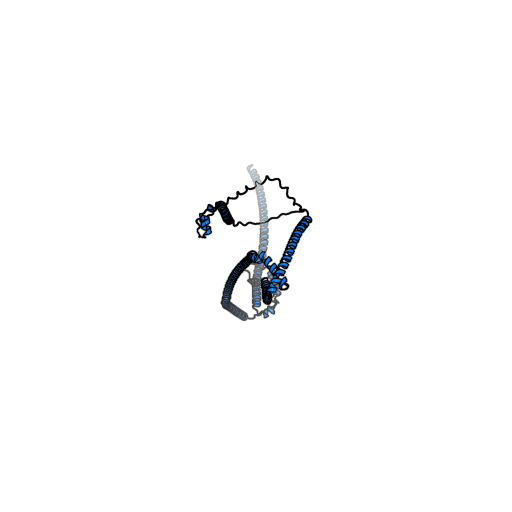48.782 54.410 -52.393 1.00 88.44 336 LEU A CA 1
ATOM 2723 C C . LEU A 1 336 ? 48.018 54.039 -51.112 1.00 88.44 336 LEU A C 1
ATOM 2725 O O . LEU A 1 336 ? 47.872 54.863 -50.209 1.00 88.44 336 LEU A O 1
ATOM 2729 N N . ILE A 1 337 ? 47.605 52.775 -50.985 1.00 87.00 337 ILE A N 1
ATOM 2730 C CA . ILE A 1 337 ? 46.964 52.230 -49.780 1.00 87.00 337 ILE A CA 1
ATOM 2731 C C . ILE A 1 337 ? 47.883 52.416 -48.573 1.00 87.00 337 ILE A C 1
ATOM 2733 O O . ILE A 1 337 ? 47.435 52.861 -47.521 1.00 87.00 337 ILE A O 1
ATOM 2737 N N . LYS A 1 338 ? 49.185 52.152 -48.724 1.00 84.25 338 LYS A N 1
ATOM 2738 C CA . LYS A 1 338 ? 50.168 52.382 -47.661 1.00 84.25 338 LYS A CA 1
ATOM 2739 C C . LYS A 1 338 ? 50.308 53.865 -47.288 1.00 84.25 338 LYS A C 1
ATOM 2741 O O . LYS A 1 338 ? 50.543 54.149 -46.118 1.00 84.25 338 LYS A O 1
ATOM 2746 N N . THR A 1 339 ? 50.163 54.797 -48.235 1.00 83.19 339 THR A N 1
ATOM 2747 C CA . THR A 1 339 ? 50.196 56.248 -47.954 1.00 83.19 339 THR A CA 1
ATOM 2748 C C . THR A 1 339 ? 48.924 56.778 -47.292 1.00 83.19 339 THR A C 1
ATOM 2750 O O . THR A 1 339 ? 49.019 57.680 -46.465 1.00 83.19 339 THR A O 1
ATOM 2753 N N . PHE A 1 340 ? 47.751 56.218 -47.614 1.00 84.62 340 PHE A N 1
ATOM 2754 C CA . PHE A 1 340 ? 46.474 56.585 -46.986 1.00 84.62 340 PHE A CA 1
ATOM 2755 C C . PHE A 1 340 ? 46.186 55.820 -45.692 1.00 84.62 340 PHE A C 1
ATOM 2757 O O . PHE A 1 340 ? 45.311 56.222 -44.924 1.00 84.62 340 PHE A O 1
ATOM 2764 N N . ALA A 1 341 ? 46.908 54.728 -45.430 1.00 82.12 341 ALA A N 1
ATOM 2765 C CA . ALA A 1 341 ? 46.826 54.034 -44.158 1.00 82.12 341 ALA A CA 1
ATOM 2766 C C . ALA A 1 341 ? 47.212 55.002 -43.023 1.00 82.12 341 ALA A C 1
ATOM 2768 O O . ALA A 1 341 ? 48.225 55.702 -43.130 1.00 82.12 341 ALA A O 1
ATOM 2769 N N . PRO A 1 342 ? 46.430 55.060 -41.928 1.00 81.06 342 PRO A N 1
ATOM 2770 C CA . PRO A 1 342 ? 46.742 55.939 -40.812 1.00 81.06 342 PRO A CA 1
ATOM 2771 C C . PRO A 1 342 ? 48.158 55.637 -40.302 1.00 81.06 342 PRO A C 1
ATOM 2773 O O . PRO A 1 342 ? 48.541 54.462 -40.236 1.00 81.06 342 PRO A O 1
ATOM 2776 N N . PRO A 1 343 ? 48.949 56.664 -39.934 1.00 76.31 343 PRO A N 1
ATOM 2777 C CA . PRO A 1 343 ? 50.312 56.460 -39.468 1.00 76.31 343 PRO A CA 1
ATOM 2778 C C . PRO A 1 343 ? 50.293 55.466 -38.310 1.00 76.31 343 PRO A C 1
ATOM 2780 O O . PRO A 1 343 ? 49.569 55.655 -37.328 1.00 76.31 343 PRO A O 1
ATOM 2783 N N . TYR A 1 344 ? 51.061 54.386 -38.460 1.00 76.06 344 TYR A N 1
ATOM 2784 C CA . TYR A 1 344 ? 51.110 53.298 -37.493 1.00 76.06 344 TYR A CA 1
ATOM 2785 C C . TYR A 1 344 ? 51.419 53.849 -36.096 1.00 76.06 344 TYR A C 1
ATOM 2787 O O . TYR A 1 344 ? 52.534 54.293 -35.810 1.00 76.06 344 TYR A O 1
ATOM 2795 N N . LYS A 1 345 ? 50.420 53.815 -35.210 1.00 74.50 345 LYS A N 1
ATOM 2796 C CA . LYS A 1 345 ? 50.599 54.123 -33.794 1.00 74.50 345 LYS A CA 1
ATOM 2797 C C . LYS A 1 345 ? 51.128 52.863 -33.126 1.00 74.50 345 LYS A C 1
ATOM 2799 O O . LYS A 1 345 ? 50.387 51.899 -32.950 1.00 74.50 345 LYS A O 1
ATOM 2804 N N . LYS A 1 346 ? 52.411 52.863 -32.752 1.00 69.50 346 LYS A N 1
ATOM 2805 C CA . LYS A 1 346 ? 52.947 51.830 -31.856 1.00 69.50 346 LYS A CA 1
ATOM 2806 C C . LYS A 1 346 ? 52.074 51.816 -30.587 1.00 69.50 346 LYS A C 1
ATOM 2808 O O . LYS A 1 346 ? 51.907 52.885 -29.996 1.00 69.50 346 LYS A O 1
ATOM 2813 N N . PRO A 1 347 ? 51.516 50.669 -30.155 1.00 71.69 347 PRO A N 1
ATOM 2814 C CA . PRO A 1 347 ? 50.898 50.581 -28.833 1.00 71.69 347 PRO A CA 1
ATOM 2815 C C . PRO A 1 347 ? 51.939 50.974 -27.769 1.00 71.69 347 PRO A C 1
ATOM 2817 O O . PRO A 1 347 ? 53.136 50.823 -28.041 1.00 71.69 347 PRO A O 1
ATOM 2820 N N . PRO A 1 348 ? 51.538 51.480 -26.586 1.00 66.50 348 PRO A N 1
ATOM 2821 C CA . PRO A 1 348 ? 52.462 51.856 -25.519 1.00 66.50 348 PRO A CA 1
ATOM 2822 C C . PRO A 1 348 ? 53.188 50.610 -24.995 1.00 66.50 348 PRO A C 1
ATOM 2824 O O . PRO A 1 348 ? 52.805 49.978 -24.018 1.00 66.50 348 PRO A O 1
ATOM 2827 N N . CYS A 1 349 ? 54.244 50.228 -25.697 1.00 58.84 349 CYS A N 1
ATOM 2828 C CA . CYS A 1 349 ? 55.193 49.205 -25.324 1.00 58.84 349 CYS A CA 1
ATOM 2829 C C . CYS A 1 349 ? 56.444 49.944 -24.857 1.00 58.84 349 CYS A C 1
ATOM 2831 O O . CYS A 1 349 ? 56.909 50.861 -25.538 1.00 58.84 349 CYS A O 1
ATOM 2833 N N . LYS A 1 350 ? 56.965 49.578 -23.680 1.00 67.38 350 LYS A N 1
ATOM 2834 C CA . LYS A 1 350 ? 58.232 50.115 -23.168 1.00 67.38 350 LYS A CA 1
ATOM 2835 C C . LYS A 1 350 ? 59.286 50.031 -24.267 1.00 67.38 350 LYS A C 1
ATOM 2837 O O . LYS A 1 350 ? 59.417 48.982 -24.898 1.00 67.38 350 LYS A O 1
ATOM 2842 N N . GLU A 1 351 ? 60.037 51.113 -24.465 1.00 66.75 351 GLU A N 1
ATOM 2843 C CA . GLU A 1 351 ? 61.171 51.110 -25.384 1.00 66.75 351 GLU A CA 1
ATOM 2844 C C . GLU A 1 351 ? 62.042 49.878 -25.097 1.00 66.75 351 GLU A C 1
ATOM 2846 O O . GLU A 1 351 ? 62.416 49.645 -23.937 1.00 66.75 351 GLU A O 1
ATOM 2851 N N . PRO A 1 352 ? 62.322 49.034 -26.106 1.00 65.94 352 PRO A N 1
ATOM 2852 C CA . PRO A 1 352 ? 63.200 47.901 -25.907 1.00 65.94 352 PRO A CA 1
ATOM 2853 C C . PRO A 1 352 ? 64.565 48.445 -25.487 1.00 65.94 352 PRO A C 1
ATOM 2855 O O . PRO A 1 352 ? 65.257 49.102 -26.260 1.00 65.94 352 PRO A O 1
ATOM 2858 N N . ARG A 1 353 ? 64.949 48.183 -24.233 1.00 66.75 353 ARG A N 1
ATOM 2859 C CA . ARG A 1 353 ? 66.311 48.438 -23.757 1.00 66.75 353 ARG A CA 1
ATOM 2860 C C . ARG A 1 353 ? 67.276 47.694 -24.670 1.00 66.75 353 ARG A C 1
ATOM 2862 O O . ARG A 1 353 ? 67.014 46.533 -24.991 1.00 66.75 353 ARG A O 1
ATOM 2869 N N . ASN A 1 354 ? 68.391 48.333 -25.025 1.00 65.31 354 ASN A N 1
ATOM 2870 C CA . ASN A 1 354 ? 69.509 47.681 -25.701 1.00 65.31 354 ASN A CA 1
ATOM 2871 C C . ASN A 1 354 ? 69.926 46.449 -24.893 1.00 65.31 354 ASN A C 1
ATOM 2873 O O . ASN A 1 354 ? 70.647 46.543 -23.900 1.00 65.31 354 ASN A O 1
ATOM 2877 N N . ARG A 1 355 ? 69.434 45.282 -25.303 1.00 60.31 355 ARG A N 1
ATOM 2878 C CA . ARG A 1 355 ? 70.028 44.011 -24.921 1.00 60.31 355 ARG A CA 1
ATOM 2879 C C . ARG A 1 355 ? 71.320 43.917 -25.719 1.00 60.31 355 ARG A C 1
ATOM 2881 O O . ARG A 1 355 ? 71.353 44.301 -26.889 1.00 60.31 355 ARG A O 1
ATOM 2888 N N . SER A 1 356 ? 72.387 43.468 -25.068 1.00 70.81 356 SER A N 1
ATOM 2889 C CA . SER A 1 356 ? 73.642 43.146 -25.740 1.00 70.81 356 SER A CA 1
ATOM 2890 C C . SER A 1 356 ? 73.363 42.314 -26.993 1.00 70.81 356 SER A C 1
ATOM 2892 O O . SER A 1 356 ? 72.409 41.531 -27.024 1.00 70.81 356 SER A O 1
ATOM 2894 N N . ALA A 1 357 ? 74.170 42.522 -28.036 1.00 62.84 357 ALA A N 1
ATOM 2895 C CA . ALA A 1 357 ? 74.033 41.800 -29.292 1.00 62.84 357 ALA A CA 1
ATOM 2896 C C . ALA A 1 357 ? 73.875 40.302 -29.004 1.00 62.84 357 ALA A C 1
ATOM 2898 O O . ALA A 1 357 ? 74.759 39.685 -28.402 1.00 62.84 357 ALA A O 1
ATOM 2899 N N . VAL A 1 358 ? 72.740 39.725 -29.411 1.00 60.16 358 VAL A N 1
ATOM 2900 C CA . VAL A 1 358 ? 72.568 38.273 -29.418 1.00 60.16 358 VAL A CA 1
ATOM 2901 C C . VAL A 1 358 ? 73.743 37.730 -30.221 1.00 60.16 358 VAL A C 1
ATOM 2903 O O . VAL A 1 358 ? 73.891 38.070 -31.398 1.00 60.16 358 VAL A O 1
ATOM 2906 N N . LYS A 1 359 ? 74.624 36.951 -29.577 1.00 59.56 359 LYS A N 1
ATOM 2907 C CA . LYS A 1 359 ? 75.676 36.222 -30.288 1.00 59.56 359 LYS A CA 1
ATOM 2908 C C . LYS A 1 359 ? 74.960 35.405 -31.354 1.00 59.56 359 LYS A C 1
ATOM 2910 O O . LYS A 1 359 ? 74.210 34.492 -31.012 1.00 59.56 359 LYS A O 1
ATOM 2915 N N . ARG A 1 360 ? 75.133 35.771 -32.630 1.00 58.84 360 ARG A N 1
ATOM 2916 C CA . ARG A 1 360 ? 74.637 34.949 -33.735 1.00 58.84 360 ARG A CA 1
ATOM 2917 C C . ARG A 1 360 ? 75.207 33.547 -33.499 1.00 58.84 360 ARG A C 1
ATOM 2919 O O . ARG A 1 360 ? 76.414 33.462 -33.241 1.00 58.84 360 ARG A O 1
ATOM 2926 N N . PRO A 1 361 ? 74.390 32.481 -33.519 1.00 60.59 361 PRO A N 1
ATOM 2927 C CA . PRO A 1 361 ? 74.942 31.137 -33.490 1.00 60.59 361 PRO A CA 1
ATOM 2928 C C . PRO A 1 361 ? 76.000 31.050 -34.601 1.00 60.59 361 PRO A C 1
ATOM 2930 O O . PRO A 1 361 ? 75.793 31.639 -35.671 1.00 60.59 361 PRO A O 1
ATOM 2933 N N . PRO A 1 362 ? 77.167 30.434 -34.340 1.00 66.00 362 PRO A N 1
ATOM 2934 C CA . PRO A 1 362 ? 78.214 30.333 -35.346 1.00 66.00 362 PRO A CA 1
ATOM 2935 C C . PRO A 1 362 ? 77.602 29.729 -36.609 1.00 66.00 362 PRO A C 1
ATOM 2937 O O . PRO A 1 362 ? 76.878 28.737 -36.525 1.00 66.00 362 PRO A O 1
ATOM 2940 N N . ALA A 1 363 ? 77.837 30.364 -37.761 1.00 63.91 363 ALA A N 1
ATOM 2941 C CA . ALA A 1 363 ? 77.359 29.845 -39.034 1.00 63.91 363 ALA A CA 1
ATOM 2942 C C . ALA A 1 363 ? 77.805 28.382 -39.145 1.00 63.91 363 ALA A C 1
ATOM 2944 O O . ALA A 1 363 ? 79.000 28.095 -39.021 1.00 63.91 363 ALA A O 1
ATOM 2945 N N . LEU A 1 364 ? 76.846 27.467 -39.316 1.00 61.94 364 LEU A N 1
ATOM 2946 C CA . LEU A 1 364 ? 77.139 26.056 -39.535 1.00 61.94 364 LEU A CA 1
ATOM 2947 C C . LEU A 1 364 ? 78.114 25.976 -40.714 1.00 61.94 364 LEU A C 1
ATOM 2949 O O . LEU A 1 364 ? 77.798 26.422 -41.820 1.00 61.94 364 LEU A O 1
ATOM 2953 N N . LYS A 1 365 ? 79.330 25.476 -40.463 1.00 62.34 365 LYS A N 1
ATOM 2954 C CA . LYS A 1 365 ? 80.304 25.220 -41.526 1.00 62.34 365 LYS A CA 1
ATOM 2955 C C . LYS A 1 365 ? 79.635 24.246 -42.493 1.00 62.34 365 LYS A C 1
ATOM 2957 O O . LYS A 1 365 ? 79.249 23.159 -42.069 1.00 62.34 365 LYS A O 1
ATOM 2962 N N . LYS A 1 366 ? 79.466 24.633 -43.764 1.00 60.72 366 LYS A N 1
ATOM 2963 C CA . LYS A 1 366 ? 79.008 23.700 -44.801 1.00 60.72 366 LYS A CA 1
ATOM 2964 C C . LYS A 1 366 ? 79.967 22.512 -44.791 1.00 60.72 366 LYS A C 1
ATOM 2966 O O . LYS A 1 366 ? 81.167 22.699 -44.989 1.00 60.72 366 LYS A O 1
ATOM 2971 N N . VAL A 1 367 ? 79.442 21.327 -44.496 1.00 61.16 367 VAL A N 1
ATOM 2972 C CA . VAL A 1 367 ? 80.204 20.081 -44.581 1.00 61.16 367 VAL A CA 1
ATOM 2973 C C . VAL A 1 367 ? 80.653 19.950 -46.043 1.00 61.16 367 VAL A C 1
ATOM 2975 O O . VAL A 1 367 ? 79.805 20.102 -46.927 1.00 61.16 367 VAL A O 1
ATOM 2978 N N . PRO A 1 368 ? 81.953 19.773 -46.342 1.00 64.69 368 PRO A N 1
ATOM 2979 C CA . PRO A 1 368 ? 82.386 19.584 -47.720 1.00 64.69 368 PRO A CA 1
ATOM 2980 C C . PRO A 1 368 ? 81.732 18.314 -48.273 1.00 64.69 368 PRO A C 1
ATOM 2982 O O . PRO A 1 368 ? 81.733 17.278 -47.608 1.00 64.69 368 PRO A O 1
ATOM 2985 N N . SER A 1 369 ? 81.149 18.400 -49.471 1.00 65.88 369 SER A N 1
ATOM 2986 C CA . SER A 1 369 ? 80.561 17.238 -50.134 1.00 65.88 369 SER A CA 1
ATOM 2987 C C . SER A 1 369 ? 81.654 16.202 -50.400 1.00 65.88 369 SER A C 1
ATOM 2989 O O . SER A 1 369 ? 82.646 16.489 -51.076 1.00 65.88 369 SER A O 1
ATOM 2991 N N . ARG A 1 370 ? 81.483 14.998 -49.843 1.00 66.00 370 ARG A N 1
ATOM 2992 C CA . ARG A 1 370 ? 82.327 13.835 -50.140 1.00 66.00 370 ARG A CA 1
ATOM 2993 C C . ARG A 1 370 ? 82.202 13.535 -51.637 1.00 66.00 370 ARG A C 1
ATOM 2995 O O . ARG A 1 370 ? 81.088 13.459 -52.146 1.00 66.00 370 ARG A O 1
ATOM 3002 N N . LYS A 1 371 ? 83.327 13.398 -52.343 1.00 68.38 371 LYS A N 1
ATOM 3003 C CA . LYS A 1 371 ? 83.317 12.846 -53.705 1.00 68.38 371 LYS A CA 1
ATOM 3004 C C . LYS A 1 371 ? 83.099 11.338 -53.613 1.00 68.38 371 LYS A C 1
ATOM 3006 O O . LYS A 1 371 ? 83.672 10.717 -52.715 1.00 68.38 371 LYS A O 1
ATOM 3011 N N . LEU A 1 372 ? 82.265 10.800 -54.500 1.00 66.88 372 LEU A N 1
ATOM 3012 C CA . LEU A 1 372 ? 82.019 9.365 -54.589 1.00 66.88 372 LEU A CA 1
ATOM 3013 C C . LEU A 1 372 ? 83.338 8.625 -54.841 1.00 66.88 372 LEU A C 1
ATOM 3015 O O . LEU A 1 372 ? 84.233 9.113 -55.533 1.00 66.88 372 LEU A O 1
ATOM 3019 N N . THR A 1 373 ? 83.469 7.474 -54.201 1.00 74.75 373 THR A N 1
ATOM 3020 C CA . THR A 1 373 ? 84.591 6.545 -54.369 1.00 74.75 373 THR A CA 1
ATOM 3021 C C . THR A 1 373 ? 84.379 5.805 -55.701 1.00 74.75 373 THR A C 1
ATOM 3023 O O . THR A 1 373 ? 83.224 5.551 -56.027 1.00 74.75 373 THR A O 1
ATOM 3026 N N . PRO A 1 374 ? 85.413 5.433 -56.479 1.00 71.75 374 PRO A N 1
ATOM 3027 C CA . PRO A 1 374 ? 85.228 4.809 -57.802 1.00 71.75 374 PRO A CA 1
ATOM 3028 C C . PRO A 1 374 ? 84.346 3.548 -57.786 1.00 71.75 374 PRO A C 1
ATOM 3030 O O . PRO A 1 374 ? 83.618 3.299 -58.736 1.00 71.75 374 PRO A O 1
ATOM 3033 N N . GLU A 1 375 ? 84.334 2.806 -56.676 1.00 66.25 375 GLU A N 1
ATOM 3034 C CA . GLU A 1 375 ? 83.418 1.677 -56.477 1.00 66.25 375 GLU A CA 1
ATOM 3035 C C . GLU A 1 375 ? 81.946 2.140 -56.394 1.00 66.25 375 GLU A C 1
ATOM 3037 O O . GLU A 1 375 ? 81.073 1.544 -57.007 1.00 66.25 375 GLU A O 1
ATOM 3042 N N . GLU A 1 376 ? 81.660 3.245 -55.691 1.00 64.38 376 GLU A N 1
ATOM 3043 C CA . GLU A 1 376 ? 80.313 3.825 -55.534 1.00 64.38 376 GLU A CA 1
ATOM 3044 C C . GLU A 1 376 ? 79.759 4.410 -56.853 1.00 64.38 376 GLU A C 1
ATOM 3046 O O . GLU A 1 376 ? 78.545 4.407 -57.048 1.00 64.38 376 GLU A O 1
ATOM 3051 N N . GLU A 1 377 ? 80.624 4.882 -57.761 1.00 70.25 377 GLU A N 1
ATOM 3052 C CA . GLU A 1 377 ? 80.239 5.311 -59.120 1.00 70.25 377 GLU A CA 1
ATOM 3053 C C . GLU A 1 377 ? 79.862 4.116 -60.005 1.00 70.25 377 GLU A C 1
ATOM 3055 O O . GLU A 1 377 ? 78.807 4.135 -60.638 1.00 70.25 377 GLU A O 1
ATOM 3060 N N . GLU A 1 378 ? 80.659 3.045 -59.977 1.00 68.81 378 GLU A N 1
ATOM 3061 C CA . GLU A 1 378 ? 80.395 1.832 -60.757 1.00 68.81 378 GLU A CA 1
ATOM 3062 C C . GLU A 1 378 ? 79.090 1.145 -60.304 1.00 68.81 378 GLU A C 1
ATOM 3064 O O . GLU A 1 378 ? 78.329 0.646 -61.134 1.00 68.81 378 GLU A O 1
ATOM 3069 N N . TYR A 1 379 ? 78.751 1.203 -59.009 1.00 71.06 379 TYR A N 1
ATOM 3070 C CA . TYR A 1 379 ? 77.470 0.695 -58.496 1.00 71.06 379 TYR A CA 1
ATOM 3071 C C . TYR A 1 379 ? 76.254 1.521 -58.942 1.00 71.06 379 TYR A C 1
ATOM 3073 O O . TYR A 1 379 ? 75.202 0.942 -59.222 1.00 71.06 379 TYR A O 1
ATOM 3081 N N . LEU A 1 380 ? 76.375 2.854 -59.021 1.00 66.81 380 LEU A N 1
ATOM 3082 C CA . LEU A 1 380 ? 75.286 3.718 -59.495 1.00 66.81 380 LEU A CA 1
ATOM 3083 C C . LEU A 1 380 ? 75.050 3.575 -61.002 1.00 66.81 380 LEU A C 1
ATOM 3085 O O . LEU A 1 380 ? 73.909 3.675 -61.446 1.00 66.81 380 LEU A O 1
ATOM 3089 N N . GLU A 1 381 ? 76.105 3.333 -61.780 1.00 66.94 381 GLU A N 1
ATOM 3090 C CA . GLU A 1 381 ? 75.986 3.108 -63.223 1.00 66.94 381 GLU A CA 1
ATOM 3091 C C . GLU A 1 381 ? 75.329 1.759 -63.559 1.00 66.94 381 GLU A C 1
ATOM 3093 O O . GLU A 1 381 ? 74.605 1.666 -64.552 1.00 66.94 381 GLU A O 1
ATOM 3098 N N . HIS A 1 382 ? 75.520 0.729 -62.724 1.00 69.06 382 HIS A N 1
ATOM 3099 C CA . HIS A 1 382 ? 75.065 -0.639 -63.010 1.00 69.06 382 HIS A CA 1
ATOM 3100 C C . HIS A 1 382 ? 73.823 -1.099 -62.218 1.00 69.06 382 HIS A C 1
ATOM 3102 O O . HIS A 1 382 ? 73.392 -2.236 -62.401 1.00 69.06 382 HIS A O 1
ATOM 3108 N N . PHE A 1 383 ? 73.230 -0.242 -61.370 1.00 53.47 383 PHE A N 1
ATOM 3109 C CA . PHE A 1 383 ? 71.974 -0.478 -60.625 1.00 53.47 383 PHE A CA 1
ATOM 3110 C C . PHE A 1 383 ? 71.843 -1.877 -59.990 1.00 53.47 383 PHE A C 1
ATOM 3112 O O . PHE A 1 383 ? 70.812 -2.540 -60.105 1.00 53.47 383 PHE A O 1
ATOM 3119 N N . THR A 1 384 ? 72.879 -2.353 -59.303 1.00 61.53 384 THR A N 1
ATOM 3120 C CA . THR A 1 384 ? 72.765 -3.576 -58.496 1.00 61.53 384 THR A CA 1
ATOM 3121 C C . THR A 1 384 ? 72.357 -3.223 -57.067 1.00 61.53 384 THR A C 1
ATOM 3123 O O . THR A 1 384 ? 73.021 -2.392 -56.447 1.00 61.53 384 THR A O 1
ATOM 3126 N N . ASP A 1 385 ? 71.313 -3.873 -56.534 1.00 57.47 385 ASP A N 1
ATOM 3127 C CA . ASP A 1 385 ? 70.786 -3.705 -55.164 1.00 57.47 385 ASP A CA 1
ATOM 3128 C C . ASP A 1 385 ? 71.785 -4.164 -54.079 1.00 57.47 385 ASP A C 1
ATOM 3130 O O . ASP A 1 385 ? 71.579 -5.160 -53.381 1.00 57.47 385 ASP A O 1
ATOM 3134 N N . PHE A 1 386 ? 72.900 -3.453 -53.917 1.00 50.50 386 PHE A N 1
ATOM 3135 C CA . PHE A 1 386 ? 73.875 -3.728 -52.868 1.00 50.50 386 PHE A CA 1
ATOM 3136 C C . PHE A 1 386 ? 73.857 -2.635 -51.796 1.00 50.50 386 PHE A C 1
ATOM 3138 O O . PHE A 1 386 ? 74.319 -1.518 -52.009 1.00 50.50 386 PHE A O 1
ATOM 3145 N N . CYS A 1 387 ? 73.363 -2.980 -50.604 1.00 54.97 387 CYS A N 1
ATOM 3146 C CA . CYS A 1 387 ? 73.370 -2.115 -49.425 1.00 54.97 387 CYS A CA 1
ATOM 3147 C C . CYS A 1 387 ? 74.261 -2.749 -48.342 1.00 54.97 387 CYS A C 1
ATOM 3149 O O . CYS A 1 387 ? 73.901 -3.766 -47.752 1.00 54.97 387 CYS A O 1
ATOM 3151 N N . LYS A 1 388 ? 75.452 -2.182 -48.086 1.00 53.12 388 LYS A N 1
ATOM 3152 C CA . LYS A 1 388 ? 76.429 -2.743 -47.121 1.00 53.12 388 LYS A CA 1
ATOM 3153 C C . LYS A 1 388 ? 76.189 -2.322 -45.660 1.00 53.12 388 LYS A C 1
ATOM 3155 O O . LYS A 1 388 ? 76.873 -2.823 -44.772 1.00 53.12 388 LYS A O 1
ATOM 3160 N N . TYR A 1 389 ? 75.233 -1.432 -45.389 1.00 56.31 389 TYR A N 1
ATOM 3161 C CA . TYR A 1 389 ? 74.957 -0.907 -44.047 1.00 56.31 389 TYR A CA 1
ATOM 3162 C C . TYR A 1 389 ? 73.450 -0.884 -43.761 1.00 56.31 389 TYR A C 1
ATOM 3164 O O . TYR A 1 389 ? 72.651 -0.566 -44.638 1.00 56.31 389 TYR A O 1
ATOM 3172 N N . THR A 1 390 ? 73.074 -1.259 -42.538 1.00 55.62 390 THR A N 1
ATOM 3173 C CA . THR A 1 390 ? 71.718 -1.135 -41.990 1.00 55.62 390 THR A CA 1
ATOM 3174 C C . THR A 1 390 ? 71.473 0.309 -41.551 1.00 55.62 390 THR A C 1
ATOM 3176 O O . THR A 1 390 ? 72.398 0.951 -41.059 1.00 55.62 390 THR A O 1
ATOM 3179 N N . ASP A 1 391 ? 70.241 0.809 -41.708 1.00 57.31 391 ASP A N 1
ATOM 3180 C CA . ASP A 1 391 ? 69.790 2.160 -41.317 1.00 57.31 391 ASP A CA 1
ATOM 3181 C C . ASP A 1 391 ? 69.866 2.385 -39.793 1.00 57.31 391 ASP A C 1
ATOM 3183 O O . ASP A 1 391 ? 68.862 2.494 -39.088 1.00 57.31 391 ASP A O 1
ATOM 3187 N N . ASN A 1 392 ? 71.080 2.430 -39.247 1.00 59.44 392 ASN A N 1
ATOM 3188 C CA . ASN A 1 392 ? 71.338 2.761 -37.859 1.00 59.44 392 ASN A CA 1
ATOM 3189 C C . ASN A 1 392 ? 71.668 4.260 -37.755 1.00 59.44 392 ASN A C 1
ATOM 3191 O O . ASN A 1 392 ? 72.725 4.694 -38.217 1.00 59.44 392 ASN A O 1
ATOM 3195 N N . PRO A 1 393 ? 70.828 5.076 -37.085 1.00 59.88 393 PRO A N 1
ATOM 3196 C CA . PRO A 1 393 ? 71.010 6.531 -36.992 1.00 59.88 393 PRO A CA 1
ATOM 3197 C C . PRO A 1 393 ? 72.342 6.981 -36.364 1.00 59.88 393 PRO A C 1
ATOM 3199 O O . PRO A 1 393 ? 72.742 8.136 -36.502 1.00 59.88 393 PRO A O 1
ATOM 3202 N N . LYS A 1 394 ? 73.039 6.077 -35.664 1.00 59.12 394 LYS A N 1
ATOM 3203 C CA . LYS A 1 394 ? 74.322 6.344 -34.999 1.00 59.12 394 LYS A CA 1
ATOM 3204 C C . LYS A 1 394 ? 75.489 6.499 -35.977 1.00 59.12 394 LYS A C 1
ATOM 3206 O O . LYS A 1 394 ? 76.385 7.291 -35.695 1.00 59.12 394 LYS A O 1
ATOM 3211 N N . ASP A 1 395 ? 75.453 5.817 -37.120 1.00 57.34 395 ASP A N 1
ATOM 3212 C CA . ASP A 1 395 ? 76.543 5.850 -38.109 1.00 57.34 395 ASP A CA 1
ATOM 3213 C C . ASP A 1 395 ? 76.572 7.168 -38.901 1.00 57.34 395 ASP A C 1
ATOM 3215 O O . ASP A 1 395 ? 77.607 7.573 -39.426 1.00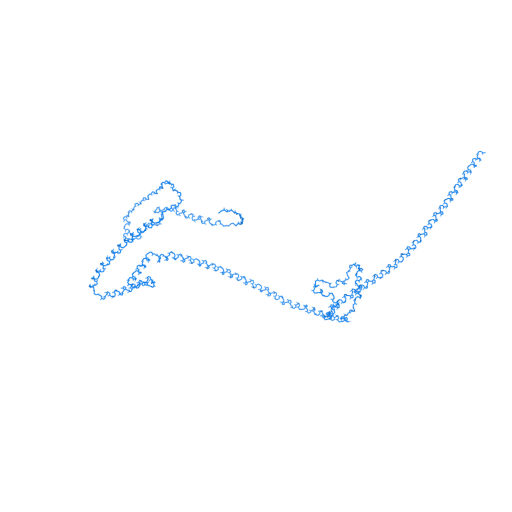 57.34 395 ASP A O 1
ATOM 3219 N N . PHE A 1 396 ? 75.458 7.904 -38.891 1.00 58.25 396 PHE A N 1
ATOM 3220 C CA . PHE A 1 396 ? 75.318 9.232 -39.494 1.00 58.25 396 PHE A CA 1
ATOM 3221 C C . PHE A 1 396 ? 75.555 10.382 -38.499 1.00 58.25 396 PHE A C 1
ATOM 3223 O O . PHE A 1 396 ? 75.255 11.538 -38.798 1.00 58.25 396 PHE A O 1
ATOM 3230 N N . GLY A 1 397 ? 76.084 10.087 -37.303 1.00 57.09 397 GLY A N 1
ATOM 3231 C CA . GLY A 1 397 ? 76.409 11.099 -36.292 1.00 57.09 397 GLY A CA 1
ATOM 3232 C C . GLY A 1 397 ? 75.188 11.796 -35.680 1.00 57.09 397 GLY A C 1
ATOM 3233 O O . GLY A 1 397 ? 75.318 12.898 -35.145 1.00 57.09 397 GLY A O 1
ATOM 3234 N N . VAL A 1 398 ? 74.003 11.179 -35.756 1.00 60.78 398 VAL A N 1
ATOM 3235 C CA . VAL A 1 398 ? 72.770 11.721 -35.174 1.00 60.78 398 VAL A CA 1
ATOM 3236 C C . VAL A 1 398 ? 72.717 11.369 -33.686 1.00 60.78 398 VAL A C 1
ATOM 3238 O O . VAL A 1 398 ? 72.639 10.202 -33.305 1.00 60.78 398 VAL A O 1
ATOM 3241 N N . ASP A 1 399 ? 72.758 12.385 -32.822 1.00 55.50 399 ASP A N 1
ATOM 3242 C CA . ASP A 1 399 ? 72.713 12.209 -31.368 1.00 55.50 399 ASP A CA 1
ATOM 3243 C C . ASP A 1 399 ? 71.297 11.811 -30.903 1.00 55.50 399 ASP A C 1
ATOM 3245 O O . ASP A 1 399 ? 70.397 12.638 -30.733 1.00 55.50 399 ASP A O 1
ATOM 3249 N N . THR A 1 400 ? 71.082 10.511 -30.689 1.00 62.38 400 THR A N 1
ATOM 3250 C CA . THR A 1 400 ? 69.788 9.940 -30.274 1.00 62.38 400 THR A CA 1
ATOM 3251 C C . THR A 1 400 ? 69.438 10.202 -28.801 1.00 62.38 400 THR A C 1
ATOM 3253 O O . THR A 1 400 ? 68.366 9.800 -28.340 1.00 62.38 400 THR A O 1
ATOM 3256 N N . SER A 1 401 ? 70.306 10.879 -28.037 1.00 65.25 401 SER A N 1
ATOM 3257 C CA . SER A 1 401 ? 70.078 11.160 -26.612 1.00 65.25 401 SER A CA 1
ATOM 3258 C C . SER A 1 401 ? 68.889 12.100 -26.360 1.00 65.25 401 SER A C 1
ATOM 3260 O O . SER A 1 401 ? 68.233 12.009 -25.319 1.00 65.25 401 SER A O 1
ATOM 3262 N N . VAL A 1 402 ? 68.561 12.966 -27.324 1.00 60.97 402 VAL A N 1
ATOM 3263 C CA . VAL A 1 402 ? 67.436 13.912 -27.241 1.00 60.97 402 VAL A CA 1
ATOM 3264 C C . VAL A 1 402 ? 66.090 13.190 -27.385 1.00 60.97 402 VAL A C 1
ATOM 3266 O O . VAL A 1 402 ? 65.178 13.436 -26.595 1.00 60.97 402 VAL A O 1
ATOM 3269 N N . MET A 1 403 ? 65.990 12.229 -28.309 1.00 59.03 403 MET A N 1
ATOM 3270 C CA . MET A 1 403 ? 64.783 11.411 -28.507 1.00 59.03 403 MET A CA 1
ATOM 3271 C C . MET A 1 403 ? 64.501 10.501 -27.304 1.00 59.03 403 MET A C 1
ATOM 3273 O O . MET A 1 403 ? 63.358 10.376 -26.872 1.00 59.03 403 MET A O 1
ATOM 3277 N N . GLN A 1 404 ? 65.544 9.939 -26.680 1.00 59.66 404 GLN A N 1
ATOM 3278 C CA . GLN A 1 404 ? 65.390 9.163 -25.443 1.00 59.66 404 GLN A CA 1
ATOM 3279 C C . GLN A 1 404 ? 64.970 10.017 -24.238 1.00 59.66 404 GLN A C 1
ATOM 3281 O O . GLN A 1 404 ? 64.252 9.524 -23.369 1.00 59.66 404 GLN A O 1
ATOM 3286 N N . LYS A 1 405 ? 65.393 11.286 -24.162 1.00 59.78 405 LYS A N 1
ATOM 3287 C CA . LYS A 1 405 ? 64.946 12.209 -23.105 1.00 59.78 405 LYS A CA 1
ATOM 3288 C C . LYS A 1 405 ? 63.476 12.592 -23.279 1.00 59.78 405 LYS A C 1
ATOM 3290 O O . LYS A 1 405 ? 62.744 12.562 -22.297 1.00 59.78 405 LYS A O 1
ATOM 3295 N N . LEU A 1 406 ? 63.036 12.875 -24.506 1.00 57.66 406 LEU A N 1
ATOM 3296 C CA . LEU A 1 406 ? 61.631 13.166 -24.826 1.00 57.66 406 LEU A CA 1
ATOM 3297 C C . LEU A 1 406 ? 60.702 11.982 -24.511 1.00 57.66 406 LEU A C 1
ATOM 3299 O O . LEU A 1 406 ? 59.658 12.180 -23.896 1.00 57.66 406 LEU A O 1
ATOM 3303 N N . ALA A 1 407 ? 61.121 10.752 -24.822 1.00 60.22 407 ALA A N 1
ATOM 3304 C CA . ALA A 1 407 ? 60.356 9.549 -24.491 1.00 60.22 407 ALA A CA 1
ATOM 3305 C C . ALA A 1 407 ? 60.209 9.322 -22.971 1.00 60.22 407 ALA A C 1
ATOM 3307 O O . ALA A 1 407 ? 59.162 8.875 -22.512 1.00 60.22 407 ALA A O 1
ATOM 3308 N N . ARG A 1 408 ? 61.226 9.676 -22.167 1.00 56.72 408 ARG A N 1
ATOM 3309 C CA . ARG A 1 408 ? 61.146 9.592 -20.695 1.00 56.72 408 ARG A CA 1
ATOM 3310 C C . ARG A 1 408 ? 60.216 10.640 -20.081 1.00 56.72 408 ARG A C 1
ATOM 3312 O O . ARG A 1 408 ? 59.573 10.331 -19.087 1.00 56.72 408 ARG A O 1
ATOM 3319 N N . TYR A 1 409 ? 60.125 11.844 -20.651 1.00 57.12 409 TYR A N 1
ATOM 3320 C CA . TYR A 1 409 ? 59.178 12.863 -20.175 1.00 57.12 409 TYR A CA 1
ATOM 3321 C C . TYR A 1 409 ? 57.720 12.460 -20.439 1.00 57.12 409 TYR A C 1
ATOM 3323 O O . TYR A 1 409 ? 56.884 12.611 -19.555 1.00 57.12 409 TYR A O 1
ATOM 3331 N N . GLN A 1 410 ? 57.436 11.857 -21.598 1.00 56.06 410 GLN A N 1
ATOM 3332 C CA . GLN A 1 410 ? 56.086 11.397 -21.955 1.00 56.06 410 GLN A CA 1
ATOM 3333 C C . GLN A 1 410 ? 55.610 10.171 -21.153 1.00 56.06 410 GLN A C 1
ATOM 3335 O O . GLN A 1 410 ? 54.408 9.960 -21.013 1.00 56.06 410 GLN A O 1
ATOM 3340 N N . LEU A 1 411 ? 56.534 9.362 -20.624 1.00 55.47 411 LEU A N 1
ATOM 3341 C CA . LEU A 1 411 ? 56.210 8.276 -19.689 1.00 55.47 411 LEU A CA 1
ATOM 3342 C C . LEU A 1 411 ? 55.935 8.805 -18.273 1.00 55.47 411 LEU A C 1
ATOM 3344 O O . LEU A 1 411 ? 55.033 8.306 -17.613 1.00 55.47 411 LEU A O 1
ATOM 3348 N N . LYS A 1 412 ? 56.640 9.862 -17.848 1.00 51.34 412 LYS A N 1
ATOM 3349 C CA . LYS A 1 412 ? 56.476 10.469 -16.519 1.00 51.34 412 LYS A CA 1
ATOM 3350 C C . LYS A 1 412 ? 55.151 11.231 -16.364 1.00 51.34 412 LYS A C 1
ATOM 3352 O O . LYS A 1 412 ? 54.478 11.075 -15.356 1.00 51.34 412 LYS A O 1
ATOM 3357 N N . GLU A 1 413 ? 54.713 11.952 -17.401 1.00 53.44 413 GLU A N 1
ATOM 3358 C CA . GLU A 1 413 ? 53.386 12.604 -17.426 1.00 53.44 413 GLU A CA 1
ATOM 3359 C C . GLU A 1 413 ? 52.210 11.607 -17.419 1.00 53.44 413 GLU A C 1
ATOM 3361 O O . GLU A 1 413 ? 51.095 11.976 -17.056 1.00 53.44 413 GLU A O 1
ATOM 3366 N N . LYS A 1 414 ? 52.439 10.343 -17.807 1.00 53.91 414 LYS A N 1
ATOM 3367 C CA . LYS A 1 414 ? 51.419 9.283 -17.757 1.00 53.91 414 LYS A CA 1
ATOM 3368 C C . LYS A 1 414 ? 51.339 8.566 -16.409 1.00 53.91 414 LYS A C 1
ATOM 3370 O O . LYS A 1 414 ? 50.270 8.052 -16.108 1.00 53.91 414 LYS A O 1
ATOM 3375 N N . GLU A 1 415 ? 52.415 8.539 -15.621 1.00 53.53 415 GLU A N 1
ATOM 3376 C CA . GLU A 1 415 ? 52.418 7.971 -14.262 1.00 53.53 415 GLU A CA 1
ATOM 3377 C C . GLU A 1 415 ? 51.858 8.973 -13.230 1.00 53.53 415 GLU A C 1
ATOM 3379 O O . GLU A 1 415 ? 51.024 8.593 -12.407 1.00 53.53 415 GLU A O 1
ATOM 3384 N N . ASP A 1 416 ? 52.186 10.267 -13.353 1.00 50.28 416 ASP A N 1
ATOM 3385 C CA . ASP A 1 416 ? 51.721 11.318 -12.425 1.00 50.28 416 ASP A CA 1
ATOM 3386 C C . ASP A 1 416 ? 50.217 11.664 -12.585 1.00 50.28 416 ASP A C 1
ATOM 3388 O O . ASP A 1 416 ? 49.590 12.190 -11.669 1.00 50.28 416 ASP A O 1
ATOM 3392 N N . ALA A 1 417 ? 49.588 11.332 -13.722 1.00 52.00 417 ALA A N 1
ATOM 3393 C CA . ALA A 1 417 ? 48.152 11.557 -13.964 1.00 52.00 417 ALA 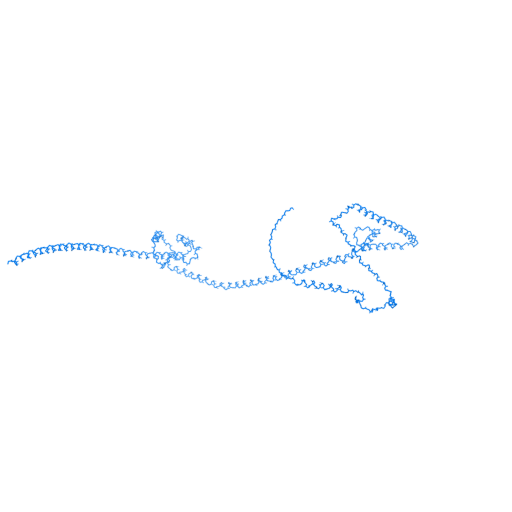A CA 1
ATOM 3394 C C . ALA A 1 417 ? 47.236 10.426 -13.437 1.00 52.00 417 ALA A C 1
ATOM 3396 O O . ALA A 1 417 ? 46.010 10.551 -13.486 1.00 52.00 417 ALA A O 1
ATOM 3397 N N . SER A 1 418 ? 47.813 9.322 -12.946 1.00 50.47 418 SER A N 1
ATOM 3398 C CA . SER A 1 418 ? 47.081 8.154 -12.425 1.00 50.47 418 SER A CA 1
ATOM 3399 C C . SER A 1 418 ? 46.980 8.076 -10.895 1.00 50.47 418 SER A C 1
ATOM 3401 O O . SER A 1 418 ? 46.198 7.261 -10.407 1.00 50.47 418 SER A O 1
ATOM 3403 N N . GLU A 1 419 ? 47.691 8.921 -10.135 1.00 52.16 419 GLU A N 1
ATOM 3404 C CA . GLU A 1 419 ? 47.707 8.872 -8.656 1.00 52.16 419 GLU A CA 1
ATOM 3405 C C . GLU A 1 419 ? 46.850 9.936 -7.940 1.00 52.16 419 GLU A C 1
ATOM 3407 O O . GLU A 1 419 ? 46.652 9.835 -6.731 1.00 52.16 419 GLU A O 1
ATOM 3412 N N . GLU A 1 420 ? 46.228 10.892 -8.638 1.00 45.75 420 GLU A N 1
ATOM 3413 C CA . GLU A 1 420 ? 45.325 11.866 -8.001 1.00 45.75 420 GLU A CA 1
ATOM 3414 C C . GLU A 1 420 ? 43.871 11.714 -8.476 1.00 45.75 420 GLU A C 1
ATOM 3416 O O . GLU A 1 420 ? 43.377 12.417 -9.360 1.00 45.75 420 GLU A O 1
ATOM 3421 N N . ARG A 1 421 ? 43.137 10.799 -7.826 1.00 40.47 421 ARG A N 1
ATOM 3422 C CA . ARG A 1 421 ? 41.666 10.820 -7.780 1.00 40.47 421 ARG A CA 1
ATOM 3423 C C . ARG A 1 421 ? 41.164 10.908 -6.330 1.00 40.47 421 ARG A C 1
ATOM 3425 O O . ARG A 1 421 ? 41.248 9.943 -5.584 1.00 40.47 421 ARG A O 1
ATOM 3432 N N . ILE A 1 422 ? 40.483 12.032 -6.064 1.00 37.69 422 ILE A N 1
ATOM 3433 C CA . ILE A 1 422 ? 39.327 12.232 -5.158 1.00 37.69 422 ILE A CA 1
ATOM 3434 C C . ILE A 1 422 ? 39.617 12.560 -3.679 1.00 37.69 422 ILE A C 1
ATOM 3436 O O . ILE A 1 422 ? 39.936 11.666 -2.908 1.00 37.69 422 ILE A O 1
ATOM 3440 N N . VAL A 1 423 ? 39.265 13.792 -3.256 1.00 35.78 423 VAL A N 1
ATOM 3441 C CA . VAL A 1 423 ? 38.536 14.078 -1.994 1.00 35.78 423 VAL A CA 1
ATOM 3442 C C . VAL A 1 423 ? 37.571 15.272 -2.188 1.00 35.78 423 VAL A C 1
ATOM 3444 O O . VAL A 1 423 ? 37.952 16.328 -2.685 1.00 35.78 423 VAL A O 1
ATOM 3447 N N . PHE A 1 424 ? 36.307 15.066 -1.801 1.00 31.42 424 PHE A N 1
ATOM 3448 C CA . PHE A 1 424 ? 35.180 16.014 -1.733 1.00 31.42 424 PHE A CA 1
ATOM 3449 C C . PHE A 1 424 ? 35.358 17.124 -0.671 1.00 31.42 424 PHE A C 1
ATOM 3451 O O . PHE A 1 424 ? 35.969 16.874 0.363 1.00 31.42 424 PHE A O 1
ATOM 3458 N N . GLY A 1 425 ? 34.671 18.276 -0.816 1.00 30.30 425 GLY A N 1
ATOM 3459 C CA . GLY A 1 425 ? 34.314 19.093 0.363 1.00 30.30 425 GLY A CA 1
ATOM 3460 C C . GLY A 1 425 ? 33.935 20.574 0.178 1.00 30.30 425 GLY A C 1
ATOM 3461 O O . GLY A 1 425 ? 34.788 21.440 0.278 1.00 30.30 425 GLY A O 1
ATOM 3462 N N . ALA A 1 426 ? 32.629 20.830 0.033 1.00 29.38 426 ALA A N 1
ATOM 3463 C CA . ALA A 1 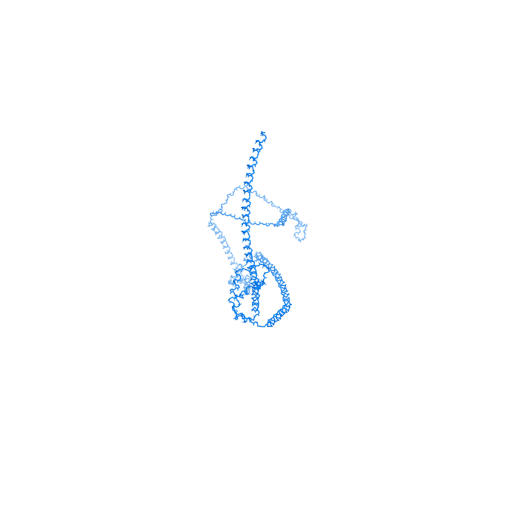426 ? 31.805 21.809 0.774 1.00 29.38 426 ALA A CA 1
ATOM 3464 C C . ALA A 1 426 ? 32.108 23.344 0.829 1.00 29.38 426 ALA A C 1
ATOM 3466 O O . ALA A 1 426 ? 33.069 23.810 1.424 1.00 29.38 426 ALA A O 1
ATOM 3467 N N . SER A 1 427 ? 31.070 24.098 0.422 1.00 29.45 427 SER A N 1
ATOM 3468 C CA . SER A 1 427 ? 30.370 25.182 1.160 1.00 29.45 427 SER A CA 1
ATOM 3469 C C . SER A 1 427 ? 30.908 26.632 1.245 1.00 29.45 427 SER A C 1
ATOM 3471 O O . SER A 1 427 ? 31.846 26.949 1.959 1.00 29.45 427 SER A O 1
ATOM 3473 N N . SER A 1 428 ? 30.116 27.534 0.638 1.00 32.81 428 SER A N 1
ATOM 3474 C CA . SER A 1 428 ? 29.542 28.802 1.161 1.00 32.81 428 SER A CA 1
ATOM 3475 C C . SER A 1 428 ? 30.389 29.846 1.927 1.00 32.81 428 SER A C 1
ATOM 3477 O O . SER A 1 428 ? 30.840 29.570 3.036 1.00 32.81 428 SER A O 1
ATOM 3479 N N . LYS A 1 429 ? 30.359 31.103 1.432 1.00 34.59 429 LYS A N 1
ATOM 3480 C CA . LYS A 1 429 ? 30.099 32.414 2.117 1.00 34.59 429 LYS A CA 1
ATOM 3481 C C . LYS A 1 429 ? 30.799 33.553 1.344 1.00 34.59 429 LYS A C 1
ATOM 3483 O O . LYS A 1 429 ? 32.001 33.509 1.150 1.00 34.59 429 LYS A O 1
ATOM 3488 N N . SER A 1 430 ? 30.074 34.444 0.658 1.00 31.92 430 SER A N 1
ATOM 3489 C CA . SER A 1 430 ? 29.453 35.708 1.123 1.00 31.92 430 SER A CA 1
ATOM 3490 C C . SER A 1 430 ? 30.414 36.896 1.334 1.00 31.92 430 SER A C 1
ATOM 3492 O O . SER A 1 430 ? 31.289 36.823 2.189 1.00 31.92 430 SER A O 1
ATOM 3494 N N . GLY A 1 431 ? 30.115 38.024 0.670 1.00 32.00 431 GLY A N 1
ATOM 3495 C CA . GLY A 1 431 ? 30.548 39.392 1.020 1.00 32.00 431 GLY A CA 1
ATOM 3496 C C . GLY A 1 431 ? 31.340 40.073 -0.107 1.00 32.00 431 GLY A C 1
ATOM 3497 O O . GLY A 1 431 ? 32.449 39.653 -0.391 1.00 32.00 431 GLY A O 1
ATOM 3498 N N . LYS A 1 432 ? 30.777 40.975 -0.922 1.00 36.28 432 LYS A N 1
ATOM 3499 C CA . LYS A 1 432 ? 30.252 42.345 -0.694 1.00 36.28 432 LYS A CA 1
ATOM 3500 C C . LYS A 1 432 ? 31.240 43.411 -1.200 1.00 36.28 432 LYS A C 1
ATOM 3502 O O . LYS A 1 432 ? 32.373 43.441 -0.751 1.00 36.28 432 LYS A O 1
ATOM 3507 N N . GLU A 1 433 ? 30.684 44.313 -2.020 1.00 34.81 433 GLU A N 1
ATOM 3508 C CA . GLU A 1 433 ? 30.998 45.752 -2.168 1.00 34.81 433 GLU A CA 1
ATOM 3509 C C . GLU A 1 433 ? 32.406 46.146 -2.683 1.00 34.81 433 GLU A C 1
ATOM 3511 O O . GLU A 1 433 ? 33.423 45.656 -2.231 1.00 34.81 433 GLU A O 1
ATOM 3516 N N . GLY A 1 434 ? 32.569 47.085 -3.618 1.00 32.31 434 GLY A N 1
ATOM 3517 C CA . GLY A 1 434 ? 31.594 47.941 -4.276 1.00 32.31 434 GLY A CA 1
ATOM 3518 C C . GLY A 1 434 ? 32.241 48.955 -5.232 1.00 32.31 434 GLY A C 1
ATOM 3519 O O . GLY A 1 434 ? 33.457 49.074 -5.310 1.00 32.31 434 GLY A O 1
ATOM 3520 N N . LYS A 1 435 ? 31.353 49.678 -5.925 1.00 42.12 435 LYS A N 1
ATOM 3521 C CA . LYS A 1 435 ? 31.478 51.036 -6.491 1.00 42.12 435 LYS A CA 1
ATOM 3522 C C . LYS A 1 435 ? 32.828 51.448 -7.107 1.00 42.12 435 LYS A C 1
ATOM 3524 O O . LYS A 1 435 ? 33.719 51.908 -6.397 1.00 42.12 435 LYS A O 1
ATOM 3529 N N . LYS A 1 436 ? 32.835 51.612 -8.429 1.00 42.84 436 LYS A N 1
ATOM 3530 C CA . LYS A 1 436 ? 32.568 52.910 -9.076 1.00 42.84 436 LYS A CA 1
ATOM 3531 C C . LYS A 1 436 ? 32.243 52.725 -10.548 1.00 42.84 436 LYS A C 1
ATOM 3533 O O . LYS A 1 436 ? 32.842 51.812 -11.150 1.00 42.84 436 LYS A O 1
#

Sequence (436 aa):
MLIEENLTMEQKMINIINHNYQNYVNAFEVFLFKDHHNSMAILEECEKTSTKAIERYEEYKLAAKKYASMKSALYFSEEKWRDCKMYQEFLFNMSPVRFRLAHPAQSKNVDTIAEDIMDDDIFAKYKIALDDAELTLSDIKEIANECQSACPADIYFKEPSELVEVFRYMELQNLNNLLYCEELSAPLETVKNTMIQAEKMFDKDIASLSEIIGRLESGIMWEEERAKYLEDYAKKLINQELRHLIIDDSILNLYVFVEDCFETRVAPNDANLTMLEMISGISKKYGDELLIMEKVPKEIISALGESCVQENMATMRLAEKAAKQVAELHRLTASLIKTFAPPYKKPPCKEPRNRSAVKRPPALKKVPSRKLTPEEEEYLEHFTDFCKYTDNPKDFGVDTSVMQKLARYQLKEKEDASEERIVFGASSKSGKEGKK

Organism: Acanthoscelides obtectus (NCBI:txid200917)

Secondary structure (DSSP, 8-state):
-HHHHHHHHHHHHHHHHHHHHHHHHHHHHHHHHHHHHHHHHHHHHHHHHHHHHHHHHHHHHHHHHHHHHHHHHHHHHHHHHHHHHHHHHHHHHHS-HHHHHH-GGG-TTTTTTTT-TT-S-TTTTTS--SS-----HHHHHHHHHHHHH------S--SHHHHHHHHHHHHHHHHHHHHHHHHHHHHHHHHHHHHHHHHHHHHHHHHHHHHHHHHHHHHHHHHHHHHHHHHHHHHHHIIIIIHHHHH-HHHHHHHHHHHHHHHHHT---TT---HHHHHHHHHHHHHHHHHHHTTS-HHHHHHHHHHHHHHHHHHHHHHHHHHHHHHHHHHHHHHHHHHHSPP----S------PPP--PPPPPPPPPPPPPPHHHHHHHHHT-----S---TTTTT--THHHHHHHHHHHHHHHTTSS-----------------